Protein AF-0000000075420996 (afdb_homodimer)

Radius of gyration: 26.02 Å; Cα contacts (8 Å, |Δi|>4): 993; chains: 2; bounding box: 70×72×78 Å

Solvent-accessible surface area (backbone atoms only — not comparable to full-atom values): 28867 Å² total; per-residue (Å²): 138,58,73,63,60,51,46,49,46,42,43,56,53,59,65,59,57,81,56,42,53,43,85,69,41,59,47,35,34,64,49,32,46,77,59,73,37,91,43,78,49,76,83,64,48,45,53,29,78,74,49,62,37,92,73,60,87,78,33,66,48,58,47,51,36,52,52,52,49,47,51,50,32,68,32,55,44,54,69,50,77,80,45,55,59,61,56,33,46,56,52,44,50,47,49,50,55,31,26,51,52,53,38,44,69,74,44,72,90,56,64,63,35,48,36,52,54,39,74,44,68,26,88,60,36,26,45,66,37,58,32,34,34,25,42,92,72,35,67,49,34,40,34,30,74,36,59,80,49,58,57,30,27,47,24,26,39,53,52,50,47,52,21,40,52,48,42,32,51,53,49,49,40,69,69,63,74,56,76,76,68,91,79,50,48,68,37,36,34,33,34,27,45,57,32,41,43,35,44,34,40,39,35,71,92,33,79,53,21,26,44,86,67,56,53,63,37,68,54,46,58,65,31,69,42,84,87,29,70,49,27,52,50,33,52,52,34,50,49,52,53,35,18,36,53,31,16,44,51,49,55,46,65,74,45,68,85,53,55,35,66,58,48,47,54,54,53,48,52,40,65,62,51,121,136,58,71,63,60,49,46,50,45,41,44,56,54,59,65,59,58,81,56,43,52,44,85,68,41,59,46,35,35,63,51,33,45,75,61,73,38,91,42,77,49,77,83,64,47,45,50,31,79,75,50,63,37,92,71,59,86,79,33,65,49,58,49,51,35,51,52,53,49,47,51,49,32,66,32,52,45,54,66,51,78,82,44,55,58,61,56,33,46,56,52,44,50,46,50,51,53,32,26,49,52,53,38,44,69,73,44,73,89,56,63,62,35,49,38,53,54,39,75,44,70,26,89,60,35,27,45,66,36,56,32,32,34,26,43,92,74,36,64,49,35,41,35,29,74,36,57,78,48,58,58,30,28,47,24,25,39,54,54,49,48,52,21,41,52,48,41,30,50,54,50,50,41,70,70,62,72,56,76,75,67,88,80,50,50,68,34,36,34,32,36,27,45,57,31,40,42,34,45,34,38,39,36,71,92,31,82,53,23,26,42,85,68,58,53,63,37,67,54,47,56,66,33,68,42,83,86,31,70,50,27,52,49,32,52,52,33,49,49,52,53,36,18,35,54,30,16,46,52,50,56,47,64,76,45,66,84,52,55,35,68,57,49,47,52,53,54,47,51,40,65,62,48,122

Structure (mmCIF, N/CA/C/O backbone):
data_AF-0000000075420996-model_v1
#
loop_
_entity.id
_entity.type
_entity.pdbx_description
1 polymer 'Uncharacterized protein'
#
loop_
_atom_site.group_PDB
_atom_site.id
_atom_site.type_symbol
_atom_site.label_atom_id
_atom_site.label_alt_id
_atom_site.label_comp_id
_atom_site.label_asym_id
_atom_site.label_entity_id
_atom_site.label_seq_id
_atom_site.pdbx_PDB_ins_code
_atom_site.Cartn_x
_atom_site.Cartn_y
_atom_site.Cartn_z
_atom_site.occupancy
_atom_site.B_iso_or_equiv
_atom_site.auth_seq_id
_atom_site.auth_comp_id
_atom_site.auth_asym_id
_atom_site.auth_atom_id
_atom_site.pdbx_PDB_model_num
ATOM 1 N N . GLY A 1 1 ? -0.063 -6.855 52.25 1 37.28 1 GLY A N 1
ATOM 2 C CA . GLY A 1 1 ? 0.154 -5.914 51.156 1 37.28 1 GLY A CA 1
ATOM 3 C C . GLY A 1 1 ? -0.764 -4.711 51.219 1 37.28 1 GLY A C 1
ATOM 4 O O . GLY A 1 1 ? -1.98 -4.84 51.062 1 37.28 1 GLY A O 1
ATOM 5 N N . GLY A 1 2 ? -0.377 -3.439 51.781 1 50.03 2 GLY A N 1
ATOM 6 C CA . GLY A 1 2 ? -1.197 -2.445 52.469 1 50.03 2 GLY A CA 1
ATOM 7 C C . GLY A 1 2 ? -1.993 -1.58 51.5 1 50.03 2 GLY A C 1
ATOM 8 O O . GLY A 1 2 ? -1.816 -1.669 50.281 1 50.03 2 GLY A O 1
ATOM 9 N N . PRO A 1 3 ? -2.994 -0.906 52.062 1 58 3 PRO A N 1
ATOM 10 C CA . PRO A 1 3 ? -3.906 0.002 51.375 1 58 3 PRO A CA 1
ATOM 11 C C . PRO A 1 3 ? -3.182 0.944 50.406 1 58 3 PRO A C 1
ATOM 13 O O . PRO A 1 3 ? -3.715 1.283 49.344 1 58 3 PRO A O 1
ATOM 16 N N . ALA A 1 4 ? -2.014 1.237 50.688 1 61.34 4 ALA A N 1
ATOM 17 C CA . ALA A 1 4 ? -1.239 2.164 49.875 1 61.34 4 ALA A CA 1
ATOM 18 C C . ALA A 1 4 ? -0.824 1.516 48.562 1 61.34 4 ALA A C 1
ATOM 20 O O . ALA A 1 4 ? -0.87 2.152 47.5 1 61.34 4 ALA A O 1
ATOM 21 N N . ILE A 1 5 ? -0.457 0.258 48.5 1 56.59 5 ILE A N 1
ATOM 22 C CA . ILE A 1 5 ? -0.094 -0.429 47.281 1 56.59 5 ILE A CA 1
ATOM 23 C C . ILE A 1 5 ? -1.343 -0.66 46.438 1 56.59 5 ILE A C 1
ATOM 25 O O . ILE A 1 5 ? -1.298 -0.542 45.219 1 56.59 5 ILE A O 1
ATOM 29 N N . LYS A 1 6 ? -2.422 -0.81 47.062 1 55.53 6 LYS A N 1
ATOM 30 C CA . LYS A 1 6 ? -3.68 -0.937 46.312 1 55.53 6 LYS A CA 1
ATOM 31 C C . LYS A 1 6 ? -4.109 0.403 45.719 1 55.53 6 LYS A C 1
ATOM 33 O O . LYS A 1 6 ? -4.59 0.463 44.594 1 55.53 6 LYS A O 1
ATOM 38 N N . LEU A 1 7 ? -3.986 1.423 46.469 1 51.94 7 LEU A N 1
ATOM 39 C CA . LEU A 1 7 ? -4.309 2.752 45.969 1 51.94 7 LEU A CA 1
ATOM 40 C C . LEU A 1 7 ? -3.367 3.146 44.844 1 51.94 7 LEU A C 1
ATOM 42 O O . LEU A 1 7 ? -3.799 3.721 43.844 1 51.94 7 LEU A O 1
ATOM 46 N N . ALA A 1 8 ? -2.111 2.846 44.969 1 54.81 8 ALA A N 1
ATOM 47 C CA . ALA A 1 8 ? -1.166 3.113 43.875 1 54.81 8 ALA A CA 1
ATOM 48 C C . ALA A 1 8 ? -1.5 2.283 42.656 1 54.81 8 ALA A C 1
ATOM 50 O O . ALA A 1 8 ? -1.409 2.775 41.531 1 54.81 8 ALA A O 1
ATOM 51 N N . LYS A 1 9 ? -1.846 1.125 42.906 1 56.56 9 LYS A N 1
ATOM 52 C CA . LYS A 1 9 ? -2.299 0.291 41.781 1 56.56 9 LYS A CA 1
ATOM 53 C C . LYS A 1 9 ? -3.615 0.807 41.219 1 56.56 9 LYS A C 1
ATOM 55 O O . LYS A 1 9 ? -3.812 0.8 40 1 56.56 9 LYS A O 1
ATOM 60 N N . GLU A 1 10 ? -4.492 1.098 42.125 1 52.5 10 GLU A N 1
ATOM 61 C CA . GLU A 1 10 ? -5.758 1.686 41.688 1 52.5 10 GLU A CA 1
ATOM 62 C C . GLU A 1 10 ? -5.539 3.029 41 1 52.5 10 GLU A C 1
ATOM 64 O O . GLU A 1 10 ? -6.188 3.332 40 1 52.5 10 GLU A O 1
ATOM 69 N N . ILE A 1 11 ? -4.715 3.863 41.625 1 46.66 11 ILE A N 1
ATOM 70 C CA . ILE A 1 11 ? -4.383 5.113 40.938 1 46.66 11 ILE A CA 1
ATOM 71 C C . ILE A 1 11 ? -3.662 4.816 39.625 1 46.66 11 ILE A C 1
ATOM 73 O O . ILE A 1 11 ? -3.934 5.457 38.594 1 46.66 11 ILE A O 1
ATOM 77 N N . LYS A 1 12 ? -2.639 3.918 39.75 1 51.69 12 LYS A N 1
ATOM 78 C CA . LYS A 1 12 ? -2.025 3.52 38.5 1 51.69 12 LYS A CA 1
ATOM 79 C C . LYS A 1 12 ? -3.059 2.93 37.531 1 51.69 12 LYS A C 1
ATOM 81 O O . LYS A 1 12 ? -3.016 3.182 36.344 1 51.69 12 LYS A O 1
ATOM 86 N N . ALA A 1 13 ? -3.873 2.084 38.125 1 51.84 13 ALA A N 1
ATOM 87 C CA . ALA A 1 13 ? -4.996 1.522 37.375 1 51.84 13 ALA A CA 1
ATOM 88 C C . ALA A 1 13 ? -5.961 2.617 36.938 1 51.84 13 ALA A C 1
ATOM 90 O O . ALA A 1 13 ? -6.512 2.557 35.844 1 51.84 13 ALA A O 1
ATOM 91 N N . LEU A 1 14 ? -6.441 3.455 37.906 1 45.47 14 LEU A N 1
ATOM 92 C CA . LEU A 1 14 ? -7.344 4.559 37.594 1 45.47 14 LEU A CA 1
ATOM 93 C C . LEU A 1 14 ? -6.707 5.527 36.594 1 45.47 14 LEU A C 1
ATOM 95 O O . LEU A 1 14 ? -7.402 6.141 35.812 1 45.47 14 LEU A O 1
ATOM 99 N N . LYS A 1 15 ? -5.488 6.004 36.938 1 46.41 15 LYS A N 1
ATOM 100 C CA . LYS A 1 15 ? -4.82 6.977 36.094 1 46.41 15 LYS A CA 1
ATOM 101 C C . LYS A 1 15 ? -4.852 6.535 34.625 1 46.41 15 LYS A C 1
ATOM 103 O O . LYS A 1 15 ? -4.98 7.363 33.719 1 46.41 15 LYS A O 1
ATOM 108 N N . GLU A 1 16 ? -4.332 5.371 34.25 1 55.44 16 GLU A N 1
ATOM 109 C CA . GLU A 1 16 ? -4.184 5.312 32.781 1 55.44 16 GLU A CA 1
ATOM 110 C C . GLU A 1 16 ? -5.43 4.734 32.125 1 55.44 16 GLU A C 1
ATOM 112 O O . GLU A 1 16 ? -5.59 3.516 32.031 1 55.44 16 GLU A O 1
ATOM 117 N N . LYS A 1 17 ? -6.629 5.32 32.438 1 62.28 17 LYS A N 1
ATOM 118 C CA . LYS A 1 17 ? -7.781 4.926 31.625 1 62.28 17 LYS A CA 1
ATOM 119 C C . LYS A 1 17 ? -7.348 4.445 30.25 1 62.28 17 LYS A C 1
ATOM 121 O O . LYS A 1 17 ? -6.527 5.086 29.594 1 62.28 17 LYS A O 1
ATOM 126 N N . PRO A 1 18 ? -7.895 3.229 29.953 1 84.75 18 PRO A N 1
ATOM 127 C CA . PRO A 1 18 ? -7.543 2.719 28.625 1 84.75 18 PRO A CA 1
ATOM 128 C C . PRO A 1 18 ? -7.891 3.699 27.5 1 84.75 18 PRO A C 1
ATOM 130 O O . PRO A 1 18 ? -8.945 4.336 27.547 1 84.75 18 PRO A O 1
ATOM 133 N N . LYS A 1 19 ? -6.969 4.039 26.734 1 93.62 19 LYS A N 1
ATOM 134 C CA . LYS A 1 19 ? -7.164 4.945 25.609 1 93.62 19 LYS A CA 1
ATOM 135 C C . LYS A 1 19 ? -8.125 4.352 24.578 1 93.62 19 LYS A C 1
ATOM 137 O O . LYS A 1 19 ? -8.109 3.143 24.344 1 93.62 19 LYS A O 1
ATOM 142 N N . ARG A 1 20 ? -8.969 5.141 24.094 1 96.25 20 ARG A N 1
ATOM 143 C CA . ARG A 1 20 ? -9.953 4.754 23.094 1 96.25 20 ARG A CA 1
ATOM 144 C C . ARG A 1 20 ? -9.305 4.613 21.719 1 96.25 20 ARG A C 1
ATOM 146 O O . ARG A 1 20 ? -8.484 5.445 21.328 1 96.25 20 ARG A O 1
ATOM 153 N N . ALA A 1 21 ? -9.672 3.566 20.953 1 97.31 21 ALA A N 1
ATOM 154 C CA . ALA A 1 21 ? -9.117 3.332 19.625 1 97.31 21 ALA A CA 1
ATOM 155 C C . ALA A 1 21 ? -9.656 4.348 18.625 1 97.31 21 ALA A C 1
ATOM 157 O O . ALA A 1 21 ? -10.844 4.684 18.641 1 97.31 21 ALA A O 1
ATOM 158 N N . PHE A 1 22 ? -8.875 4.887 17.719 1 97.25 22 PHE A N 1
ATOM 159 C CA . PHE A 1 22 ? -9.289 5.824 16.672 1 97.25 22 PHE A CA 1
ATOM 160 C C . PHE A 1 22 ? -10.477 5.277 15.891 1 97.25 22 PHE A C 1
ATOM 162 O O . PHE A 1 22 ? -11.406 6.02 15.562 1 97.25 22 PHE A O 1
ATOM 169 N N . SER A 1 23 ? -10.438 3.961 15.602 1 94.38 23 SER A N 1
ATOM 170 C CA . SER A 1 23 ? -11.438 3.32 14.75 1 94.38 23 SER A CA 1
ATOM 171 C C . SER A 1 23 ? -12.805 3.32 15.414 1 94.38 23 SER A C 1
ATOM 173 O O . SER A 1 23 ? -13.82 3.08 14.758 1 94.38 23 SER A O 1
ATOM 175 N N . SER A 1 24 ? -12.836 3.57 16.656 1 96.06 24 SER A N 1
ATOM 176 C CA . SER A 1 24 ? -14.102 3.529 17.391 1 96.06 24 SER A CA 1
ATOM 177 C C . SER A 1 24 ? -14.859 4.848 17.266 1 96.06 24 SER A C 1
ATOM 179 O O . SER A 1 24 ? -16.047 4.926 17.594 1 96.06 24 SER A O 1
ATOM 181 N N . TYR A 1 25 ? -14.211 5.863 16.828 1 95.44 25 TYR A N 1
ATOM 182 C CA . TYR A 1 25 ? -14.898 7.129 16.594 1 95.44 25 TYR A CA 1
ATOM 183 C C . TYR A 1 25 ? -15.648 7.098 15.266 1 95.44 25 TYR A C 1
ATOM 185 O O . TYR A 1 25 ? -15.062 7.355 14.203 1 95.44 25 TYR A O 1
ATOM 193 N N . ARG A 1 26 ? -16.938 6.906 15.359 1 93.19 26 ARG A N 1
ATOM 194 C CA . ARG A 1 26 ? -17.703 6.66 14.141 1 93.19 26 ARG A CA 1
ATOM 195 C C . ARG A 1 26 ? -18.672 7.801 13.867 1 93.19 26 ARG A C 1
ATOM 197 O O . ARG A 1 26 ? -19.188 7.926 12.75 1 93.19 26 ARG A O 1
ATOM 204 N N . SER A 1 27 ? -18.906 8.578 14.836 1 93.25 27 SER A N 1
ATOM 205 C CA . SER A 1 27 ? -19.875 9.656 14.703 1 93.25 27 SER A CA 1
ATOM 206 C C . SER A 1 27 ? -19.172 11.016 14.625 1 93.25 27 SER A C 1
ATOM 208 O O . SER A 1 27 ? -18.578 11.477 15.602 1 93.25 27 SER A O 1
ATOM 210 N N . LEU A 1 28 ? -19.375 11.672 13.547 1 92.69 28 LEU A N 1
ATOM 211 C CA . LEU A 1 28 ? -18.781 12.992 13.391 1 92.69 28 LEU A CA 1
ATOM 212 C C . LEU A 1 28 ? -19.391 13.984 14.367 1 92.69 28 LEU A C 1
ATOM 214 O O . LEU A 1 28 ? -18.688 14.805 14.953 1 92.69 28 LEU A O 1
ATOM 218 N N . SER A 1 29 ? -20.656 13.867 14.523 1 93 29 SER A N 1
ATOM 219 C CA . SER A 1 29 ? -21.344 14.781 15.43 1 93 29 SER A CA 1
ATOM 220 C C . SER A 1 29 ? -20.797 14.664 16.844 1 93 29 SER A C 1
ATOM 222 O O . SER A 1 29 ? -20.625 15.672 17.531 1 93 29 SER A O 1
ATOM 224 N N . GLU A 1 30 ? -20.547 13.484 17.266 1 93.5 30 GLU A N 1
ATOM 225 C CA . GLU A 1 30 ? -20 13.258 18.594 1 93.5 30 GLU A CA 1
A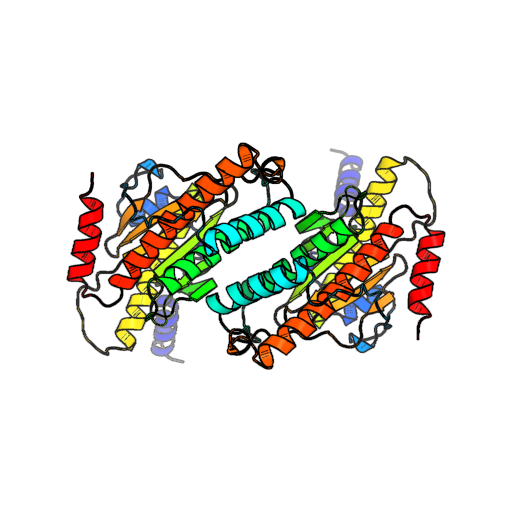TOM 226 C C . GLU A 1 30 ? -18.609 13.898 18.734 1 93.5 30 GLU A C 1
ATOM 228 O O . G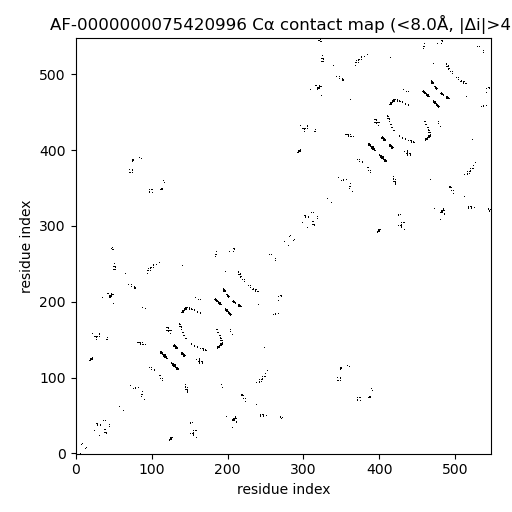LU A 1 30 ? -18.312 14.539 19.734 1 93.5 30 GLU A O 1
ATOM 233 N N . VAL A 1 31 ? -17.828 13.773 17.719 1 93.44 31 VAL A N 1
ATOM 234 C CA . VAL A 1 31 ? -16.469 14.297 17.766 1 93.44 31 VAL A CA 1
ATOM 235 C C . VAL A 1 31 ? -16.484 15.82 17.688 1 93.44 31 VAL A C 1
ATOM 237 O O . VAL A 1 31 ? -15.742 16.5 18.391 1 93.44 31 VAL A O 1
ATOM 240 N N . LEU A 1 32 ? -17.375 16.359 16.875 1 91.94 32 LEU A N 1
ATOM 241 C CA . LEU A 1 32 ? -17.484 17.812 16.766 1 91.94 32 LEU A CA 1
ATOM 242 C C . LEU A 1 32 ? -17.938 18.422 18.094 1 91.94 32 LEU A C 1
ATOM 244 O O . LEU A 1 32 ? -17.469 19.5 18.469 1 91.94 32 LEU A O 1
ATOM 248 N N . ALA A 1 33 ? -18.75 17.75 18.781 1 91.56 33 ALA A N 1
ATOM 249 C CA . ALA A 1 33 ? -19.219 18.234 20.078 1 91.56 33 ALA A CA 1
ATOM 250 C C . ALA A 1 33 ? -18.078 18.344 21.078 1 91.56 33 ALA A C 1
ATOM 252 O O . ALA A 1 33 ? -18.062 19.234 21.922 1 91.56 33 ALA A O 1
ATOM 253 N N . LYS A 1 34 ? -17.172 17.453 20.953 1 89.19 34 LYS A N 1
ATOM 254 C CA . LYS A 1 34 ? -15.984 17.5 21.797 1 89.19 34 LYS A CA 1
ATOM 255 C C . LYS A 1 34 ? -15.242 18.828 21.625 1 89.19 34 LYS A C 1
ATOM 257 O O . LYS A 1 34 ? -14.562 19.297 22.547 1 89.19 34 LYS A O 1
ATOM 262 N N . TYR A 1 35 ? -15.375 19.422 20.516 1 88.56 35 TYR A N 1
ATOM 263 C CA . TYR A 1 35 ? -14.672 20.656 20.219 1 88.56 35 TYR A CA 1
ATOM 264 C C . TYR A 1 35 ? -15.633 21.844 20.219 1 88.56 35 TYR A C 1
ATOM 266 O O . TYR A 1 35 ? -15.359 22.859 19.578 1 88.56 35 TYR A O 1
ATOM 274 N N . ASP A 1 36 ? -16.781 21.625 20.703 1 87.31 36 ASP A N 1
ATOM 275 C CA . ASP A 1 36 ? -17.797 22.656 20.906 1 87.31 36 ASP A CA 1
ATOM 276 C C . ASP A 1 36 ? -18.359 23.141 19.578 1 87.31 36 ASP A C 1
ATOM 278 O O . ASP A 1 36 ? -18.609 24.344 19.406 1 87.31 36 ASP A O 1
ATOM 282 N N . ILE A 1 37 ? -18.344 22.344 18.625 1 85.44 37 ILE A N 1
ATOM 283 C CA . ILE A 1 37 ? -18.984 22.609 17.344 1 85.44 37 ILE A CA 1
ATOM 284 C C . ILE A 1 37 ? -20.328 21.859 17.281 1 85.44 37 ILE A C 1
ATOM 286 O O . ILE A 1 37 ? -20.359 20.641 17.438 1 85.44 37 ILE A O 1
ATOM 290 N N . ASP A 1 38 ? -21.375 22.672 17.188 1 80 38 ASP A N 1
ATOM 291 C CA . ASP A 1 38 ? -22.703 22.094 17.094 1 80 38 ASP A CA 1
ATOM 292 C C . ASP A 1 38 ? -23.062 21.781 15.641 1 80 38 ASP A C 1
ATOM 294 O O . ASP A 1 38 ? -23.234 22.688 14.82 1 80 38 ASP A O 1
ATOM 298 N N . GLY A 1 39 ? -22.875 20.547 15.227 1 77.12 39 GLY A N 1
ATOM 299 C CA . GLY A 1 39 ? -23.203 20.188 13.859 1 77.12 39 GLY A CA 1
ATOM 300 C C . GLY A 1 39 ? -23.031 18.703 13.57 1 77.12 39 GLY A C 1
ATOM 301 O O . GLY A 1 39 ? -22.531 17.969 14.422 1 77.12 39 GLY A O 1
ATOM 302 N N . ASN A 1 40 ? -23.734 18.344 12.461 1 73.88 40 ASN A N 1
ATOM 303 C CA . ASN A 1 40 ? -23.75 16.922 12.141 1 73.88 40 ASN A CA 1
ATOM 304 C C . ASN A 1 40 ? -22.984 16.625 10.852 1 73.88 40 ASN A C 1
ATOM 306 O O . ASN A 1 40 ? -22.906 15.477 10.414 1 73.88 40 ASN A O 1
ATOM 310 N N . GLY A 1 41 ? -22.375 17.719 10.336 1 80.25 41 GLY A N 1
ATOM 311 C CA . GLY A 1 41 ? -21.797 17.438 9.031 1 80.25 41 GLY A CA 1
ATOM 312 C C . GLY A 1 41 ? -20.547 18.25 8.742 1 80.25 41 GLY A C 1
ATOM 313 O O . GLY A 1 41 ? -20.203 19.156 9.492 1 80.25 41 GLY A O 1
ATOM 314 N N . ILE A 1 42 ? -19.891 17.844 7.676 1 84.19 42 ILE A N 1
ATOM 315 C CA . ILE A 1 42 ? -18.656 18.469 7.207 1 84.19 42 ILE A CA 1
ATOM 316 C C . ILE A 1 42 ? -18.906 19.953 6.93 1 84.19 42 ILE A C 1
ATOM 318 O O . ILE A 1 42 ? -18.031 20.781 7.16 1 84.19 42 ILE A O 1
ATOM 322 N N . GLY A 1 43 ? -20.109 20.234 6.531 1 83.25 43 GLY A N 1
ATOM 323 C CA . GLY A 1 43 ? -20.484 21.594 6.195 1 83.25 43 GLY A CA 1
ATOM 324 C C . GLY A 1 43 ? -20.484 22.531 7.395 1 83.25 43 GLY A C 1
ATOM 325 O O . GLY A 1 43 ? -20.484 23.75 7.242 1 83.25 43 GLY A O 1
ATOM 326 N N . THR A 1 44 ? -20.484 22 8.578 1 83.19 44 THR A N 1
ATOM 327 C CA . THR A 1 44 ? -20.531 22.828 9.789 1 83.19 44 THR A CA 1
ATOM 328 C C . THR A 1 44 ? -19.141 23.266 10.195 1 83.19 44 THR A C 1
ATOM 330 O O . THR A 1 44 ? -18.984 24.172 11.016 1 83.19 44 THR A O 1
ATOM 333 N N . ILE A 1 45 ? -18.219 22.578 9.625 1 84.31 45 ILE A N 1
ATOM 334 C CA . ILE A 1 45 ? -16.828 22.938 9.914 1 84.31 45 ILE A CA 1
ATOM 335 C C . ILE A 1 45 ? -16.422 24.141 9.078 1 84.31 45 ILE A C 1
ATOM 337 O O . ILE A 1 45 ? -16.672 24.188 7.875 1 84.31 45 ILE A O 1
ATOM 341 N N . ARG A 1 46 ? -15.844 25.047 9.75 1 83.06 46 ARG A N 1
ATOM 342 C CA . ARG A 1 46 ? -15.367 26.234 9.055 1 83.06 46 ARG A CA 1
ATOM 343 C C . ARG A 1 46 ? -14.453 25.844 7.891 1 83.06 46 ARG A C 1
ATOM 345 O O . ARG A 1 46 ? -13.688 24.891 7.984 1 83.06 46 ARG A O 1
ATOM 352 N N . GLN A 1 47 ? -14.523 26.656 6.895 1 81.75 47 GLN A N 1
ATOM 353 C CA . GLN A 1 47 ? -13.727 26.391 5.699 1 81.75 47 GLN A CA 1
ATOM 354 C C . GLN A 1 47 ? -12.484 27.266 5.66 1 81.75 47 GLN A C 1
ATOM 356 O O . GLN A 1 47 ? -12.453 28.328 6.273 1 81.75 47 GLN A O 1
ATOM 361 N N . PHE A 1 48 ? -11.43 26.703 5.105 1 79.06 48 PHE A N 1
ATOM 362 C CA . PHE A 1 48 ? -10.242 27.5 4.855 1 79.06 48 PHE A CA 1
ATOM 363 C C . PHE A 1 48 ? -9.688 27.219 3.459 1 79.06 48 PHE A C 1
ATOM 365 O O . PHE A 1 48 ? -9.875 26.141 2.912 1 79.06 48 PHE A O 1
ATOM 372 N N . PRO A 1 49 ? -9.18 28.312 2.855 1 80.06 49 PRO A N 1
ATOM 373 C CA . PRO A 1 49 ? -8.453 28.078 1.603 1 80.06 49 PRO A CA 1
ATOM 374 C C . PRO A 1 49 ? -7.043 27.547 1.823 1 80.06 49 PRO A C 1
ATOM 376 O O . PRO A 1 49 ? -6.156 28.297 2.238 1 80.06 49 PRO A O 1
ATOM 379 N N . PRO A 1 50 ? -6.848 26.297 1.593 1 83.31 50 PRO A N 1
ATOM 380 C CA . PRO A 1 50 ? -5.5 25.766 1.825 1 83.31 50 PRO A CA 1
ATOM 381 C C . PRO A 1 50 ? -4.445 26.438 0.945 1 83.31 50 PRO A C 1
ATOM 383 O O . PRO A 1 50 ? -4.734 26.828 -0.19 1 83.31 50 PRO A O 1
ATOM 386 N N . ALA A 1 51 ? -3.307 26.625 1.57 1 85.19 51 ALA A N 1
ATOM 387 C CA . ALA A 1 51 ? -2.17 27.078 0.769 1 85.19 51 ALA A CA 1
ATOM 388 C C . ALA A 1 51 ? -1.864 26.078 -0.35 1 85.19 51 ALA A C 1
ATOM 390 O O . ALA A 1 51 ? -1.947 24.859 -0.151 1 85.19 51 ALA A O 1
ATOM 391 N N . THR A 1 52 ? -1.597 26.594 -1.52 1 93.19 52 THR A N 1
ATOM 392 C CA . THR A 1 52 ? -1.253 25.734 -2.656 1 93.19 52 THR A CA 1
ATOM 393 C C . THR A 1 52 ? 0.137 26.078 -3.186 1 93.19 52 THR A C 1
ATOM 395 O O . THR A 1 52 ? 0.667 27.156 -2.904 1 93.19 52 THR A O 1
ATOM 398 N N . TYR A 1 53 ? 0.771 25.141 -3.748 1 96.88 53 TYR A N 1
ATOM 399 C CA . TYR A 1 53 ? 2.02 25.297 -4.484 1 96.88 53 TYR A CA 1
ATOM 400 C C . TYR A 1 53 ? 1.813 25.016 -5.969 1 96.88 53 TYR A C 1
ATOM 402 O O . TYR A 1 53 ? 1.372 23.938 -6.348 1 96.88 53 TYR A O 1
ATOM 410 N N . LYS A 1 54 ? 2.105 26 -6.785 1 97.12 54 LYS A N 1
ATOM 411 C CA . LYS A 1 54 ? 1.884 25.828 -8.219 1 97.12 54 LYS A CA 1
ATOM 412 C C . LYS A 1 54 ? 2.906 24.875 -8.828 1 97.12 54 LYS A C 1
ATOM 414 O O . LYS A 1 54 ? 4.113 25.094 -8.711 1 97.12 54 LYS A O 1
ATOM 419 N N . LEU A 1 55 ? 2.438 23.812 -9.445 1 97.44 55 LEU A N 1
ATOM 420 C CA . LEU A 1 55 ? 3.289 22.828 -10.102 1 97.44 55 LEU A CA 1
ATOM 421 C C . LEU A 1 55 ? 3.229 22.984 -11.617 1 97.44 55 LEU A C 1
ATOM 423 O O . LEU A 1 55 ? 2.154 23.203 -12.188 1 97.44 55 LEU A O 1
ATOM 427 N N . ASP A 1 56 ? 4.387 22.906 -12.227 1 97.12 56 ASP A N 1
ATOM 428 C CA . ASP A 1 56 ? 4.434 22.828 -13.688 1 97.12 56 ASP A CA 1
ATOM 429 C C . ASP A 1 56 ? 3.904 21.484 -14.188 1 97.12 56 ASP A C 1
ATOM 431 O O . ASP A 1 56 ? 4.148 20.453 -13.57 1 97.12 56 ASP A O 1
ATOM 435 N N . ASP A 1 57 ? 3.297 21.547 -15.352 1 96.31 57 ASP A N 1
ATOM 436 C CA . ASP A 1 57 ? 2.756 20.312 -15.93 1 96.31 57 ASP A CA 1
ATOM 437 C C . ASP A 1 57 ? 3.867 19.312 -16.219 1 96.31 57 ASP A C 1
ATOM 439 O O . ASP A 1 57 ? 3.629 18.094 -16.234 1 96.31 57 ASP A O 1
ATOM 443 N N . GLY A 1 58 ? 5.055 19.797 -16.469 1 96.56 58 GLY A N 1
ATOM 444 C CA . GLY A 1 58 ? 6.18 18.922 -16.797 1 96.56 58 GLY A CA 1
ATOM 445 C C . GLY A 1 58 ? 7.047 18.594 -15.586 1 96.56 58 GLY A C 1
ATOM 446 O O . GLY A 1 58 ? 8.148 18.062 -15.742 1 96.56 58 GLY A O 1
ATOM 447 N N . ASP A 1 59 ? 6.559 18.969 -14.383 1 97.38 59 ASP A N 1
ATOM 448 C CA . ASP A 1 59 ? 7.316 18.625 -13.18 1 97.38 59 ASP A CA 1
ATOM 449 C C . ASP A 1 59 ? 7.621 17.125 -13.133 1 97.38 59 ASP A C 1
ATOM 451 O O . ASP A 1 59 ? 6.734 16.297 -13.344 1 97.38 59 ASP A O 1
ATOM 455 N N . GLU A 1 60 ? 8.82 16.797 -12.883 1 95.88 60 GLU A N 1
ATOM 456 C CA . GLU A 1 60 ? 9.289 15.422 -12.961 1 95.88 60 GLU A CA 1
ATOM 457 C C . GLU A 1 60 ? 8.508 14.516 -12.008 1 95.88 60 GLU A C 1
ATOM 459 O O . GLU A 1 60 ? 8.195 13.375 -12.344 1 95.88 60 GLU A O 1
ATOM 464 N N . GLU A 1 61 ? 8.234 15.008 -10.812 1 97 61 GLU A N 1
ATOM 465 C CA . GLU A 1 61 ? 7.527 14.195 -9.82 1 97 61 GLU A CA 1
ATOM 466 C C . GLU A 1 61 ? 6.066 14.008 -10.211 1 97 61 GLU A C 1
ATOM 468 O O . GLU A 1 61 ? 5.484 12.953 -9.969 1 97 61 GLU A O 1
ATOM 473 N N . LEU A 1 62 ? 5.457 15.062 -10.758 1 98.06 62 LEU A N 1
ATOM 474 C CA . LEU A 1 62 ? 4.094 14.922 -11.258 1 98.06 62 LEU A CA 1
ATOM 475 C C . LEU A 1 62 ? 4.023 13.891 -12.375 1 98.06 62 LEU A C 1
ATOM 477 O O . LEU A 1 62 ? 3.154 13.016 -12.367 1 98.06 62 LEU A O 1
ATOM 481 N N . VAL A 1 63 ? 4.938 13.969 -13.305 1 97 63 VAL A N 1
ATOM 482 C CA . VAL A 1 63 ? 4.965 13.055 -14.445 1 97 63 VAL A CA 1
ATOM 483 C C . VAL A 1 63 ? 5.16 11.625 -13.961 1 97 63 VAL A C 1
ATOM 485 O O . VAL A 1 63 ? 4.465 10.711 -14.406 1 97 63 VAL A O 1
ATOM 488 N N . GLN A 1 64 ? 6.109 11.477 -13.062 1 95.81 64 GLN A N 1
ATOM 489 C CA . GLN A 1 64 ? 6.371 10.148 -12.508 1 95.81 64 GLN A CA 1
ATOM 490 C C . GLN A 1 64 ? 5.156 9.625 -11.75 1 95.81 64 GLN A C 1
ATOM 492 O O . GLN A 1 64 ? 4.844 8.438 -11.812 1 95.81 64 GLN A O 1
ATOM 497 N N . CYS A 1 65 ? 4.508 10.469 -11.016 1 98 65 CYS A N 1
ATOM 498 C CA . CYS A 1 65 ? 3.318 10.094 -10.258 1 98 65 CYS A CA 1
ATOM 499 C C . CYS A 1 65 ? 2.225 9.578 -11.188 1 98 65 CYS A C 1
ATOM 501 O O . CYS A 1 65 ? 1.625 8.531 -10.922 1 98 65 CYS A O 1
ATOM 503 N N . ILE A 1 66 ? 2.002 10.328 -12.25 1 98.06 66 ILE A N 1
ATOM 504 C CA . ILE A 1 66 ? 0.975 9.953 -13.211 1 98.06 66 ILE A CA 1
ATOM 505 C C . ILE A 1 66 ? 1.319 8.602 -13.836 1 98.06 66 ILE A C 1
ATOM 507 O O . ILE A 1 66 ? 0.447 7.742 -13.992 1 98.06 66 ILE A O 1
ATOM 511 N N . LYS A 1 67 ? 2.553 8.406 -14.156 1 96.06 67 LYS A N 1
ATOM 512 C CA . LYS A 1 67 ? 2.996 7.133 -14.727 1 96.06 67 LYS A CA 1
ATOM 513 C C . LYS A 1 67 ? 2.729 5.984 -13.758 1 96.06 67 LYS A C 1
ATOM 515 O O . LYS A 1 67 ? 2.238 4.926 -14.164 1 96.06 67 LYS A O 1
ATOM 520 N N . GLU A 1 68 ? 3.07 6.184 -12.523 1 97.19 68 GLU A N 1
ATOM 521 C CA . GLU A 1 68 ? 2.85 5.16 -11.5 1 97.19 68 GLU A CA 1
ATOM 522 C C . GLU A 1 68 ? 1.362 4.871 -11.328 1 97.19 68 GLU A C 1
ATOM 524 O O . GLU A 1 68 ? 0.961 3.713 -11.203 1 97.19 68 GLU A O 1
ATOM 529 N N . ILE A 1 69 ? 0.567 5.918 -11.305 1 98.06 69 ILE A N 1
ATOM 530 C CA . ILE A 1 69 ? -0.878 5.77 -11.164 1 98.06 69 ILE A CA 1
ATOM 531 C C . ILE A 1 69 ? -1.429 4.957 -12.336 1 98.06 69 ILE A C 1
ATOM 533 O O . ILE A 1 69 ? -2.217 4.027 -12.141 1 98.06 69 ILE A O 1
ATOM 537 N N . LYS A 1 70 ? -1.011 5.285 -13.508 1 97.19 70 LYS A N 1
ATOM 538 C CA . LYS A 1 70 ? -1.497 4.594 -14.703 1 97.19 70 LYS A CA 1
ATOM 539 C C . LYS A 1 70 ? -1.079 3.125 -14.695 1 97.19 70 LYS A C 1
ATOM 541 O O . LYS A 1 70 ? -1.827 2.26 -15.148 1 97.19 70 LYS A O 1
ATOM 546 N N . ARG A 1 71 ? 0.085 2.857 -14.188 1 95.62 71 ARG A N 1
ATOM 547 C CA . ARG A 1 71 ? 0.534 1.474 -14.078 1 95.62 71 ARG A CA 1
ATOM 548 C C . ARG A 1 71 ? -0.346 0.689 -13.109 1 95.62 71 ARG A C 1
ATOM 550 O O . ARG A 1 71 ? -0.736 -0.445 -13.398 1 95.62 71 ARG A O 1
ATOM 557 N N . ARG A 1 72 ? -0.623 1.271 -11.977 1 97.5 72 ARG A N 1
ATOM 558 C CA . ARG A 1 72 ? -1.513 0.627 -11.016 1 97.5 72 ARG A CA 1
ATOM 559 C C . ARG A 1 72 ? -2.912 0.451 -11.594 1 97.5 72 ARG A C 1
ATOM 561 O O . ARG A 1 72 ? -3.521 -0.61 -11.445 1 97.5 72 ARG A O 1
ATOM 568 N N . LEU A 1 73 ? -3.342 1.479 -12.289 1 97.5 73 LEU A N 1
ATOM 569 C CA . LEU A 1 73 ? -4.648 1.437 -12.938 1 97.5 73 LEU A CA 1
ATOM 570 C C . LEU A 1 73 ? -4.703 0.313 -13.969 1 97.5 73 LEU A C 1
ATOM 572 O O . LEU A 1 73 ? -5.703 -0.405 -14.055 1 97.5 73 LEU A O 1
ATOM 576 N N . GLY A 1 74 ? -3.684 0.145 -14.742 1 96.75 74 GLY A N 1
ATOM 577 C CA . GLY A 1 74 ? -3.619 -0.897 -15.75 1 96.75 74 GLY A CA 1
ATOM 578 C C . GLY A 1 74 ? -3.625 -2.297 -15.172 1 96.75 74 GLY A C 1
ATOM 579 O O . GLY A 1 74 ? -4.102 -3.24 -15.805 1 96.75 74 GLY A O 1
ATOM 580 N N . ASN A 1 75 ? -3.078 -2.422 -13.961 1 97.5 75 ASN A N 1
ATOM 581 C CA . ASN A 1 75 ? -2.988 -3.73 -13.32 1 97.5 75 ASN A CA 1
ATOM 582 C C . ASN A 1 75 ? -4.227 -4.031 -12.484 1 97.5 75 ASN A C 1
ATOM 584 O O . ASN A 1 75 ? -4.605 -5.195 -12.32 1 97.5 7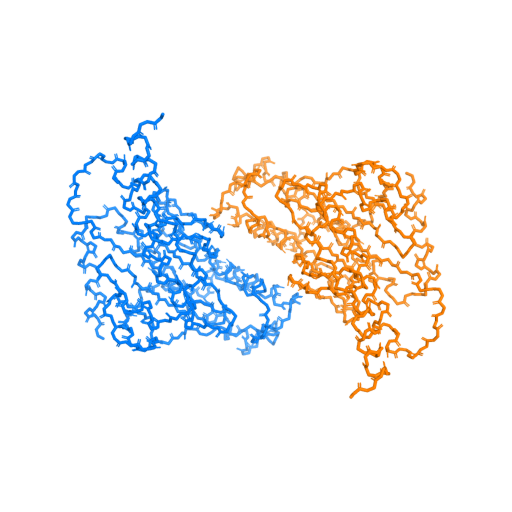5 ASN A O 1
ATOM 588 N N . MET A 1 76 ? -4.867 -3 -11.945 1 97.56 76 MET A N 1
ATOM 589 C CA . MET A 1 76 ? -5.918 -3.234 -10.961 1 97.56 76 MET A CA 1
ATOM 590 C C . MET A 1 76 ? -7.289 -2.926 -11.539 1 97.56 76 MET A C 1
ATOM 592 O O . MET A 1 76 ? -8.312 -3.314 -10.977 1 97.56 76 MET A O 1
ATOM 596 N N . GLY A 1 77 ? -7.363 -2.199 -12.688 1 96.12 77 GLY A N 1
ATOM 597 C CA . GLY A 1 77 ? -8.617 -1.796 -13.305 1 96.12 77 GLY A CA 1
ATOM 598 C C . GLY A 1 77 ? -9.211 -0.544 -12.68 1 96.12 77 GLY A C 1
ATOM 599 O O . GLY A 1 77 ? -8.594 0.075 -11.812 1 96.12 77 GLY A O 1
ATOM 600 N N . THR A 1 78 ? -10.359 -0.128 -13.125 1 96.81 78 THR A N 1
ATOM 601 C CA . THR A 1 78 ? -11.047 1.075 -12.68 1 96.81 78 THR A CA 1
ATOM 602 C C . THR A 1 78 ? -11.336 1.008 -11.18 1 96.81 78 THR A C 1
ATOM 604 O O . THR A 1 78 ? -11.75 -0.036 -10.672 1 96.81 78 THR A O 1
ATOM 607 N N . LEU A 1 79 ? -10.984 2.104 -10.516 1 95.56 79 LEU A N 1
ATOM 608 C CA . LEU A 1 79 ? -11.328 2.193 -9.102 1 95.56 79 LEU A CA 1
ATOM 609 C C . LEU A 1 79 ? -12.812 2.461 -8.914 1 95.56 79 LEU A C 1
ATOM 611 O O . LEU A 1 79 ? -13.289 3.568 -9.172 1 95.56 79 LEU A O 1
ATOM 615 N N . LEU A 1 80 ? -13.484 1.503 -8.383 1 91.81 80 LEU A N 1
ATOM 616 C CA . LEU A 1 80 ? -14.922 1.593 -8.18 1 91.81 80 LEU A CA 1
ATOM 617 C C . LEU A 1 80 ? -15.242 2.023 -6.754 1 91.81 80 LEU A C 1
ATOM 619 O O . LEU A 1 80 ? -14.367 2.01 -5.887 1 91.81 80 LEU A O 1
ATOM 623 N N . ALA A 1 81 ? -16.484 2.398 -6.527 1 84.88 81 ALA A N 1
ATOM 624 C CA . ALA A 1 81 ? -16.922 2.857 -5.211 1 84.88 81 ALA A CA 1
ATOM 625 C C . ALA A 1 81 ? -16.734 1.767 -4.16 1 84.88 81 ALA A C 1
ATOM 627 O O . ALA A 1 81 ? -16.453 2.059 -2.996 1 84.88 81 ALA A O 1
ATOM 628 N N . ASP A 1 82 ? -16.844 0.527 -4.641 1 88.19 82 ASP A N 1
ATOM 629 C CA . ASP A 1 82 ? -16.766 -0.567 -3.68 1 88.19 82 ASP A CA 1
ATOM 630 C C . ASP A 1 82 ? -15.414 -1.263 -3.734 1 88.19 82 ASP A C 1
ATOM 632 O O . ASP A 1 82 ? -15.242 -2.344 -3.168 1 88.19 82 ASP A O 1
ATOM 636 N N . SER A 1 83 ? -14.477 -0.661 -4.445 1 89.81 83 SER A N 1
ATOM 637 C CA . SER A 1 83 ? -13.117 -1.198 -4.398 1 89.81 83 SER A CA 1
ATOM 638 C C . SER A 1 83 ? -12.562 -1.179 -2.979 1 89.81 83 SER A C 1
ATOM 640 O O . SER A 1 83 ? -12.828 -0.246 -2.217 1 89.81 83 SER A O 1
ATOM 642 N N . ASN A 1 84 ? -11.852 -2.16 -2.66 1 89.62 84 ASN A N 1
ATOM 643 C CA . ASN A 1 84 ? -11.453 -2.322 -1.267 1 89.62 84 ASN A CA 1
ATOM 644 C C . ASN A 1 84 ? -10.422 -1.277 -0.854 1 89.62 84 ASN A C 1
ATOM 646 O O . ASN A 1 84 ? -9.883 -0.564 -1.701 1 89.62 84 ASN A O 1
ATOM 650 N N . GLU A 1 85 ? -10.148 -1.138 0.361 1 89.31 85 GLU A N 1
ATOM 651 C CA . GLU A 1 85 ? -9.289 -0.123 0.964 1 89.31 85 GLU A CA 1
ATOM 652 C C . GLU A 1 85 ? -7.848 -0.261 0.484 1 89.31 85 GLU A C 1
ATOM 654 O O . GLU A 1 85 ? -7.168 0.74 0.246 1 89.31 85 GLU A O 1
ATOM 659 N N . ALA A 1 86 ? -7.402 -1.512 0.356 1 92.94 86 ALA A N 1
ATOM 660 C CA . ALA A 1 86 ? -6.02 -1.741 -0.05 1 92.94 86 ALA A CA 1
ATOM 661 C C . ALA A 1 86 ? -5.754 -1.172 -1.44 1 92.94 86 ALA A C 1
ATOM 663 O O . ALA A 1 86 ? -4.688 -0.608 -1.694 1 92.94 86 ALA A O 1
ATOM 664 N N . MET A 1 87 ? -6.688 -1.303 -2.338 1 94.88 87 MET A N 1
ATOM 665 C CA . MET A 1 87 ? -6.57 -0.724 -3.672 1 94.88 87 MET A CA 1
ATOM 666 C C . MET A 1 87 ? -6.484 0.797 -3.602 1 94.88 87 MET A C 1
ATOM 668 O O . MET A 1 87 ? -5.68 1.411 -4.305 1 94.88 87 MET A O 1
ATOM 672 N N . ARG A 1 88 ? -7.289 1.402 -2.771 1 96 88 ARG A N 1
ATOM 673 C CA . ARG A 1 88 ? -7.301 2.854 -2.607 1 96 88 ARG A CA 1
ATOM 674 C C . ARG A 1 88 ? -5.973 3.352 -2.045 1 96 88 ARG A C 1
ATOM 676 O O . ARG A 1 88 ? -5.457 4.383 -2.482 1 96 88 ARG A O 1
ATOM 683 N N . CYS A 1 89 ? -5.398 2.604 -1.14 1 95.81 89 CYS A N 1
ATOM 684 C CA . CYS A 1 89 ? -4.133 2.971 -0.517 1 95.81 89 CYS A CA 1
ATOM 685 C C . CYS A 1 89 ? -3.008 3.014 -1.546 1 95.81 89 CYS A C 1
ATOM 687 O O . CYS A 1 89 ? -2.074 3.809 -1.419 1 95.81 89 CYS A O 1
ATOM 689 N N . GLU A 1 90 ? -3.121 2.213 -2.613 1 96.81 90 GLU A N 1
ATOM 690 C CA . GLU A 1 90 ? -2.119 2.236 -3.674 1 96.81 90 GLU A CA 1
ATOM 691 C C . GLU A 1 90 ? -2.023 3.619 -4.312 1 96.81 90 GLU A C 1
ATOM 693 O O . GLU A 1 90 ? -0.925 4.109 -4.586 1 96.81 90 GLU A O 1
ATOM 698 N N . TYR A 1 91 ? -3.156 4.238 -4.516 1 98 91 TYR A N 1
ATOM 699 C CA . TYR A 1 91 ? -3.182 5.547 -5.164 1 98 91 TYR A CA 1
ATOM 700 C C . TYR A 1 91 ? -2.818 6.652 -4.18 1 98 91 TYR A C 1
ATOM 702 O O . TYR A 1 91 ? -2.068 7.57 -4.52 1 98 91 TYR A O 1
ATOM 710 N N . ILE A 1 92 ? -3.367 6.523 -2.988 1 98.31 92 ILE A N 1
ATOM 711 C CA . ILE A 1 92 ? -3.088 7.512 -1.95 1 98.31 92 ILE A CA 1
ATOM 712 C C . ILE A 1 92 ? -1.584 7.586 -1.7 1 98.31 92 ILE A C 1
ATOM 714 O O . ILE A 1 92 ? -0.997 8.672 -1.728 1 98.31 92 ILE A O 1
ATOM 718 N N . SER A 1 93 ? -0.971 6.422 -1.496 1 98.12 93 SER A N 1
ATOM 719 C CA . SER A 1 93 ? 0.463 6.34 -1.238 1 98.12 93 SER A CA 1
ATOM 720 C C . SER A 1 93 ? 1.267 6.949 -2.381 1 98.12 93 SER A C 1
ATOM 722 O O . SER A 1 93 ? 2.221 7.695 -2.146 1 98.12 93 SER A O 1
ATOM 724 N N . THR A 1 94 ? 0.93 6.66 -3.631 1 98.31 94 THR A N 1
ATOM 725 C CA . THR A 1 94 ? 1.625 7.168 -4.809 1 98.31 94 THR A CA 1
ATOM 726 C C . THR A 1 94 ? 1.623 8.695 -4.824 1 98.31 94 THR A C 1
ATOM 728 O O . THR A 1 94 ? 2.662 9.32 -5.047 1 98.31 94 THR A O 1
ATOM 731 N N . ILE A 1 95 ? 0.498 9.281 -4.516 1 98.81 95 ILE A N 1
ATOM 732 C CA . ILE A 1 95 ? 0.348 10.727 -4.543 1 98.81 95 ILE A CA 1
ATOM 733 C C . ILE A 1 95 ? 1.129 11.352 -3.389 1 98.81 95 ILE A C 1
ATOM 735 O O . ILE A 1 95 ? 1.819 12.359 -3.568 1 98.81 95 ILE A O 1
ATOM 739 N N . LEU A 1 96 ? 1.07 10.734 -2.209 1 98.75 96 LEU A N 1
ATOM 740 C CA . LEU A 1 96 ? 1.78 11.258 -1.046 1 98.75 96 LEU A CA 1
ATOM 741 C C . LEU A 1 96 ? 3.289 11.219 -1.268 1 98.75 96 LEU A C 1
ATOM 743 O O . LEU A 1 96 ? 3.986 12.195 -0.996 1 98.75 96 LEU A O 1
ATOM 747 N N . HIS A 1 97 ? 3.82 10.094 -1.792 1 98.5 97 HIS A N 1
ATOM 748 C CA . HIS A 1 97 ? 5.25 9.977 -2.045 1 98.5 97 HIS A CA 1
ATOM 749 C C . HIS A 1 97 ? 5.73 11.047 -3.016 1 98.5 97 HIS A C 1
ATOM 751 O O . HIS A 1 97 ? 6.754 11.695 -2.777 1 98.5 97 HIS A O 1
ATOM 757 N N . ALA A 1 98 ? 5.012 11.219 -4.082 1 98.31 98 ALA A N 1
ATOM 758 C CA . ALA A 1 98 ? 5.398 12.211 -5.082 1 98.31 98 ALA A CA 1
ATOM 759 C C . ALA A 1 98 ? 5.371 13.617 -4.492 1 98.31 98 ALA A C 1
ATOM 761 O O . ALA A 1 98 ? 6.281 14.414 -4.738 1 98.31 98 ALA A O 1
ATOM 762 N N . SER A 1 99 ? 4.348 13.93 -3.705 1 98.56 99 SER A N 1
ATOM 763 C CA . SER A 1 99 ? 4.227 15.242 -3.08 1 98.56 99 SER A CA 1
ATOM 764 C C . SER A 1 99 ? 5.387 15.508 -2.129 1 98.56 99 SER A C 1
ATOM 766 O O . SER A 1 99 ? 5.945 16.609 -2.113 1 98.56 99 SER A O 1
ATOM 768 N N . LEU A 1 100 ? 5.738 14.5 -1.371 1 98.06 100 LEU A N 1
ATOM 769 C CA . LEU A 1 100 ? 6.824 14.664 -0.41 1 98.06 100 LEU A CA 1
ATOM 770 C C . LEU A 1 100 ? 8.141 14.945 -1.122 1 98.06 100 LEU A C 1
ATOM 772 O O . LEU A 1 100 ? 8.961 15.734 -0.642 1 98.06 100 LEU A O 1
ATOM 776 N N . TYR A 1 101 ? 8.359 14.32 -2.229 1 96.44 101 TYR A N 1
ATOM 777 C CA . TYR A 1 101 ? 9.594 14.547 -2.975 1 96.44 101 TYR A CA 1
ATOM 778 C C . TYR A 1 101 ? 9.68 15.984 -3.463 1 96.44 101 TYR A C 1
ATOM 780 O O . TYR A 1 101 ? 10.758 16.578 -3.482 1 96.44 101 TYR A O 1
ATOM 788 N N . ILE A 1 102 ? 8.555 16.5 -3.857 1 97.31 102 ILE A N 1
ATOM 789 C CA . ILE A 1 102 ? 8.531 17.906 -4.285 1 97.31 102 ILE A CA 1
ATOM 790 C C . ILE A 1 102 ? 8.883 18.812 -3.109 1 97.31 102 ILE A C 1
ATOM 792 O O . ILE A 1 102 ? 9.695 19.719 -3.242 1 97.31 102 ILE A O 1
ATOM 796 N N . VAL A 1 103 ? 8.305 18.516 -1.957 1 97.62 103 VAL A N 1
ATOM 797 C CA . VAL A 1 103 ? 8.562 19.328 -0.771 1 97.62 103 VAL A CA 1
ATOM 798 C C . VAL A 1 103 ? 10.047 19.266 -0.408 1 97.62 103 VAL A C 1
ATOM 800 O O . VAL A 1 103 ? 10.664 20.281 -0.083 1 97.62 103 VAL A O 1
ATOM 803 N N . LYS A 1 104 ? 10.633 18.078 -0.47 1 95.31 104 LYS A N 1
ATOM 804 C CA . LYS A 1 104 ? 12.039 17.875 -0.136 1 95.31 104 LYS A CA 1
ATOM 805 C C . LYS A 1 104 ? 12.938 18.656 -1.094 1 95.31 104 LYS A C 1
ATOM 807 O O . LYS A 1 104 ? 14.023 19.094 -0.713 1 95.31 104 LYS A O 1
ATOM 812 N N . ARG A 1 105 ? 12.484 18.812 -2.305 1 94.25 105 ARG A N 1
ATOM 813 C CA . ARG A 1 105 ? 13.234 19.578 -3.291 1 94.25 105 ARG A CA 1
ATOM 814 C C . ARG A 1 105 ? 13.172 21.078 -2.98 1 94.25 105 ARG A C 1
ATOM 816 O O . ARG A 1 105 ? 14.148 21.797 -3.195 1 94.25 105 ARG A O 1
ATOM 823 N N . ILE A 1 106 ? 12.055 21.5 -2.434 1 94.5 106 ILE A N 1
ATOM 824 C CA . ILE A 1 106 ? 11.82 22.906 -2.164 1 94.5 106 ILE A CA 1
ATOM 825 C C . ILE A 1 106 ? 12.469 23.297 -0.838 1 94.5 106 ILE A C 1
ATOM 827 O O . ILE A 1 106 ? 13.078 24.359 -0.726 1 94.5 106 ILE A O 1
ATOM 831 N N . ILE A 1 107 ? 12.305 22.438 0.126 1 92.44 107 ILE A N 1
ATOM 832 C CA . ILE A 1 107 ? 12.852 22.656 1.461 1 92.44 107 ILE A CA 1
ATOM 833 C C . ILE A 1 107 ? 13.859 21.547 1.785 1 92.44 107 ILE A C 1
ATOM 835 O O . ILE A 1 107 ? 13.469 20.453 2.209 1 92.44 107 ILE A O 1
ATOM 839 N N . SER A 1 108 ? 15.109 21.859 1.693 1 85.19 108 SER A N 1
ATOM 840 C CA . SER A 1 108 ? 16.125 20.812 1.75 1 85.19 108 SER A CA 1
ATOM 841 C C . SER A 1 108 ? 16.734 20.703 3.141 1 85.19 108 SER A C 1
ATOM 843 O O . SER A 1 108 ? 17.453 19.75 3.439 1 85.19 108 SER A O 1
ATOM 845 N N . ASP A 1 109 ? 16.406 21.609 4.02 1 87.38 109 ASP A N 1
ATOM 846 C CA . ASP A 1 109 ? 17.109 21.625 5.305 1 87.38 109 ASP A CA 1
ATOM 847 C C . ASP A 1 109 ? 16.297 20.891 6.371 1 87.38 109 ASP A C 1
ATOM 849 O O . ASP A 1 109 ? 16.719 20.797 7.527 1 87.38 109 ASP A O 1
ATOM 853 N N . LYS A 1 110 ? 15.141 20.391 6.023 1 88.19 110 LYS A N 1
ATOM 854 C CA . LYS A 1 110 ? 14.32 19.641 6.957 1 88.19 110 LYS A CA 1
ATOM 855 C C . LYS A 1 110 ? 14.109 18.203 6.473 1 88.19 110 LYS A C 1
ATOM 857 O O . LYS A 1 110 ? 13.859 17.984 5.285 1 88.19 110 LYS A O 1
ATOM 862 N N . GLU A 1 111 ? 14.258 17.312 7.383 1 90.5 111 GLU A N 1
ATOM 863 C CA . GLU A 1 111 ? 14.016 15.906 7.051 1 90.5 111 GLU A CA 1
ATOM 864 C C . GLU A 1 111 ? 12.531 15.57 7.141 1 90.5 111 GLU A C 1
ATOM 866 O O . GLU A 1 111 ? 11.891 15.836 8.156 1 90.5 111 GLU A O 1
ATOM 871 N N . LEU A 1 112 ? 12.016 15.156 6.109 1 95.75 112 LEU A N 1
ATOM 872 C CA . LEU A 1 112 ? 10.609 14.75 6.047 1 95.75 112 LEU A CA 1
ATOM 873 C C . LEU A 1 112 ? 10.492 13.25 5.777 1 95.75 112 LEU A C 1
ATOM 875 O O . LEU A 1 112 ? 11.188 12.711 4.918 1 95.75 112 LEU A O 1
ATOM 879 N N . THR A 1 113 ? 9.656 12.586 6.535 1 97.19 113 THR A N 1
ATOM 880 C CA . THR A 1 113 ? 9.453 11.148 6.387 1 97.19 113 THR A CA 1
ATOM 881 C C . THR A 1 113 ? 7.969 10.82 6.297 1 97.19 113 THR A C 1
ATOM 883 O O . THR A 1 113 ? 7.145 11.438 6.969 1 97.19 113 THR A O 1
ATOM 886 N N . LEU A 1 114 ? 7.629 9.938 5.418 1 98.25 114 LEU A N 1
ATOM 887 C CA . LEU A 1 114 ? 6.301 9.336 5.34 1 98.25 114 LEU A CA 1
ATOM 888 C C . LEU A 1 114 ? 6.273 7.984 6.047 1 98.25 114 LEU A C 1
ATOM 890 O O . LEU A 1 114 ? 7.074 7.102 5.738 1 98.25 114 LEU A O 1
ATOM 894 N N . VAL A 1 115 ? 5.379 7.793 6.977 1 97.12 115 VAL A N 1
ATOM 895 C CA . VAL A 1 115 ? 5.281 6.543 7.723 1 97.12 115 VAL A CA 1
ATOM 896 C C . VAL A 1 115 ? 3.875 5.965 7.582 1 97.12 115 VAL A C 1
ATOM 898 O O . VAL A 1 115 ? 2.914 6.508 8.133 1 97.12 115 VAL A O 1
ATOM 901 N N . PRO A 1 116 ? 3.75 4.879 6.82 1 96.75 116 PRO A N 1
ATOM 902 C CA . PRO A 1 116 ? 2.455 4.195 6.812 1 96.75 116 PRO A CA 1
ATOM 903 C C . PRO A 1 116 ? 2.164 3.471 8.125 1 96.75 116 PRO A C 1
ATOM 905 O O . PRO A 1 116 ? 3.076 2.926 8.75 1 96.75 116 PRO A O 1
ATOM 908 N N . GLN A 1 117 ? 0.922 3.555 8.617 1 96.06 117 GLN A N 1
ATOM 909 C CA . GLN A 1 117 ? 0.4 2.846 9.781 1 96.06 117 GLN A CA 1
ATOM 910 C C . GLN A 1 117 ? 1.218 3.16 11.031 1 96.06 117 GLN A C 1
ATOM 912 O O . GLN A 1 117 ? 1.608 2.252 11.773 1 96.06 117 GLN A O 1
ATOM 917 N N . LEU A 1 118 ? 1.541 4.375 11.211 1 96.5 118 LEU A N 1
ATOM 918 C CA . LEU A 1 118 ? 2.223 4.816 12.422 1 96.5 118 LEU A CA 1
ATOM 919 C C . LEU A 1 118 ? 1.299 4.723 13.633 1 96.5 118 LEU A C 1
ATOM 921 O O . LEU A 1 118 ? 0.147 5.156 13.578 1 96.5 118 LEU A O 1
ATOM 925 N N . GLU A 1 119 ? 1.769 4.16 14.664 1 96.62 119 GLU A N 1
ATOM 926 C CA . GLU A 1 119 ? 1.03 4.195 15.922 1 96.62 119 GLU A CA 1
ATOM 927 C C . GLU A 1 119 ? 1.147 5.562 16.594 1 96.62 119 GLU A C 1
ATOM 929 O O . GLU A 1 119 ? 2.254 6.055 16.828 1 96.62 119 GLU A O 1
ATOM 934 N N . VAL A 1 120 ? 0.062 6.184 16.828 1 97.44 120 VAL A N 1
ATOM 935 C CA . VAL A 1 120 ? 0.002 7.461 17.531 1 97.44 120 VAL A CA 1
ATOM 936 C C . VAL A 1 120 ? -0.719 7.285 18.859 1 97.44 120 VAL A C 1
ATOM 938 O O . VAL A 1 120 ? -1.839 6.77 18.906 1 97.44 120 VAL A O 1
ATOM 941 N N . VAL A 1 121 ? -0.057 7.68 19.906 1 97 121 VAL A N 1
ATOM 942 C CA . VAL A 1 121 ? -0.607 7.52 21.25 1 97 121 VAL A CA 1
ATOM 943 C C . VAL A 1 121 ? -0.865 8.891 21.875 1 97 121 VAL A C 1
ATOM 945 O O . VAL A 1 121 ? 0.046 9.508 22.422 1 97 121 VAL A O 1
ATOM 948 N N . GLY A 1 122 ? -2.084 9.305 21.766 1 96.19 122 GLY A N 1
ATOM 949 C CA . GLY A 1 122 ? -2.477 10.555 22.391 1 96.19 122 GLY A CA 1
ATOM 950 C C . GLY A 1 122 ? -2.828 10.398 23.859 1 96.19 122 GLY A C 1
ATOM 951 O O . GLY A 1 122 ? -2.49 9.383 24.484 1 96.19 122 GLY A O 1
ATOM 952 N N . GLU A 1 123 ? -3.436 11.391 24.422 1 94.31 123 GLU A N 1
ATOM 953 C CA . GLU A 1 123 ? -3.812 11.383 25.844 1 94.31 123 GLU A CA 1
ATOM 954 C C . GLU A 1 123 ? -5.051 10.523 26.078 1 94.31 123 GLU A C 1
ATOM 956 O O . GLU A 1 123 ? -5.121 9.781 27.062 1 94.31 123 GLU A O 1
ATOM 961 N N . GLU A 1 124 ? -6 10.617 25.141 1 95.5 124 GLU A N 1
ATOM 962 C CA . GLU A 1 124 ? -7.273 9.93 25.344 1 95.5 124 GLU A CA 1
ATOM 963 C C . GLU A 1 124 ? -7.496 8.859 24.281 1 95.5 124 GLU A C 1
ATOM 965 O O . GLU A 1 124 ? -8.352 7.988 24.438 1 95.5 124 GLU A O 1
ATOM 970 N N . SER A 1 125 ? -6.832 8.961 23.188 1 97.06 125 SER A N 1
ATOM 971 C CA . SER A 1 125 ? -7.066 8.094 22.047 1 97.06 125 SER A CA 1
ATOM 972 C C . SER A 1 125 ? -5.754 7.578 21.469 1 97.06 125 SER A C 1
ATOM 974 O O . SER A 1 125 ? -4.703 8.203 21.641 1 97.06 125 SER A O 1
ATOM 976 N N . THR A 1 126 ? -5.855 6.398 20.859 1 97.88 126 THR A N 1
ATOM 977 C CA . THR A 1 126 ? -4.652 5.789 20.297 1 97.88 126 THR A CA 1
ATOM 978 C C . THR A 1 126 ? -4.992 4.891 19.125 1 97.88 126 THR A C 1
ATOM 980 O O . THR A 1 126 ? -6.16 4.551 18.906 1 97.88 126 THR A O 1
ATOM 983 N N . GLY A 1 127 ? -3.963 4.582 18.391 1 97.38 127 GLY A N 1
ATOM 984 C CA . GLY A 1 127 ? -4.098 3.662 17.266 1 97.38 127 GLY A CA 1
ATOM 985 C C . GLY A 1 127 ? -3.148 3.971 16.125 1 97.38 127 GLY A C 1
ATOM 986 O O . GLY A 1 127 ? -2.299 4.855 16.25 1 97.38 127 GLY A O 1
ATOM 987 N N . ARG A 1 128 ? -3.344 3.215 15.07 1 95.94 128 ARG A N 1
ATOM 988 C CA . ARG A 1 128 ? -2.545 3.445 13.875 1 95.94 128 ARG A CA 1
ATOM 989 C C . ARG A 1 128 ? -3.25 4.406 12.922 1 95.94 128 ARG A C 1
ATOM 991 O O . ARG A 1 128 ? -4.473 4.363 12.781 1 95.94 128 ARG A O 1
ATOM 998 N N . VAL A 1 129 ? -2.525 5.27 12.344 1 97.56 129 VAL A N 1
ATOM 999 C CA . VAL A 1 129 ? -3.049 6.133 11.289 1 97.56 129 VAL A CA 1
ATOM 1000 C C . VAL A 1 129 ? -2.611 5.605 9.93 1 97.56 129 VAL A C 1
ATOM 1002 O O . VAL A 1 129 ? -1.569 4.957 9.812 1 97.56 129 VAL A O 1
ATOM 1005 N N . ASP A 1 130 ? -3.375 5.832 8.891 1 96.69 130 ASP A N 1
ATOM 1006 C CA . ASP A 1 130 ? -3.047 5.27 7.586 1 96.69 130 ASP A CA 1
ATOM 1007 C C . ASP A 1 130 ? -1.697 5.781 7.09 1 96.69 130 ASP A C 1
ATOM 1009 O O . ASP A 1 130 ? -0.849 5 6.656 1 96.69 130 ASP A O 1
ATOM 1013 N N . TYR A 1 131 ? -1.487 7.129 7.133 1 98.25 131 TYR A N 1
ATOM 1014 C CA . TYR A 1 131 ? -0.196 7.719 6.797 1 98.25 131 TYR A CA 1
ATOM 1015 C C . TYR A 1 131 ? 0.108 8.914 7.691 1 98.25 131 TYR A C 1
ATOM 1017 O O . TYR A 1 131 ? -0.773 9.734 7.965 1 98.25 131 TYR A O 1
ATOM 1025 N N . ALA A 1 132 ? 1.308 8.977 8.133 1 98.5 132 ALA A N 1
ATOM 1026 C CA . ALA A 1 132 ? 1.806 10.148 8.859 1 98.5 132 ALA A CA 1
ATOM 1027 C C . ALA A 1 132 ? 3.016 10.75 8.148 1 98.5 132 ALA A C 1
ATOM 1029 O O . ALA A 1 132 ? 3.889 10.031 7.668 1 98.5 132 ALA A O 1
ATOM 1030 N N . ILE A 1 133 ? 2.969 11.969 8 1 98.44 133 ILE A N 1
ATOM 1031 C CA . ILE A 1 133 ? 4.148 12.711 7.566 1 98.44 133 ILE A CA 1
ATOM 1032 C C . ILE A 1 133 ? 4.762 13.445 8.758 1 98.44 133 ILE A C 1
ATOM 1034 O O . ILE A 1 133 ? 4.055 14.133 9.5 1 98.44 133 ILE A O 1
ATOM 1038 N N . LYS A 1 134 ? 6.051 13.289 8.938 1 97.06 134 LYS A N 1
ATOM 1039 C CA . LYS A 1 134 ? 6.676 13.867 10.117 1 97.06 134 LYS A CA 1
ATOM 1040 C C . LYS A 1 134 ? 8.078 14.391 9.805 1 97.06 134 LYS A C 1
ATOM 1042 O O . LYS A 1 134 ? 8.703 13.953 8.836 1 97.06 134 LYS A O 1
ATOM 1047 N N . THR A 1 135 ? 8.508 15.32 10.562 1 94.62 135 THR A N 1
ATOM 1048 C CA . THR A 1 135 ? 9.922 15.68 10.656 1 94.62 135 THR A CA 1
ATOM 1049 C C . THR A 1 135 ? 10.633 14.82 11.695 1 94.62 135 THR A C 1
ATOM 1051 O O . THR A 1 135 ? 10.047 13.875 12.227 1 94.62 135 THR A O 1
ATOM 1054 N N . LEU A 1 136 ? 11.852 15.102 11.922 1 87.44 136 LEU A N 1
ATOM 1055 C CA . LEU A 1 136 ? 12.586 14.367 12.945 1 87.44 136 LEU A CA 1
ATOM 1056 C C . LEU A 1 136 ? 11.914 14.5 14.305 1 87.44 136 LEU A C 1
ATOM 1058 O O . LEU A 1 136 ? 11.906 13.555 15.094 1 87.44 136 LEU A O 1
ATOM 1062 N N . GLU A 1 137 ? 11.188 15.625 14.523 1 85.31 137 GLU A N 1
ATOM 1063 C CA . GLU A 1 137 ? 10.75 15.93 15.883 1 85.31 137 GLU A CA 1
ATOM 1064 C C . GLU A 1 137 ? 9.227 15.969 15.969 1 85.31 137 GLU A C 1
ATOM 1066 O O . GLU A 1 137 ? 8.656 15.812 17.047 1 85.31 137 GLU A O 1
ATOM 1071 N N . GLU A 1 138 ? 8.578 16.203 14.836 1 93.06 138 GLU A N 1
ATOM 1072 C CA . GLU A 1 138 ? 7.156 16.516 14.977 1 93.06 138 GLU A CA 1
ATOM 1073 C C . GLU A 1 138 ? 6.336 15.867 13.867 1 93.06 138 GLU A C 1
ATOM 1075 O O . GLU A 1 138 ? 6.781 15.797 12.719 1 93.06 138 GLU A O 1
ATOM 1080 N N . LEU A 1 139 ? 5.16 15.383 14.25 1 96.44 139 LEU A N 1
ATOM 1081 C CA . LEU A 1 139 ? 4.133 15.039 13.273 1 96.44 139 LEU A CA 1
ATOM 1082 C C . LEU A 1 139 ? 3.543 16.297 12.641 1 96.44 139 LEU A C 1
ATOM 1084 O O . LEU A 1 139 ? 3.189 17.234 13.336 1 96.44 139 LEU A O 1
ATOM 1088 N N . ILE A 1 140 ? 3.396 16.312 11.297 1 96.19 140 ILE A N 1
ATOM 1089 C CA . ILE A 1 140 ? 2.971 17.578 10.703 1 96.19 140 ILE A CA 1
ATOM 1090 C C . ILE A 1 140 ? 1.743 17.344 9.828 1 96.19 140 ILE A C 1
ATOM 1092 O O . ILE A 1 140 ? 1.05 18.297 9.461 1 96.19 140 ILE A O 1
ATOM 1096 N N . CYS A 1 141 ? 1.42 16.078 9.445 1 97.75 141 CYS A N 1
ATOM 1097 C CA . CYS A 1 141 ? 0.244 15.789 8.641 1 97.75 141 CYS A CA 1
ATOM 1098 C C . CYS A 1 141 ? -0.218 14.352 8.859 1 97.75 141 CYS A C 1
ATOM 1100 O O . CYS A 1 141 ? 0.592 13.422 8.836 1 97.75 141 CYS A O 1
ATOM 1102 N N . ILE A 1 142 ? -1.497 14.164 9.047 1 98.19 142 ILE A N 1
ATOM 1103 C CA . ILE A 1 142 ? -2.088 12.844 9.234 1 98.19 142 ILE A CA 1
ATOM 1104 C C . ILE A 1 142 ? -3.113 12.578 8.133 1 98.19 142 ILE A C 1
ATOM 1106 O O . ILE A 1 142 ? -4.051 13.359 7.949 1 98.19 142 ILE A O 1
ATOM 1110 N N . THR A 1 143 ? -2.973 11.484 7.465 1 97.62 143 THR A N 1
ATOM 1111 C CA . THR A 1 143 ? -3.898 11.102 6.402 1 97.62 143 THR A CA 1
ATOM 1112 C C . THR A 1 143 ? -4.738 9.898 6.824 1 97.62 143 THR A C 1
ATOM 1114 O O . THR A 1 143 ? -4.211 8.914 7.332 1 97.62 143 THR A O 1
ATOM 1117 N N . GLU A 1 144 ? -5.996 9.984 6.629 1 94.75 144 GLU A N 1
ATOM 1118 C CA . GLU A 1 144 ? -6.961 8.914 6.855 1 94.75 144 GLU A CA 1
ATOM 1119 C C . GLU A 1 144 ? -7.707 8.562 5.57 1 94.75 144 GLU A C 1
ATOM 1121 O O . GLU A 1 144 ? -8.398 9.414 4.996 1 94.75 144 GLU A O 1
ATOM 1126 N N . GLY A 1 145 ? -7.535 7.367 5.137 1 92 145 GLY A N 1
ATOM 1127 C CA . GLY A 1 145 ? -8.242 6.855 3.977 1 92 145 GLY A CA 1
ATOM 1128 C C . GLY A 1 145 ? -9.477 6.051 4.336 1 92 145 GLY A C 1
ATOM 1129 O O . GLY A 1 145 ? -9.469 5.297 5.309 1 92 145 GLY A O 1
ATOM 1130 N N . LYS A 1 146 ? -10.617 6.203 3.541 1 84.56 146 LYS A N 1
ATOM 1131 C CA . LYS A 1 146 ? -11.859 5.465 3.76 1 84.56 146 LYS A CA 1
ATOM 1132 C C . LYS A 1 146 ? -12.453 4.992 2.439 1 84.56 146 LYS A C 1
ATOM 1134 O O . LYS A 1 146 ? -12.188 5.574 1.386 1 84.56 146 LYS A O 1
ATOM 1139 N N . LEU A 1 147 ? -13.25 3.936 2.471 1 79.38 147 LEU A N 1
ATOM 1140 C CA . LEU A 1 147 ? -13.984 3.436 1.311 1 79.38 147 LEU A CA 1
ATOM 1141 C C . LEU A 1 147 ? -15.18 4.328 0.998 1 79.38 147 LEU A C 1
ATOM 1143 O O . LEU A 1 147 ? -15.297 4.855 -0.11 1 79.38 147 LEU A O 1
ATOM 1147 N N . HIS A 1 148 ? -16.156 4.469 1.901 1 76.19 148 HIS A N 1
ATOM 1148 C CA . HIS A 1 148 ? -17.359 5.234 1.577 1 76.19 148 HIS A CA 1
ATOM 1149 C C . HIS A 1 148 ? -17.766 6.125 2.744 1 76.19 148 HIS A C 1
ATOM 1151 O O . HIS A 1 148 ? -18.578 7.039 2.574 1 76.19 148 HIS A O 1
ATOM 1157 N N . GLN A 1 149 ? -17.25 6.023 3.779 1 84.31 149 GLN A N 1
ATOM 1158 C CA . GLN A 1 149 ? -17.719 6.746 4.957 1 84.31 149 GLN A CA 1
ATOM 1159 C C . GLN A 1 149 ? -16.812 7.934 5.273 1 84.31 149 GLN A C 1
ATOM 1161 O O . GLN A 1 149 ? -16.125 7.941 6.297 1 84.31 149 GLN A O 1
ATOM 1166 N N . VAL A 1 150 ? -17 8.922 4.5 1 89.69 150 VAL A N 1
ATOM 1167 C CA . VAL A 1 150 ? -16.141 10.102 4.598 1 89.69 150 VAL A CA 1
ATOM 1168 C C . VAL A 1 150 ? -16.344 10.773 5.953 1 89.69 150 VAL A C 1
ATOM 1170 O O . VAL A 1 150 ? -15.375 11.219 6.578 1 89.69 150 VAL A O 1
ATOM 1173 N N . THR A 1 151 ? -17.609 10.797 6.43 1 90.75 151 THR A N 1
ATOM 1174 C CA . THR A 1 151 ? -17.891 11.438 7.711 1 90.75 151 THR A CA 1
ATOM 1175 C C . THR A 1 151 ? -17.188 10.711 8.844 1 90.75 151 THR A C 1
ATOM 1177 O O . THR A 1 151 ? -16.703 11.336 9.789 1 90.75 151 THR A O 1
ATOM 1180 N N . MET A 1 152 ? -17.172 9.43 8.75 1 93.31 152 MET A N 1
ATOM 1181 C CA . MET A 1 152 ? -16.422 8.656 9.734 1 93.31 152 MET A CA 1
ATOM 1182 C C . MET A 1 152 ? -14.93 8.953 9.641 1 93.31 152 MET A C 1
ATOM 1184 O O . MET A 1 152 ? -14.242 9.023 10.656 1 93.31 152 MET A O 1
ATOM 1188 N N . GLY A 1 153 ? -14.43 9.062 8.391 1 94.19 153 GLY A N 1
ATOM 1189 C CA . GLY A 1 153 ? -13.047 9.461 8.18 1 94.19 153 GLY A CA 1
ATOM 1190 C C . GLY A 1 153 ? -12.703 10.797 8.82 1 94.19 153 GLY A C 1
ATOM 1191 O O . GLY A 1 153 ? -11.648 10.945 9.43 1 94.19 153 GLY A O 1
ATOM 1192 N N . PHE A 1 154 ? -13.625 11.719 8.727 1 93.19 154 PHE A N 1
ATOM 1193 C CA . PHE A 1 154 ? -13.438 13.023 9.344 1 93.19 154 PHE A CA 1
ATOM 1194 C C . PHE A 1 154 ? -13.352 12.898 10.859 1 93.19 154 PHE A C 1
ATOM 1196 O O . PHE A 1 154 ? -12.453 13.477 11.484 1 93.19 154 PHE A O 1
ATOM 1203 N N . ALA A 1 155 ? -14.289 12.172 11.414 1 94.31 155 ALA A N 1
ATOM 1204 C CA . ALA A 1 155 ? -14.305 11.992 12.859 1 94.31 155 ALA A CA 1
ATOM 1205 C C . ALA A 1 155 ? -12.984 11.406 13.352 1 94.31 155 ALA A C 1
ATOM 1207 O O . ALA A 1 155 ? -12.375 11.93 14.297 1 94.31 155 ALA A O 1
ATOM 1208 N N . GLN A 1 156 ? -12.547 10.398 12.695 1 96.25 156 GLN A N 1
ATOM 1209 C CA . GLN A 1 156 ? -11.32 9.719 13.086 1 96.25 156 GLN A CA 1
ATOM 1210 C C . GLN A 1 156 ? -10.102 10.617 12.867 1 96.25 156 GLN A C 1
ATOM 1212 O O . GLN A 1 156 ? -9.219 10.688 13.727 1 96.25 156 GLN A O 1
ATOM 1217 N N . ASN A 1 157 ? -10.078 11.297 11.781 1 96.5 157 ASN A N 1
ATOM 1218 C CA . ASN A 1 157 ? -8.938 12.156 11.469 1 96.5 157 ASN A CA 1
ATOM 1219 C C . ASN A 1 157 ? -8.812 13.305 12.461 1 96.5 157 ASN A C 1
ATOM 1221 O O . ASN A 1 157 ? -7.699 13.68 12.844 1 96.5 157 ASN A O 1
ATOM 1225 N N . LEU A 1 158 ? -9.891 13.875 12.859 1 95.19 158 LEU A N 1
ATOM 1226 C CA . LEU A 1 158 ? -9.852 14.953 13.844 1 95.19 158 LEU A CA 1
ATOM 1227 C C . LEU A 1 158 ? -9.227 14.484 15.148 1 95.19 158 LEU A C 1
ATOM 1229 O O . LEU A 1 158 ? -8.344 15.148 15.695 1 95.19 158 LEU A O 1
ATOM 1233 N N . VAL A 1 159 ? -9.617 13.328 15.586 1 96.5 159 VAL A N 1
ATOM 1234 C CA . VAL A 1 159 ? -9.078 12.781 16.828 1 96.5 159 VAL A CA 1
ATOM 1235 C C . VAL A 1 159 ? -7.617 12.398 16.641 1 96.5 159 VAL A C 1
ATOM 1237 O O . VAL A 1 159 ? -6.805 12.539 17.547 1 96.5 159 VAL A O 1
ATOM 1240 N N . GLN A 1 160 ? -7.32 11.875 15.469 1 97.81 160 GLN A N 1
ATOM 1241 C CA . GLN A 1 160 ? -5.938 11.539 15.141 1 97.81 160 GLN A CA 1
ATOM 1242 C C . GLN A 1 160 ? -5.055 12.789 15.172 1 97.81 160 GLN A C 1
ATOM 1244 O O . GLN A 1 160 ? -3.945 12.758 15.703 1 97.81 160 GLN A O 1
ATOM 1249 N N . CYS A 1 161 ? -5.531 13.883 14.617 1 97.06 161 CYS A N 1
ATOM 1250 C CA . CYS A 1 161 ? -4.793 15.141 14.617 1 97.06 161 CYS A CA 1
ATOM 1251 C C . CYS A 1 161 ? -4.594 15.656 16.031 1 97.06 161 CYS A C 1
ATOM 1253 O O . CYS A 1 161 ? -3.498 16.094 16.391 1 97.06 161 CYS A O 1
ATOM 1255 N N . GLU A 1 162 ? -5.609 15.602 16.812 1 95.81 162 GLU A N 1
ATOM 1256 C CA . GLU A 1 162 ? -5.484 15.992 18.203 1 95.81 162 GLU A CA 1
ATOM 1257 C C . GLU A 1 162 ? -4.391 15.195 18.906 1 95.81 162 GLU A C 1
ATOM 1259 O O . GLU A 1 162 ? -3.543 15.766 19.594 1 95.81 162 GLU A O 1
ATOM 1264 N N . SER A 1 163 ? -4.477 13.883 18.75 1 96.81 163 SER A N 1
ATOM 1265 C CA . SER A 1 163 ? -3.5 12.992 19.359 1 96.81 163 SER A CA 1
ATOM 1266 C C . SER A 1 163 ? -2.086 13.305 18.891 1 96.81 163 SER A C 1
ATOM 1268 O O . SER A 1 163 ? -1.137 13.281 19.672 1 96.81 163 SER A O 1
ATOM 1270 N N . ALA A 1 164 ? -1.968 13.547 17.625 1 97 164 ALA A N 1
ATOM 1271 C CA . ALA A 1 164 ? -0.666 13.883 17.047 1 97 164 ALA A CA 1
ATOM 1272 C C . ALA A 1 164 ? -0.097 15.148 17.688 1 97 164 ALA A C 1
ATOM 1274 O O . ALA A 1 164 ? 1.095 15.211 18 1 97 164 ALA A O 1
ATOM 1275 N N . LEU A 1 165 ? -0.904 16.203 17.906 1 95.06 165 LEU A N 1
ATOM 1276 C CA . LEU A 1 165 ? -0.459 17.438 18.547 1 95.06 165 LEU A CA 1
ATOM 1277 C C . LEU A 1 165 ? -0.021 17.172 19.984 1 95.06 165 LEU A C 1
ATOM 1279 O O . LEU A 1 165 ? 0.935 17.781 20.453 1 95.06 165 LEU A O 1
ATOM 1283 N N . GLN A 1 166 ? -0.727 16.312 20.594 1 94 166 GLN A N 1
ATOM 1284 C CA . GLN A 1 166 ? -0.364 15.945 21.969 1 94 166 GLN A CA 1
ATOM 1285 C C . GLN A 1 166 ? 0.998 15.258 22.016 1 94 166 GLN A C 1
ATOM 1287 O O . GLN A 1 166 ? 1.798 15.516 22.906 1 94 166 GLN A O 1
ATOM 1292 N N . VAL A 1 167 ? 1.241 14.391 21.078 1 94.94 167 VAL A N 1
ATOM 1293 C CA . VAL A 1 167 ? 2.533 13.719 20.969 1 94.94 167 VAL A CA 1
ATOM 1294 C C . VAL A 1 167 ? 3.631 14.75 20.719 1 94.94 167 VAL A C 1
ATOM 1296 O O . VAL A 1 167 ? 4.699 14.695 21.328 1 94.94 167 VAL A O 1
ATOM 1299 N N . ASN A 1 168 ? 3.367 15.695 19.781 1 93.44 168 ASN A N 1
ATOM 1300 C CA . ASN A 1 168 ? 4.328 16.75 19.5 1 93.44 168 ASN A CA 1
ATOM 1301 C C . ASN A 1 168 ? 4.664 17.547 20.75 1 93.44 168 ASN A C 1
ATOM 1303 O O . ASN A 1 168 ? 5.832 17.859 21 1 93.44 168 ASN A O 1
ATOM 1307 N N . LYS A 1 169 ? 3.654 17.906 21.453 1 90.38 169 LYS A N 1
ATOM 1308 C CA . LYS A 1 169 ? 3.828 18.672 22.688 1 90.38 169 LYS A CA 1
ATOM 1309 C C . LYS A 1 169 ? 4.703 17.922 23.688 1 90.38 169 LYS A C 1
ATOM 1311 O O . LYS A 1 169 ? 5.613 18.516 24.281 1 90.38 169 LYS A O 1
ATOM 1316 N N . LYS A 1 170 ? 4.426 16.688 23.859 1 88.81 170 LYS A N 1
ATOM 1317 C CA . LYS A 1 170 ? 5.199 15.852 24.781 1 88.81 170 LYS A CA 1
ATOM 1318 C C . LYS A 1 170 ? 6.664 15.781 24.359 1 88.81 170 LYS A C 1
ATOM 1320 O O . LYS A 1 170 ? 7.559 15.852 25.203 1 88.81 170 LYS A O 1
ATOM 1325 N N . ASN A 1 171 ? 6.844 15.625 23.094 1 87 171 ASN A N 1
ATOM 1326 C CA . ASN A 1 171 ? 8.203 15.531 22.578 1 87 171 ASN A CA 1
ATOM 1327 C C . ASN A 1 171 ? 8.969 16.844 22.781 1 87 171 ASN A C 1
ATOM 1329 O O . ASN A 1 171 ? 10.164 16.828 23.094 1 87 171 ASN A O 1
ATOM 1333 N N . ARG A 1 172 ? 8.344 17.969 22.625 1 84.19 172 ARG A N 1
ATOM 1334 C CA . ARG A 1 172 ? 8.977 19.266 22.812 1 84.19 172 ARG A CA 1
ATOM 1335 C C . ARG A 1 172 ? 9.359 19.469 24.281 1 84.19 172 ARG A C 1
ATOM 1337 O O . ARG A 1 172 ? 10.43 20 24.578 1 84.19 172 ARG A O 1
ATOM 1344 N N . LYS A 1 173 ? 8.516 19.094 25.125 1 82.5 173 LYS A N 1
ATOM 1345 C CA . LYS A 1 173 ? 8.758 19.25 26.547 1 82.5 173 LYS A CA 1
ATOM 1346 C C . LYS A 1 173 ? 9.945 18.406 27 1 82.5 173 LYS A C 1
ATOM 1348 O O . LYS A 1 173 ? 10.727 18.828 27.859 1 82.5 173 LYS A O 1
ATOM 1353 N N . ARG A 1 174 ? 10.031 17.297 26.453 1 78.5 174 ARG A N 1
ATOM 1354 C CA . ARG A 1 174 ? 11.133 16.406 26.797 1 78.5 174 ARG A CA 1
ATOM 1355 C C . ARG A 1 174 ? 12.469 17 26.344 1 78.5 174 ARG A C 1
ATOM 1357 O O . ARG A 1 174 ? 13.5 16.797 26.984 1 78.5 174 ARG A O 1
ATOM 1364 N N . LYS A 1 175 ? 12.547 17.688 25.328 1 73.56 175 LYS A N 1
ATOM 1365 C CA . LYS A 1 175 ? 13.781 18.219 24.75 1 73.56 175 LYS A CA 1
ATOM 1366 C C . LYS A 1 175 ? 14.195 19.531 25.438 1 73.56 175 LYS A C 1
ATOM 1368 O O . LYS A 1 175 ? 15.383 19.797 25.609 1 73.56 175 LYS A O 1
ATOM 1373 N N . SER A 1 176 ? 13.469 20.422 25.531 1 65.56 176 SER A N 1
ATOM 1374 C CA . SER A 1 176 ? 13.812 21.766 25.984 1 65.56 176 SER A CA 1
ATOM 1375 C C . SER A 1 176 ? 13.641 21.906 27.484 1 65.56 176 SER A C 1
ATOM 1377 O O . SER A 1 176 ? 14.086 22.891 28.078 1 65.56 176 SER A O 1
ATOM 1379 N N . GLY A 1 177 ? 13.469 20.797 28.312 1 58.22 177 GLY A N 1
ATOM 1380 C CA . GLY A 1 177 ? 13.203 20.938 29.734 1 58.22 177 GLY A CA 1
ATOM 1381 C C . GLY A 1 177 ? 12.109 21.953 30.047 1 58.22 177 GLY A C 1
ATOM 1382 O O . GLY A 1 177 ? 11.805 22.203 31.203 1 58.22 177 GLY A O 1
ATOM 1383 N N . ASP A 1 178 ? 12.078 23.016 29.344 1 51.84 178 ASP A N 1
ATOM 1384 C CA . ASP A 1 178 ? 11.469 24.328 29.594 1 51.84 178 ASP A CA 1
ATOM 1385 C C . ASP A 1 178 ? 9.953 24.219 29.688 1 51.84 178 ASP A C 1
ATOM 1387 O O . ASP A 1 178 ? 9.359 23.281 29.125 1 51.84 178 ASP A O 1
ATOM 1391 N N . ALA A 1 179 ? 9.43 25.109 30.688 1 47 179 ALA A N 1
ATOM 1392 C CA . ALA A 1 179 ? 8.188 25.609 31.281 1 47 179 ALA A CA 1
ATOM 1393 C C . ALA A 1 179 ? 7.238 26.141 30.219 1 47 179 ALA A C 1
ATOM 1395 O O . ALA A 1 179 ? 6.324 26.906 30.516 1 47 179 ALA A O 1
ATOM 1396 N N . PHE A 1 180 ? 7.527 26.062 28.938 1 47.25 180 PHE A N 1
ATOM 1397 C CA . PHE A 1 180 ? 6.691 27.031 28.25 1 47.25 180 PHE A CA 1
ATOM 1398 C C . PHE A 1 180 ? 5.215 26.734 28.469 1 47.25 180 PHE A C 1
ATOM 1400 O O . PHE A 1 180 ? 4.82 25.578 28.625 1 47.25 180 PHE A O 1
ATOM 1407 N N . GLY A 1 181 ? 4.602 27.766 28.891 1 45.25 181 GLY A N 1
ATOM 1408 C CA . GLY A 1 181 ? 3.182 27.984 29.109 1 45.25 181 GLY A CA 1
ATOM 1409 C C . GLY A 1 181 ? 2.314 27.375 28.016 1 45.25 181 GLY A C 1
ATOM 1410 O O . GLY A 1 181 ? 2.654 26.328 27.469 1 45.25 181 GLY A O 1
ATOM 1411 N N . GLU A 1 182 ? 1.335 28.375 27.5 1 55.31 182 GLU A N 1
ATOM 1412 C CA . GLU A 1 182 ? 0.237 28.031 26.594 1 55.31 182 GLU A CA 1
ATOM 1413 C C . GLU A 1 182 ? 0.759 27.5 25.266 1 55.31 182 GLU A C 1
ATOM 1415 O O . GLU A 1 182 ? 1.52 28.172 24.578 1 55.31 182 GLU A O 1
ATOM 1420 N N . ASP A 1 183 ? 0.929 26.234 24.828 1 76.38 183 ASP A N 1
ATOM 1421 C CA . ASP A 1 183 ? 1.653 25.531 23.781 1 76.38 183 ASP A CA 1
ATOM 1422 C C . ASP A 1 183 ? 0.795 25.375 22.516 1 76.38 183 ASP A C 1
ATOM 1424 O O . ASP A 1 183 ? 0.29 24.297 22.234 1 76.38 183 ASP A O 1
ATOM 1428 N N . PHE A 1 184 ? 0.419 26.672 21.906 1 88 184 PHE A N 1
ATOM 1429 C CA . PHE A 1 184 ? -0.376 26.641 20.688 1 88 184 PHE A CA 1
ATOM 1430 C C . PHE A 1 184 ? 0.408 26 19.547 1 88 184 PHE A C 1
ATOM 1432 O O . PHE A 1 184 ? 1.583 26.312 19.344 1 88 184 PHE A O 1
ATOM 1439 N N . ASP A 1 185 ? -0.22 25.094 18.891 1 92.69 185 ASP A N 1
ATOM 1440 C CA . ASP A 1 185 ? 0.325 24.422 17.703 1 92.69 185 ASP A CA 1
ATOM 1441 C C . ASP A 1 185 ? -0.791 23.953 16.781 1 92.69 185 ASP A C 1
ATOM 1443 O O . ASP A 1 185 ? -1.973 24.094 17.094 1 92.69 185 ASP A O 1
ATOM 1447 N N . TYR A 1 186 ? -0.471 23.594 15.57 1 93.5 186 TYR A N 1
ATOM 1448 C CA . TYR A 1 186 ? -1.467 23.078 14.633 1 93.5 186 TYR A CA 1
ATOM 1449 C C . TYR A 1 186 ? -0.875 21.984 13.758 1 93.5 186 TYR A C 1
ATOM 1451 O O . TYR A 1 186 ? 0.343 21.797 13.727 1 93.5 186 TYR A O 1
ATOM 1459 N N . ILE A 1 187 ? -1.696 21.25 13.141 1 95.5 187 ILE A N 1
ATOM 1460 C CA . ILE A 1 187 ? -1.322 20.141 12.258 1 95.5 187 ILE A CA 1
ATOM 1461 C C . ILE A 1 187 ? -2.328 20.031 11.117 1 95.5 187 ILE A C 1
ATOM 1463 O O . ILE A 1 187 ? -3.477 20.469 11.25 1 95.5 187 ILE A O 1
ATOM 1467 N N . TYR A 1 188 ? -1.934 19.5 10.023 1 96.12 188 TYR A N 1
ATOM 1468 C CA . TYR A 1 188 ? -2.844 19.281 8.906 1 96.12 188 TYR A CA 1
ATOM 1469 C C . TYR A 1 188 ? -3.332 17.844 8.875 1 96.12 188 TYR A C 1
ATOM 1471 O O . TYR A 1 188 ? -2.605 16.922 9.273 1 96.12 188 TYR A O 1
ATOM 1479 N N . GLY A 1 189 ? -4.535 17.703 8.445 1 96.81 189 GLY A N 1
ATOM 1480 C CA . GLY A 1 189 ? -5.145 16.406 8.195 1 96.81 189 GLY A CA 1
ATOM 1481 C C . GLY A 1 189 ? -5.625 16.234 6.766 1 96.81 189 GLY A C 1
ATOM 1482 O O . GLY A 1 189 ? -5.957 17.203 6.098 1 96.81 189 GLY A O 1
ATOM 1483 N N . ILE A 1 190 ? -5.656 15.039 6.316 1 97.56 190 ILE A N 1
ATOM 1484 C CA . ILE A 1 190 ? -6.227 14.672 5.027 1 97.56 190 ILE A CA 1
ATOM 1485 C C . ILE A 1 190 ? -7.211 13.516 5.203 1 97.56 190 ILE A C 1
ATOM 1487 O O . ILE A 1 190 ? -6.883 12.508 5.832 1 97.56 190 ILE A O 1
ATOM 1491 N N . VAL A 1 191 ? -8.398 13.695 4.785 1 96.12 191 VAL A N 1
ATOM 1492 C CA . VAL A 1 191 ? -9.367 12.617 4.648 1 96.12 191 VAL A CA 1
ATOM 1493 C C . VAL A 1 191 ? -9.617 12.328 3.168 1 96.12 191 VAL A C 1
ATOM 1495 O O . VAL A 1 191 ? -9.914 13.234 2.395 1 96.12 191 VAL A O 1
ATOM 1498 N N . THR A 1 192 ? -9.516 11.031 2.746 1 96.88 192 THR A N 1
ATOM 1499 C CA . THR A 1 192 ? -9.625 10.758 1.319 1 96.88 192 THR A CA 1
ATOM 1500 C C . THR A 1 192 ? -10.211 9.367 1.08 1 96.88 192 THR A C 1
ATOM 1502 O O . THR A 1 192 ? -10.047 8.477 1.909 1 96.88 192 THR A O 1
ATOM 1505 N N . THR A 1 193 ? -10.914 9.188 0.054 1 95.5 193 THR A N 1
ATOM 1506 C CA . THR A 1 193 ? -11.312 7.895 -0.486 1 95.5 193 THR A CA 1
ATOM 1507 C C . THR A 1 193 ? -10.438 7.52 -1.683 1 95.5 193 THR A C 1
ATOM 1509 O O . THR A 1 193 ? -10.82 6.672 -2.492 1 95.5 193 THR A O 1
ATOM 1512 N N . ALA A 1 194 ? -9.297 8.094 -1.871 1 97 194 ALA A N 1
ATOM 1513 C CA . ALA A 1 194 ? -8.453 8.062 -3.059 1 97 194 ALA A CA 1
ATOM 1514 C C . ALA A 1 194 ? -9.039 8.922 -4.176 1 97 194 ALA A C 1
ATOM 1516 O O . ALA A 1 194 ? -8.32 9.672 -4.84 1 97 194 ALA A O 1
ATOM 1517 N N . SER A 1 195 ? -10.328 8.867 -4.363 1 96.38 195 SER A N 1
ATOM 1518 C CA . SER A 1 195 ? -11.016 9.672 -5.371 1 96.38 195 SER A CA 1
ATOM 1519 C C . SER A 1 195 ? -11.32 11.07 -4.852 1 96.38 195 SER A C 1
ATOM 1521 O O . SER A 1 195 ? -11.055 12.062 -5.535 1 96.38 195 SER A O 1
ATOM 1523 N N . ASP A 1 196 ? -11.867 11.148 -3.631 1 95.44 196 ASP A N 1
ATOM 1524 C CA . ASP A 1 196 ? -12.172 12.43 -3.006 1 95.44 196 ASP A CA 1
ATOM 1525 C C . ASP A 1 196 ? -11.109 12.805 -1.971 1 95.44 196 ASP A C 1
ATOM 1527 O O . ASP A 1 196 ? -10.789 12.008 -1.091 1 95.44 196 ASP A O 1
ATOM 1531 N N . TRP A 1 197 ? -10.594 14.055 -2.033 1 96.44 197 TRP A N 1
ATOM 1532 C CA . TRP A 1 197 ? -9.547 14.523 -1.126 1 96.44 197 TRP A CA 1
ATOM 1533 C C . TRP A 1 197 ? -10.008 15.758 -0.356 1 96.44 197 TRP A C 1
ATOM 1535 O O . TRP A 1 197 ? -10.344 16.781 -0.956 1 96.44 197 TRP A O 1
ATOM 1545 N N . TYR A 1 198 ? -10.055 15.625 0.967 1 94.62 198 TYR A N 1
ATOM 1546 C CA . TYR A 1 198 ? -10.383 16.719 1.883 1 94.62 198 TYR A CA 1
ATOM 1547 C C . TYR A 1 198 ? -9.172 17.094 2.719 1 94.62 198 TYR A C 1
ATOM 1549 O O . TYR A 1 198 ? -8.383 16.234 3.117 1 94.62 198 TYR A O 1
ATOM 1557 N N . PHE A 1 199 ? -9.109 18.328 3.021 1 95.38 199 PHE A N 1
ATOM 1558 C CA . PHE A 1 199 ? -7.984 18.844 3.791 1 95.38 199 PHE A CA 1
ATOM 1559 C C . PHE A 1 199 ? -8.469 19.562 5.051 1 95.38 199 PHE A C 1
ATOM 1561 O O . PHE A 1 199 ? -9.469 20.281 5.02 1 95.38 199 PHE A O 1
ATOM 1568 N N . ILE A 1 200 ? -7.719 19.281 6.07 1 93.88 200 ILE A N 1
ATOM 1569 C CA . ILE A 1 200 ? -8.125 19.781 7.383 1 93.88 200 ILE A CA 1
ATOM 1570 C C . ILE A 1 200 ? -6.977 20.547 8.031 1 93.88 200 ILE A C 1
ATOM 1572 O O . ILE A 1 200 ? -5.812 20.156 7.895 1 93.88 200 ILE A O 1
ATOM 1576 N N . LEU A 1 201 ? -7.301 21.625 8.648 1 94.06 201 LEU A N 1
ATOM 1577 C CA . LEU A 1 201 ? -6.418 22.312 9.586 1 94.06 201 LEU A CA 1
ATOM 1578 C C . LEU A 1 201 ? -6.918 22.156 11.016 1 94.06 201 LEU A C 1
ATOM 1580 O O . LEU A 1 201 ? -8.031 22.578 11.336 1 94.06 201 LEU A O 1
ATOM 1584 N N . PHE A 1 202 ? -6.094 21.5 11.82 1 94.31 202 PHE A N 1
ATOM 1585 C CA . PHE A 1 202 ? -6.441 21.297 13.219 1 94.31 202 PHE A CA 1
ATOM 1586 C C . PHE A 1 202 ? -5.488 22.047 14.133 1 94.31 202 PHE A C 1
ATOM 1588 O O . PHE A 1 202 ? -4.277 21.797 14.125 1 94.31 202 PHE A O 1
ATOM 1595 N N . ALA A 1 203 ? -6.031 22.922 14.938 1 91.19 203 ALA A N 1
ATOM 1596 C CA . ALA A 1 203 ? -5.242 23.703 15.883 1 91.19 203 ALA A CA 1
ATOM 1597 C C . ALA A 1 203 ? -5.527 23.281 17.312 1 91.19 203 ALA A C 1
ATOM 1599 O O . ALA A 1 203 ? -6.562 22.672 17.594 1 91.19 203 ALA A O 1
ATOM 1600 N N . SER A 1 204 ? -4.59 23.594 18.188 1 83.62 204 SER A N 1
ATOM 1601 C CA . SER A 1 204 ? -4.66 23.141 19.562 1 83.62 204 SER A CA 1
ATOM 1602 C C . SER A 1 204 ? -5.895 23.703 20.266 1 83.62 204 SER A C 1
ATOM 1604 O O . SER A 1 204 ? -6.34 23.172 21.281 1 83.62 204 SER A O 1
ATOM 1606 N N . ASP A 1 205 ? -6.449 24.766 19.812 1 76.62 205 ASP A N 1
ATOM 1607 C CA . ASP A 1 205 ? -7.645 25.344 20.422 1 76.62 205 ASP A CA 1
ATOM 1608 C C . ASP A 1 205 ? -8.914 24.828 19.734 1 76.62 205 ASP A C 1
ATOM 1610 O O . ASP A 1 205 ? -10.016 25.281 20.047 1 76.62 205 ASP A O 1
ATOM 1614 N N . GLY A 1 206 ? -8.773 23.891 18.797 1 73.12 206 GLY A N 1
ATOM 1615 C CA . GLY A 1 206 ? -9.898 23.281 18.109 1 73.12 206 GLY A CA 1
ATOM 1616 C C . GLY A 1 206 ? -9.727 23.219 16.609 1 73.12 206 GLY A C 1
ATOM 1617 O O . GLY A 1 206 ? -8.633 23.469 16.094 1 73.12 206 GLY A O 1
ATOM 1618 N N . ILE A 1 207 ? -10.844 22.703 15.969 1 70.19 207 ILE A N 1
ATOM 1619 C CA . ILE A 1 207 ? -10.844 22.547 14.516 1 70.19 207 ILE A CA 1
ATOM 1620 C C . ILE A 1 207 ? -10.898 23.906 13.844 1 70.19 207 ILE A C 1
ATOM 1622 O O . ILE A 1 207 ? -11.75 24.734 14.172 1 70.19 207 ILE A O 1
ATOM 1626 N N . SER A 1 208 ? -10.023 23.984 12.93 1 67.12 208 SER A N 1
ATOM 1627 C CA . SER A 1 208 ? -10.039 25.328 12.367 1 67.12 208 SER A CA 1
ATOM 1628 C C . SER A 1 208 ? -10.758 25.359 11.023 1 67.12 208 SER A C 1
ATOM 1630 O O . SER A 1 208 ? -11.539 26.266 10.75 1 67.12 208 SER A O 1
ATOM 1632 N N . SER A 1 209 ? -10.328 24.438 10.117 1 71.56 209 SER A N 1
ATOM 1633 C CA . SER A 1 209 ? -10.922 24.656 8.797 1 71.56 209 SER A CA 1
ATOM 1634 C C . SER A 1 209 ? -10.812 23.391 7.938 1 71.56 209 SER A C 1
ATOM 1636 O O . SER A 1 209 ? -10 22.516 8.227 1 71.56 209 SER A O 1
ATOM 1638 N N . THR A 1 210 ? -11.859 23.219 7.109 1 73.44 210 THR A N 1
ATOM 1639 C CA . THR A 1 210 ? -11.828 22.156 6.098 1 73.44 210 THR A CA 1
ATOM 1640 C C . THR A 1 210 ? -12.039 22.75 4.703 1 73.44 210 THR A C 1
ATOM 1642 O O . THR A 1 210 ? -12.57 23.844 4.559 1 73.44 210 THR A O 1
ATOM 1645 N N . SER A 1 211 ? -11.438 22.125 3.812 1 72.19 211 SER A N 1
ATOM 1646 C CA . SER A 1 211 ? -11.805 22.5 2.451 1 72.19 211 SER A CA 1
ATOM 1647 C C . SER A 1 211 ? -13.258 22.156 2.154 1 72.19 211 SER A C 1
ATOM 1649 O O . SER A 1 211 ? -13.773 21.156 2.637 1 72.19 211 SER A O 1
ATOM 1651 N N . LYS A 1 212 ? -14.047 23.031 1.646 1 67.5 212 LYS A N 1
ATOM 1652 C CA . LYS A 1 212 ? -15.477 22.859 1.384 1 67.5 212 LYS A CA 1
ATOM 1653 C C . LYS A 1 212 ? -15.734 21.672 0.469 1 67.5 212 LYS A C 1
ATOM 1655 O O . LYS A 1 212 ? -16.531 20.781 0.797 1 67.5 212 LYS A O 1
ATOM 1660 N N . ASP A 1 213 ? -15.203 21.703 -0.719 1 85.81 213 ASP A N 1
ATOM 1661 C CA . ASP A 1 213 ? -15.406 20.656 -1.72 1 85.81 213 ASP A CA 1
ATOM 1662 C C . ASP A 1 213 ? -14.148 19.812 -1.896 1 85.81 213 ASP A C 1
ATOM 1664 O O . ASP A 1 213 ? -13.031 20.328 -1.891 1 85.81 213 ASP A O 1
ATOM 1668 N N . PRO A 1 214 ? -14.406 18.547 -1.906 1 91.75 214 PRO A N 1
ATOM 1669 C CA . PRO A 1 214 ? -13.234 17.703 -2.184 1 91.75 214 PRO A CA 1
ATOM 1670 C C . PRO A 1 214 ? -12.703 17.891 -3.602 1 91.75 214 PRO A C 1
ATOM 1672 O O . PRO A 1 214 ? -13.438 18.328 -4.492 1 91.75 214 PRO A O 1
ATOM 1675 N N . ILE A 1 215 ? -11.477 17.766 -3.771 1 95.38 215 ILE A N 1
ATOM 1676 C CA . ILE A 1 215 ? -10.922 17.562 -5.105 1 95.38 215 ILE A CA 1
ATOM 1677 C C . ILE A 1 215 ? -11.125 16.109 -5.527 1 95.38 215 ILE A C 1
ATOM 1679 O O . ILE A 1 215 ? -10.773 15.18 -4.789 1 95.38 215 ILE A O 1
ATOM 1683 N N . ASN A 1 216 ? -11.688 15.93 -6.68 1 96.5 216 ASN A N 1
ATOM 1684 C CA . ASN A 1 216 ? -12.047 14.594 -7.141 1 96.5 216 ASN A CA 1
ATOM 1685 C C . ASN A 1 216 ? -11.078 14.086 -8.211 1 96.5 216 ASN A C 1
ATOM 1687 O O . ASN A 1 216 ? -10.812 14.789 -9.188 1 96.5 216 ASN A O 1
ATOM 1691 N N . ILE A 1 217 ? -10.547 12.969 -8.016 1 98 217 ILE A N 1
ATOM 1692 C CA . ILE A 1 217 ? -9.734 12.281 -9.016 1 98 217 ILE A CA 1
ATOM 1693 C C . ILE A 1 217 ? -10.477 11.031 -9.5 1 98 217 ILE A C 1
ATOM 1695 O O . ILE A 1 217 ? -10.859 10.18 -8.695 1 98 217 ILE A O 1
ATOM 1699 N N . ARG A 1 218 ? -10.664 10.914 -10.758 1 97.25 218 ARG A N 1
ATOM 1700 C CA . ARG A 1 218 ? -11.281 9.727 -11.336 1 97.25 218 ARG A CA 1
ATOM 1701 C C . ARG A 1 218 ? -10.227 8.758 -11.852 1 97.25 218 ARG A C 1
ATOM 1703 O O . ARG A 1 218 ? -9.438 9.102 -12.734 1 97.25 218 ARG A O 1
ATOM 1710 N N . PHE A 1 219 ? -10.234 7.594 -11.297 1 98.06 219 PHE A N 1
ATOM 1711 C CA . PHE A 1 219 ? -9.344 6.523 -11.742 1 98.06 219 PHE A CA 1
ATOM 1712 C C . PHE A 1 219 ? -10.086 5.543 -12.641 1 98.06 219 PHE A C 1
ATOM 1714 O O . PHE A 1 219 ? -10.648 4.559 -12.164 1 98.06 219 PHE A O 1
ATOM 1721 N N . THR A 1 220 ? -10.062 5.762 -13.898 1 97.81 220 THR A N 1
ATOM 1722 C CA . THR A 1 220 ? -10.758 4.926 -14.875 1 97.81 220 THR A CA 1
ATOM 1723 C C . THR A 1 220 ? -9.789 4.41 -15.938 1 97.81 220 THR A C 1
ATOM 1725 O O . THR A 1 220 ? -8.867 5.125 -16.344 1 97.81 220 THR A O 1
ATOM 1728 N N . GLU A 1 221 ? -10.008 3.213 -16.391 1 96.5 221 GLU A N 1
ATOM 1729 C CA . GLU A 1 221 ? -9.133 2.59 -17.391 1 96.5 221 GLU A CA 1
ATOM 1730 C C . GLU A 1 221 ? -9.078 3.41 -18.672 1 96.5 221 GLU A C 1
ATOM 1732 O O . GLU A 1 221 ? -8.094 3.352 -19.406 1 96.5 221 GLU A O 1
ATOM 1737 N N . SER A 1 222 ? -10.117 4.188 -18.938 1 96.75 222 SER A N 1
ATOM 1738 C CA . SER A 1 222 ? -10.141 5.051 -20.109 1 96.75 222 SER A CA 1
ATOM 1739 C C . SER A 1 222 ? -9.016 6.074 -20.062 1 96.75 222 SER A C 1
ATOM 1741 O O . SER A 1 222 ? -8.602 6.598 -21.109 1 96.75 222 SER A O 1
ATOM 1743 N N . ALA A 1 223 ? -8.477 6.34 -18.891 1 97.75 223 ALA A N 1
ATOM 1744 C CA . ALA A 1 223 ? -7.387 7.293 -18.734 1 97.75 223 ALA A CA 1
ATOM 1745 C C . ALA A 1 223 ? -6.062 6.695 -19.203 1 97.75 223 ALA A C 1
ATOM 1747 O O . ALA A 1 223 ? -5.07 7.41 -19.344 1 97.75 223 ALA A O 1
ATOM 1748 N N . LEU A 1 224 ? -6.004 5.348 -19.484 1 96.88 224 LEU A N 1
ATOM 1749 C CA . LEU A 1 224 ? -4.789 4.684 -19.938 1 96.88 224 LEU A CA 1
ATOM 1750 C C . LEU A 1 224 ? -4.492 5.043 -21.391 1 96.88 224 LEU A C 1
ATOM 1752 O O . LEU A 1 224 ? -3.357 4.902 -21.859 1 96.88 224 LEU A O 1
ATOM 1756 N N . LYS A 1 225 ? -5.535 5.445 -22.109 1 96.5 225 LYS A N 1
ATOM 1757 C CA . LYS A 1 225 ? -5.348 5.855 -23.5 1 96.5 225 LYS A CA 1
ATOM 1758 C C . LYS A 1 225 ? -4.68 7.227 -23.578 1 96.5 225 LYS A C 1
ATOM 1760 O O . LYS A 1 225 ? -5.25 8.227 -23.125 1 96.5 225 LYS A O 1
ATOM 1765 N N . GLU A 1 226 ? -3.539 7.281 -24.172 1 94.69 226 GLU A N 1
ATOM 1766 C CA . GLU A 1 226 ? -2.781 8.523 -24.281 1 94.69 226 GLU A CA 1
ATOM 1767 C C . GLU A 1 226 ? -3.578 9.594 -25.016 1 94.69 226 GLU A C 1
ATOM 1769 O O . GLU A 1 226 ? -4.145 9.328 -26.078 1 94.69 226 GLU A O 1
ATOM 1774 N N . GLY A 1 227 ? -3.674 10.703 -24.469 1 94.81 227 GLY A N 1
ATOM 1775 C CA . GLY A 1 227 ? -4.336 11.82 -25.109 1 94.81 227 GLY A CA 1
ATOM 1776 C C . GLY A 1 227 ? -5.832 11.867 -24.859 1 94.81 227 GLY A C 1
ATOM 1777 O O . GLY A 1 227 ? -6.508 12.812 -25.266 1 94.81 227 GLY A O 1
ATOM 1778 N N . SER A 1 228 ? -6.371 10.906 -24.141 1 97.44 228 SER A N 1
ATOM 1779 C CA . SER A 1 228 ? -7.801 10.883 -23.859 1 97.44 228 SER A CA 1
ATOM 1780 C C . SER A 1 228 ? -8.203 12.008 -22.906 1 97.44 228 SER A C 1
ATOM 1782 O O . SER A 1 228 ? -7.352 12.578 -22.219 1 97.44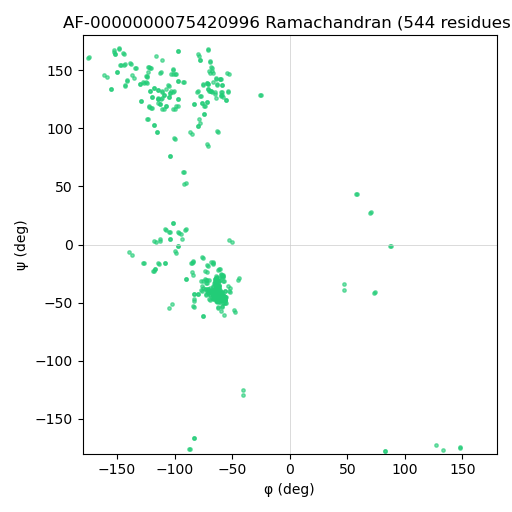 228 SER A O 1
ATOM 1784 N N . GLU A 1 229 ? -9.492 12.344 -22.984 1 98 229 GLU A N 1
ATOM 1785 C CA . GLU A 1 229 ? -10.016 13.336 -22.062 1 98 229 GLU A CA 1
ATOM 1786 C C . GLU A 1 229 ? -9.891 12.859 -20.609 1 98 229 GLU A C 1
ATOM 1788 O O . GLU A 1 229 ? -9.617 13.656 -19.719 1 98 229 GLU A O 1
ATOM 1793 N N . GLU A 1 230 ? -10.062 11.586 -20.422 1 97.75 230 GLU A N 1
ATOM 1794 C CA . GLU A 1 230 ? -9.961 11.008 -19.078 1 97.75 230 GLU A CA 1
ATOM 1795 C C . GLU A 1 230 ? -8.531 11.094 -18.547 1 97.75 230 GLU A C 1
ATOM 1797 O O . GLU A 1 230 ? -8.32 11.297 -17.359 1 97.75 230 GLU A O 1
ATOM 1802 N N . GLU A 1 231 ? -7.566 10.938 -19.453 1 98.06 231 GLU A N 1
ATOM 1803 C CA . GLU A 1 231 ? -6.176 11.086 -19.016 1 98.06 231 GLU A CA 1
ATOM 1804 C C . GLU A 1 231 ? -5.875 12.523 -18.609 1 98.06 231 GLU A C 1
ATOM 1806 O O . GLU A 1 231 ? -5.18 12.766 -17.625 1 98.06 231 GLU A O 1
ATOM 1811 N N . LYS A 1 232 ? -6.355 13.469 -19.406 1 98 232 LYS A N 1
ATOM 1812 C CA . LYS A 1 232 ? -6.164 14.883 -19.109 1 98 232 LYS A CA 1
ATOM 1813 C C . LYS A 1 232 ? -6.793 15.242 -17.766 1 98 232 LYS A C 1
ATOM 1815 O O . LYS A 1 232 ? -6.191 15.969 -16.969 1 98 232 LYS A O 1
ATOM 1820 N N . ASP A 1 233 ? -7.977 14.734 -17.594 1 98.19 233 ASP A N 1
ATOM 1821 C CA . ASP A 1 233 ? -8.672 14.969 -16.328 1 98.19 233 ASP A CA 1
ATOM 1822 C C . ASP A 1 233 ? -7.902 14.367 -15.156 1 98.19 233 ASP A C 1
ATOM 1824 O O . ASP A 1 233 ? -7.797 14.992 -14.102 1 98.19 233 ASP A O 1
ATOM 1828 N N . LEU A 1 234 ? -7.414 13.148 -15.32 1 98.56 234 LEU A N 1
ATOM 1829 C CA . LEU A 1 234 ? -6.605 12.492 -14.297 1 98.56 234 LEU A CA 1
ATOM 1830 C C . LEU A 1 234 ? -5.391 13.336 -13.938 1 98.56 234 LEU A C 1
ATOM 1832 O O . LEU A 1 234 ? -5.133 13.602 -12.766 1 98.56 234 LEU A O 1
ATOM 1836 N N . ARG A 1 235 ? -4.688 13.812 -14.914 1 98.44 235 ARG A N 1
ATOM 1837 C CA . ARG A 1 235 ? -3.484 14.609 -14.711 1 98.44 235 ARG A CA 1
ATOM 1838 C C . ARG A 1 235 ? -3.812 15.914 -13.984 1 98.44 235 ARG A C 1
ATOM 1840 O O . ARG A 1 235 ? -3.107 16.312 -13.055 1 98.44 235 ARG A O 1
ATOM 1847 N N . LYS A 1 236 ? -4.828 16.547 -14.438 1 98.38 236 LYS A N 1
ATOM 1848 C CA . LYS A 1 236 ? -5.238 17.828 -13.867 1 98.38 236 LYS A CA 1
ATOM 1849 C C . LYS A 1 236 ? -5.59 17.688 -12.391 1 98.38 236 LYS A C 1
ATOM 1851 O O . LYS A 1 236 ? -5.125 18.469 -11.555 1 98.38 236 LYS A O 1
ATOM 1856 N N . ASN A 1 237 ? -6.367 16.719 -12.109 1 98.56 237 ASN A N 1
ATOM 1857 C CA . ASN A 1 237 ? -6.879 16.594 -10.75 1 98.56 237 ASN A CA 1
ATOM 1858 C C . ASN A 1 237 ? -5.816 16.047 -9.805 1 98.56 237 ASN A C 1
ATOM 1860 O O . ASN A 1 237 ? -5.77 16.422 -8.633 1 98.56 237 ASN A O 1
ATOM 1864 N N . VAL A 1 238 ? -4.957 15.117 -10.281 1 98.81 238 VAL A N 1
ATOM 1865 C CA . VAL A 1 238 ? -3.822 14.672 -9.477 1 98.81 238 VAL A CA 1
ATOM 1866 C C . VAL A 1 238 ? -2.914 15.867 -9.172 1 98.81 238 VAL A C 1
ATOM 1868 O O . VAL A 1 238 ? -2.482 16.047 -8.031 1 98.81 238 VAL A O 1
ATOM 1871 N N . LYS A 1 239 ? -2.627 16.672 -10.18 1 98.75 239 LYS A N 1
ATOM 1872 C CA . LYS A 1 239 ? -1.814 17.875 -10.008 1 98.75 239 LYS A CA 1
ATOM 1873 C C . LYS A 1 239 ? -2.414 18.797 -8.945 1 98.75 239 LYS A C 1
ATOM 1875 O O . LYS A 1 239 ? -1.699 19.297 -8.078 1 98.75 239 LYS A O 1
ATOM 1880 N N . GLN A 1 240 ? -3.693 18.984 -9.023 1 98 240 GLN A N 1
ATOM 1881 C CA . GLN A 1 240 ? -4.367 19.875 -8.07 1 98 240 GLN A CA 1
ATOM 1882 C C . GLN A 1 240 ? -4.215 19.344 -6.645 1 98 240 GLN A C 1
ATOM 1884 O O . GLN A 1 240 ? -3.92 20.109 -5.727 1 98 240 GLN A O 1
ATOM 1889 N N . VAL A 1 241 ? -4.457 18.062 -6.426 1 98.31 241 VAL A N 1
ATOM 1890 C CA . VAL A 1 241 ? -4.309 17.469 -5.102 1 98.31 241 VAL A CA 1
ATOM 1891 C C . VAL A 1 241 ? -2.873 17.641 -4.617 1 98.31 241 VAL A C 1
ATOM 1893 O O . VAL A 1 241 ? -2.641 18.047 -3.479 1 98.31 241 VAL A O 1
ATOM 1896 N N . MET A 1 242 ? -1.895 17.359 -5.461 1 98.75 242 MET A N 1
ATOM 1897 C CA . MET A 1 242 ? -0.487 17.469 -5.094 1 98.75 242 MET A CA 1
ATOM 1898 C C . MET A 1 242 ? -0.13 18.906 -4.746 1 98.75 242 MET A C 1
ATOM 1900 O O . MET A 1 242 ? 0.627 19.156 -3.807 1 98.75 242 MET A O 1
ATOM 1904 N N . GLU A 1 243 ? -0.688 19.844 -5.516 1 98.38 243 GLU A N 1
ATOM 1905 C CA . GLU A 1 243 ? -0.417 21.25 -5.262 1 98.38 243 GLU A CA 1
ATOM 1906 C C . GLU A 1 243 ? -0.888 21.672 -3.869 1 98.38 243 GLU A C 1
ATOM 1908 O O . GLU A 1 243 ? -0.23 22.453 -3.193 1 98.38 243 GLU A O 1
ATOM 1913 N N . VAL A 1 244 ? -2.016 21.141 -3.48 1 96.88 244 VAL A N 1
ATOM 1914 C CA . VAL A 1 244 ? -2.525 21.453 -2.148 1 96.88 244 VAL A CA 1
ATOM 1915 C C . VAL A 1 244 ? -1.643 20.781 -1.092 1 96.88 244 VAL A C 1
ATOM 1917 O O . VAL A 1 244 ? -1.231 21.438 -0.125 1 96.88 244 VAL A O 1
ATOM 1920 N N . ILE A 1 245 ? -1.298 19.516 -1.231 1 98.25 245 ILE A N 1
ATOM 1921 C CA . ILE A 1 245 ? -0.485 18.781 -0.262 1 98.25 245 ILE A CA 1
ATOM 1922 C C . ILE A 1 245 ? 0.868 19.469 -0.104 1 98.25 245 ILE A C 1
ATOM 1924 O O . ILE A 1 245 ? 1.31 19.734 1.017 1 98.25 245 ILE A O 1
ATOM 1928 N N . VAL A 1 246 ? 1.502 19.797 -1.217 1 98.31 246 VAL A N 1
ATOM 1929 C CA . VAL A 1 246 ? 2.809 20.453 -1.191 1 98.31 246 VAL A CA 1
ATOM 1930 C C . VAL A 1 246 ? 2.695 21.812 -0.512 1 98.31 246 VAL A C 1
ATOM 1932 O O . VAL A 1 246 ? 3.545 22.172 0.304 1 98.31 246 VAL A O 1
ATOM 1935 N N . GLY A 1 247 ? 1.645 22.531 -0.873 1 96.44 247 GLY A N 1
ATOM 1936 C CA . GLY A 1 247 ? 1.437 23.828 -0.244 1 96.44 247 GLY A CA 1
ATOM 1937 C C . GLY A 1 247 ? 1.285 23.75 1.263 1 96.44 247 GLY A C 1
ATOM 1938 O O . GLY A 1 247 ? 1.883 24.531 1.997 1 96.44 247 GLY A O 1
ATOM 1939 N N . LEU A 1 248 ? 0.526 22.812 1.755 1 95.06 248 LEU A N 1
ATOM 1940 C CA . LEU A 1 248 ? 0.29 22.641 3.184 1 95.06 248 LEU A CA 1
ATOM 1941 C C . LEU A 1 248 ? 1.573 22.234 3.9 1 95.06 248 LEU A C 1
ATOM 1943 O O . LEU A 1 248 ? 1.894 22.766 4.965 1 95.06 248 LEU A O 1
ATOM 1947 N N . LEU A 1 249 ? 2.277 21.25 3.34 1 96.88 249 LEU A N 1
ATOM 1948 C CA . LEU A 1 249 ? 3.5 20.766 3.971 1 96.88 249 LEU A CA 1
ATOM 1949 C C . LEU A 1 249 ? 4.562 21.859 4.008 1 96.88 249 LEU A C 1
ATOM 1951 O O . LEU A 1 249 ? 5.27 22.016 5.008 1 96.88 249 LEU A O 1
ATOM 1955 N N . LYS A 1 250 ? 4.676 22.594 2.92 1 95.19 250 LYS A N 1
ATOM 1956 C CA . LYS A 1 250 ? 5.602 23.719 2.887 1 95.19 250 LYS A CA 1
ATOM 1957 C C . LYS A 1 250 ? 5.262 24.75 3.969 1 95.19 250 LYS A C 1
ATOM 1959 O O . LYS A 1 250 ? 6.145 25.234 4.68 1 95.19 250 LYS A O 1
ATOM 1964 N N . ASP A 1 251 ? 3.994 25.062 4.008 1 91.62 251 ASP A N 1
ATOM 1965 C CA . ASP A 1 251 ? 3.516 26 5.016 1 91.62 251 ASP A CA 1
ATOM 1966 C C . ASP A 1 251 ? 3.883 25.531 6.422 1 91.62 251 ASP A C 1
ATOM 1968 O O . ASP A 1 251 ? 4.387 26.312 7.23 1 91.62 251 ASP A O 1
ATOM 1972 N N . ARG A 1 252 ? 3.674 24.281 6.672 1 92.88 252 ARG A N 1
ATOM 1973 C CA . ARG A 1 252 ? 3.916 23.734 8 1 92.88 252 ARG A CA 1
ATOM 1974 C C . ARG A 1 252 ? 5.406 23.703 8.32 1 92.88 252 ARG A C 1
ATOM 1976 O O . ARG A 1 252 ? 5.816 24.016 9.438 1 92.88 252 ARG A O 1
ATOM 1983 N N . LEU A 1 253 ? 6.219 23.312 7.422 1 93.12 253 LEU A N 1
ATOM 1984 C CA . LEU A 1 253 ? 7.66 23.188 7.625 1 93.12 253 LEU A CA 1
ATOM 1985 C C . LEU A 1 253 ? 8.289 24.547 7.887 1 93.12 253 LEU A C 1
ATOM 1987 O O . LEU A 1 253 ? 9.266 24.656 8.633 1 93.12 253 LEU A O 1
ATOM 1991 N N . GLU A 1 254 ? 7.746 25.578 7.312 1 88.56 254 GLU A N 1
ATOM 1992 C CA . GLU A 1 254 ? 8.258 26.922 7.496 1 88.56 254 GLU A CA 1
ATOM 1993 C C . GLU A 1 254 ? 7.949 27.453 8.891 1 88.56 254 GLU A C 1
ATOM 1995 O O . GLU A 1 254 ? 8.648 28.328 9.406 1 88.56 254 GLU A O 1
ATOM 2000 N N . CYS A 1 255 ? 6.996 26.812 9.539 1 86.62 255 CYS A N 1
ATOM 2001 C CA . CYS A 1 255 ? 6.559 27.344 10.828 1 86.62 255 CYS A CA 1
ATOM 2002 C C . CYS A 1 255 ? 6.832 26.344 11.953 1 86.62 255 CYS A C 1
ATOM 2004 O O . CYS A 1 255 ? 6.543 26.625 13.117 1 86.62 255 CYS A O 1
ATOM 2006 N N . VAL A 1 256 ? 7.414 25.281 11.633 1 83.19 256 VAL A N 1
ATOM 2007 C CA . VAL A 1 256 ? 7.52 24.172 12.594 1 83.19 256 VAL A CA 1
ATOM 2008 C C . VAL A 1 256 ? 8.32 24.625 13.812 1 83.19 256 VAL A C 1
ATOM 2010 O O . VAL A 1 256 ? 8.016 24.25 14.945 1 83.19 256 VAL A O 1
ATOM 2013 N N . ASP A 1 257 ? 9.305 25.562 13.664 1 81.19 257 ASP A N 1
ATOM 2014 C CA . ASP A 1 257 ? 10.188 25.984 14.75 1 81.19 257 ASP A CA 1
ATOM 2015 C C . ASP A 1 257 ? 9.773 27.359 15.289 1 81.19 257 ASP A C 1
ATOM 2017 O O . ASP A 1 257 ? 10.438 27.906 16.156 1 81.19 257 ASP A O 1
ATOM 2021 N N . GLU A 1 258 ? 8.695 27.859 14.789 1 84.81 258 GLU A N 1
ATOM 2022 C CA . GLU A 1 258 ? 8.258 29.188 15.211 1 84.81 258 GLU A CA 1
ATOM 2023 C C . GLU A 1 258 ? 7.594 29.141 16.578 1 84.81 258 GLU A C 1
ATOM 2025 O O . GLU A 1 258 ? 7.141 28.078 17.031 1 84.81 258 GLU A O 1
ATOM 2030 N N . GLU A 1 259 ? 7.57 30.297 17.219 1 86.31 259 GLU A N 1
ATOM 2031 C CA . GLU A 1 259 ? 6.93 30.438 18.516 1 86.31 259 GLU A CA 1
ATOM 2032 C C . GLU A 1 259 ? 5.414 30.281 18.406 1 86.31 259 GLU A C 1
ATOM 2034 O O . GLU A 1 259 ? 4.832 30.578 17.375 1 86.31 259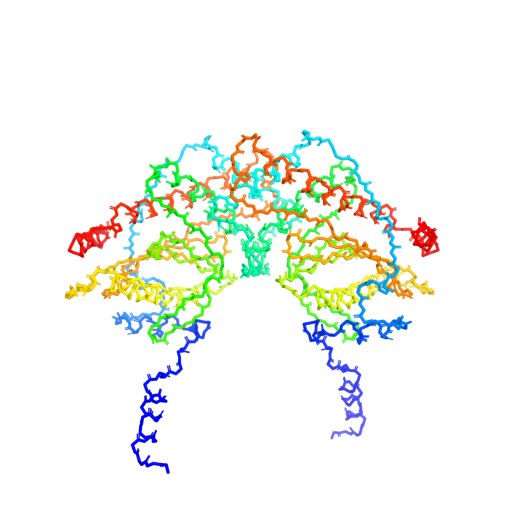 GLU A O 1
ATOM 2039 N N . PRO A 1 260 ? 4.809 29.828 19.469 1 87.69 260 PRO A N 1
ATOM 2040 C CA . PRO A 1 260 ? 3.361 29.609 19.484 1 87.69 260 PRO A CA 1
ATOM 2041 C C . PRO A 1 260 ? 2.574 30.828 19.016 1 87.69 260 PRO A C 1
ATOM 2043 O O . PRO A 1 260 ? 1.562 30.688 18.328 1 87.69 260 PRO A O 1
ATOM 2046 N N . ASP A 1 261 ? 3.031 31.953 19.375 1 87.12 261 ASP A N 1
ATOM 2047 C CA . ASP A 1 261 ? 2.314 33.156 19 1 87.12 261 ASP A CA 1
ATOM 2048 C C . ASP A 1 261 ? 2.311 33.344 17.484 1 87.12 261 ASP A C 1
ATOM 2050 O O . ASP A 1 261 ? 1.302 33.781 16.922 1 87.12 261 ASP A O 1
ATOM 2054 N N . ARG A 1 262 ? 3.363 33.094 16.875 1 86.44 262 ARG A N 1
ATOM 2055 C CA . ARG A 1 262 ? 3.447 33.219 15.414 1 86.44 262 ARG A CA 1
ATOM 2056 C C . ARG A 1 262 ? 2.568 32.156 14.734 1 86.44 262 ARG A C 1
ATOM 2058 O O . ARG A 1 262 ? 1.948 32.438 13.711 1 86.44 262 ARG A O 1
ATOM 2065 N N . LYS A 1 263 ? 2.566 31 15.266 1 88.31 263 LYS A N 1
ATOM 2066 C CA . LYS A 1 263 ? 1.701 29.938 14.758 1 88.31 263 LYS A CA 1
ATOM 2067 C C . LYS A 1 263 ? 0.23 30.328 14.883 1 88.31 263 LYS A C 1
ATOM 2069 O O . LYS A 1 263 ? -0.563 30.062 13.969 1 88.31 263 LYS A O 1
ATOM 2074 N N . ARG A 1 264 ? -0.048 30.984 15.961 1 88.12 264 ARG A N 1
ATOM 2075 C CA . ARG A 1 264 ? -1.417 31.438 16.172 1 88.12 264 ARG A CA 1
ATOM 2076 C C . ARG A 1 264 ? -1.819 32.469 15.109 1 88.12 264 ARG A C 1
ATOM 2078 O O . ARG A 1 264 ? -2.926 32.406 14.57 1 88.12 264 ARG A O 1
ATOM 2085 N N . VAL A 1 265 ? -0.942 33.344 14.859 1 86.5 265 VAL A N 1
ATOM 2086 C CA . VAL A 1 265 ? -1.202 34.406 13.867 1 86.5 265 VAL A CA 1
ATOM 2087 C C . VAL A 1 265 ? -1.411 33.75 12.492 1 86.5 265 VAL A C 1
ATOM 2089 O O . VAL A 1 265 ? -2.289 34.188 11.734 1 86.5 265 VAL A O 1
ATOM 2092 N N . ARG A 1 266 ? -0.636 32.781 12.242 1 84.62 266 ARG A N 1
ATOM 2093 C CA . ARG A 1 266 ? -0.741 32.094 10.969 1 84.62 266 ARG A CA 1
ATOM 2094 C C . ARG A 1 266 ? -2.102 31.406 10.828 1 84.62 266 ARG A C 1
ATOM 2096 O O . ARG A 1 266 ? -2.754 31.531 9.789 1 84.62 266 ARG A O 1
ATOM 2103 N N . VAL A 1 267 ? -2.531 30.703 11.828 1 86.19 267 VAL A N 1
ATOM 2104 C CA . VAL A 1 267 ? -3.805 30 11.812 1 86.19 267 VAL A CA 1
ATOM 2105 C C . VAL A 1 267 ? -4.953 31 11.719 1 86.19 267 VAL A C 1
ATOM 2107 O O . VAL A 1 267 ? -5.938 30.766 11.016 1 86.19 267 VAL A O 1
ATOM 2110 N N . GLU A 1 268 ? -4.809 32.094 12.445 1 83.69 268 GLU A N 1
ATOM 2111 C CA . GLU A 1 268 ? -5.828 33.125 12.406 1 83.69 268 GLU A CA 1
ATOM 2112 C C . GLU A 1 268 ? -5.945 33.75 11.016 1 83.69 268 GLU A C 1
ATOM 2114 O O . GLU A 1 268 ? -7.035 34.125 10.586 1 83.69 268 GLU A O 1
ATOM 2119 N N . GLY A 1 269 ? -4.852 33.781 10.336 1 78.38 269 GLY A N 1
ATOM 2120 C CA . GLY A 1 269 ? -4.871 34.25 8.961 1 78.38 269 GLY A CA 1
ATOM 2121 C C . GLY A 1 269 ? -5.715 33.406 8.047 1 78.38 269 GLY A C 1
ATOM 2122 O O . GLY A 1 269 ? -6.371 33.906 7.129 1 78.38 269 GLY A O 1
ATOM 2123 N N . TYR A 1 270 ? -5.766 32.125 8.32 1 75.94 270 TYR A N 1
ATOM 2124 C CA . TYR A 1 270 ? -6.578 31.203 7.531 1 75.94 270 TYR A CA 1
ATOM 2125 C C . TYR A 1 270 ? -8.055 31.328 7.891 1 75.94 270 TYR A C 1
ATOM 2127 O O . TYR A 1 270 ? -8.93 31.125 7.047 1 75.94 270 TYR A O 1
ATOM 2135 N N . ARG A 1 271 ? -8.273 31.672 9.164 1 71.75 271 ARG A N 1
ATOM 2136 C CA . ARG A 1 271 ? -9.641 31.812 9.656 1 71.75 271 ARG A CA 1
ATOM 2137 C C . ARG A 1 271 ? -10.289 33.062 9.109 1 71.75 271 ARG A C 1
ATOM 2139 O O . ARG A 1 271 ? -11.516 33.125 8.953 1 71.75 271 ARG A O 1
ATOM 2146 N N . SER A 1 272 ? -9.406 34.031 8.891 1 65.88 272 SER A N 1
ATOM 2147 C CA . SER A 1 272 ? -9.922 35.312 8.461 1 65.88 272 SER A CA 1
ATOM 2148 C C . SER A 1 272 ? -10.141 35.344 6.957 1 65.88 272 SER A C 1
ATOM 2150 O O . SER A 1 272 ? -10.906 36.188 6.453 1 65.88 272 SER A O 1
ATOM 2152 N N . LYS A 1 273 ? -9.398 34.531 6.285 1 59.78 273 LYS A N 1
ATOM 2153 C CA . LYS A 1 273 ? -9.562 34.531 4.836 1 59.78 273 LYS A CA 1
ATOM 2154 C C . LYS A 1 273 ? -10.906 33.906 4.434 1 59.78 273 LYS A C 1
ATOM 2156 O O . LYS A 1 273 ? -11.227 32.812 4.836 1 59.78 273 LYS A O 1
ATOM 2161 N N . LYS A 1 274 ? -12.016 34.875 4.469 1 51.72 274 LYS A N 1
ATOM 2162 C CA . LYS A 1 274 ? -13.383 34.594 4.02 1 51.72 274 LYS A CA 1
ATOM 2163 C C . LYS A 1 274 ? -13.406 34.219 2.537 1 51.72 274 LYS A C 1
ATOM 2165 O O . LYS A 1 274 ? -12.703 34.844 1.732 1 51.72 274 LYS A O 1
ATOM 2170 N N . GLY B 1 1 ? -43.094 -26.812 14.078 1 38.28 1 GLY B N 1
ATOM 2171 C CA . GLY B 1 1 ? -42.094 -26.797 13.023 1 38.28 1 GLY B CA 1
ATOM 2172 C C . GLY B 1 1 ? -41.25 -28.062 12.984 1 38.28 1 GLY B C 1
ATOM 2173 O O . GLY B 1 1 ? -40.625 -28.422 13.977 1 38.28 1 GLY B O 1
ATOM 2174 N N . GLY B 1 2 ? -41.375 -29.125 12 1 49.59 2 GLY B N 1
ATOM 2175 C CA . GLY B 1 2 ? -41.125 -30.547 12.133 1 49.59 2 GLY B CA 1
ATOM 2176 C C . GLY B 1 2 ? -39.625 -30.875 12.07 1 49.59 2 GLY B C 1
ATOM 2177 O O . GLY B 1 2 ? -38.812 -30 11.766 1 49.59 2 GLY B O 1
ATOM 2178 N N . PRO B 1 3 ? -39.312 -32.094 12.555 1 56.56 3 PRO B N 1
ATOM 2179 C CA . PRO B 1 3 ? -37.969 -32.625 12.594 1 56.56 3 PRO B CA 1
ATOM 2180 C C . PRO B 1 3 ? -37.188 -32.406 11.297 1 56.56 3 PRO B C 1
ATOM 2182 O O . PRO B 1 3 ? -35.969 -32.219 11.32 1 56.56 3 PRO B O 1
ATOM 2185 N N . ALA B 1 4 ? -37.875 -32.375 10.273 1 62.53 4 ALA B N 1
ATOM 2186 C CA . ALA B 1 4 ? -37.25 -32.219 8.969 1 62.53 4 ALA B CA 1
ATOM 2187 C C . ALA B 1 4 ? -36.688 -30.797 8.797 1 62.53 4 ALA B C 1
ATOM 2189 O O . ALA B 1 4 ? -35.594 -30.625 8.273 1 62.53 4 ALA B O 1
ATOM 2190 N N . ILE B 1 5 ? -37.344 -29.781 9.234 1 56.81 5 ILE B N 1
ATOM 2191 C CA . ILE B 1 5 ? -36.844 -28.406 9.156 1 56.81 5 ILE B CA 1
ATOM 2192 C C . ILE B 1 5 ? -35.688 -28.234 10.125 1 56.81 5 ILE B C 1
ATOM 2194 O O . ILE B 1 5 ? -34.688 -27.562 9.812 1 56.81 5 ILE B O 1
ATOM 2198 N N . LYS B 1 6 ? -35.719 -28.953 11.18 1 56.09 6 LYS B N 1
ATOM 2199 C CA . LYS B 1 6 ? -34.594 -28.938 12.102 1 56.09 6 LYS B CA 1
ATOM 2200 C C . LYS B 1 6 ? -33.375 -29.672 11.531 1 56.09 6 LYS B C 1
ATOM 2202 O O . LYS B 1 6 ? -32.25 -29.219 11.664 1 56.09 6 LYS B O 1
ATOM 2207 N N . LEU B 1 7 ? -33.625 -30.797 10.938 1 51.5 7 LEU B N 1
ATOM 2208 C CA . LEU B 1 7 ? -32.531 -31.531 10.297 1 51.5 7 LEU B CA 1
ATOM 2209 C C . LEU B 1 7 ? -31.969 -30.734 9.125 1 51.5 7 LEU B C 1
ATOM 2211 O O . LEU B 1 7 ? -30.75 -30.688 8.93 1 51.5 7 LEU B O 1
ATOM 2215 N N . ALA B 1 8 ? -32.781 -30.109 8.359 1 55.53 8 ALA B N 1
ATOM 2216 C CA . ALA B 1 8 ? -32.312 -29.266 7.273 1 55.53 8 ALA B CA 1
ATOM 2217 C C . ALA B 1 8 ? -31.531 -28.062 7.816 1 55.53 8 ALA B C 1
ATOM 2219 O O . ALA B 1 8 ? -30.5 -27.688 7.254 1 55.53 8 ALA B O 1
ATOM 2220 N N . LYS B 1 9 ? -32.031 -27.562 8.805 1 56.53 9 LYS B N 1
ATOM 2221 C CA . LYS B 1 9 ? -31.281 -26.5 9.469 1 56.53 9 LYS B CA 1
ATOM 2222 C C . LYS B 1 9 ? -29.984 -27.031 10.086 1 56.53 9 LYS B C 1
ATOM 2224 O O . LYS B 1 9 ? -28.953 -26.359 10.031 1 56.53 9 LYS B O 1
ATOM 2229 N N . GLU B 1 10 ? -30.172 -28.141 10.75 1 52.5 10 GLU B N 1
ATOM 2230 C CA . GLU B 1 10 ? -28.984 -28.797 11.305 1 52.5 10 GLU B CA 1
ATOM 2231 C C . GLU B 1 10 ? -28.016 -29.219 10.203 1 52.5 10 GLU B C 1
ATOM 2233 O O . GLU B 1 10 ? -26.797 -29.062 10.352 1 52.5 10 GLU B O 1
ATOM 2238 N N . ILE B 1 11 ? -28.547 -29.812 9.18 1 46.69 11 ILE B N 1
ATOM 2239 C CA . ILE B 1 11 ? -27.688 -30.141 8.055 1 46.69 11 ILE B CA 1
ATOM 2240 C C . ILE B 1 11 ? -27.125 -28.844 7.441 1 46.69 11 ILE B C 1
ATOM 2242 O O . ILE B 1 11 ? -25.953 -28.781 7.098 1 46.69 11 ILE B O 1
ATOM 2246 N N . LYS B 1 12 ? -28.094 -27.906 7.207 1 52.09 12 LYS B N 1
ATOM 2247 C CA . LYS B 1 12 ? -27.578 -26.609 6.758 1 52.09 12 LYS B CA 1
ATOM 2248 C C . LYS B 1 12 ? -26.578 -26.031 7.758 1 52.09 12 LYS B C 1
ATOM 2250 O O . LYS B 1 12 ? -25.562 -25.453 7.367 1 52.09 12 LYS B O 1
ATOM 2255 N N . ALA B 1 13 ? -26.953 -26.125 9.016 1 52 13 ALA B N 1
ATOM 2256 C CA . ALA B 1 13 ? -26.062 -25.734 10.094 1 52 13 ALA B CA 1
ATOM 2257 C C . ALA B 1 13 ? -24.797 -26.594 10.109 1 52 13 ALA B C 1
ATOM 2259 O O . ALA B 1 13 ? -23.703 -26.094 10.383 1 52 13 ALA B O 1
ATOM 2260 N N . LEU B 1 14 ? -24.969 -27.953 10.156 1 45.38 14 LEU B N 1
ATOM 2261 C CA . LEU B 1 14 ? -23.844 -28.875 10.133 1 45.38 14 LEU B CA 1
ATOM 2262 C C . LEU B 1 14 ? -23.016 -28.688 8.867 1 45.38 14 LEU B C 1
ATOM 2264 O O . LEU B 1 14 ? -21.797 -28.891 8.883 1 45.38 14 LEU B O 1
ATOM 2268 N N . LYS B 1 15 ? -23.688 -28.734 7.715 1 46.5 15 LYS B N 1
ATOM 2269 C CA . LYS B 1 15 ? -22.969 -28.609 6.449 1 46.5 15 LYS B CA 1
ATOM 2270 C C . LYS B 1 15 ? -22 -27.422 6.477 1 46.5 15 LYS B C 1
ATOM 2272 O O . LYS B 1 15 ? -20.906 -27.484 5.906 1 46.5 15 LYS B O 1
ATOM 2277 N N . GLU B 1 16 ? -22.438 -26.172 6.746 1 55.31 16 GLU B N 1
ATOM 2278 C CA . GLU B 1 16 ? -21.422 -25.188 6.395 1 55.31 16 GLU B CA 1
ATOM 2279 C C . GLU B 1 16 ? -20.516 -24.875 7.578 1 55.31 16 GLU B C 1
ATOM 2281 O O . GLU B 1 16 ? -20.859 -24.047 8.43 1 55.31 16 GLU B O 1
ATOM 2286 N N . LYS B 1 17 ? -19.938 -25.938 8.219 1 62.78 17 LYS B N 1
ATOM 2287 C CA . LYS B 1 17 ? -18.891 -25.641 9.195 1 62.78 17 LYS B CA 1
ATOM 2288 C C . LYS B 1 17 ? -18.219 -24.312 8.867 1 62.78 17 LYS B C 1
ATOM 2290 O O . LYS B 1 17 ? -17.859 -24.062 7.715 1 62.78 17 LYS B O 1
ATOM 2295 N N . PRO B 1 18 ? -18.172 -23.484 9.953 1 84.94 18 PRO B N 1
ATOM 2296 C CA . PRO B 1 18 ? -17.5 -22.203 9.719 1 84.94 18 PRO B CA 1
ATOM 2297 C C . PRO B 1 18 ? -16.078 -22.375 9.188 1 84.94 18 PRO B C 1
ATOM 2299 O O . PRO B 1 18 ? -15.352 -23.25 9.641 1 84.94 18 PRO B O 1
ATOM 2302 N N . LYS B 1 19 ? -15.797 -21.797 8.109 1 93.62 19 LYS B N 1
ATOM 2303 C CA . LYS B 1 19 ? -14.469 -21.844 7.508 1 93.62 19 LYS B CA 1
ATOM 2304 C C . LYS B 1 19 ? -13.43 -21.188 8.414 1 93.62 19 LYS B C 1
ATOM 2306 O O . LYS B 1 19 ? -13.719 -20.188 9.078 1 93.62 19 LYS B O 1
ATOM 2311 N N . ARG B 1 20 ? -12.336 -21.781 8.523 1 96.25 20 ARG B N 1
ATOM 2312 C CA . ARG B 1 20 ? -11.219 -21.297 9.328 1 96.25 20 ARG B CA 1
ATOM 2313 C C . ARG B 1 20 ? -10.516 -20.141 8.641 1 96.25 20 ARG B C 1
ATOM 2315 O O . ARG B 1 20 ? -10.281 -20.172 7.426 1 96.25 20 ARG B O 1
ATOM 2322 N N . ALA B 1 21 ? -10.156 -19.094 9.398 1 97.31 21 ALA B N 1
ATOM 2323 C CA . ALA B 1 21 ? -9.477 -17.938 8.852 1 97.31 21 ALA B CA 1
ATOM 2324 C C . ALA B 1 21 ? -8.031 -18.25 8.477 1 97.31 21 ALA B C 1
ATOM 2326 O O . ALA B 1 21 ? -7.34 -18.953 9.211 1 97.31 21 ALA B O 1
ATOM 2327 N N . PHE B 1 22 ? -7.48 -17.781 7.375 1 97.25 22 PHE B N 1
ATOM 2328 C CA . PHE B 1 22 ? -6.102 -18 6.945 1 97.25 22 PHE B CA 1
ATOM 2329 C C . PHE B 1 22 ? -5.125 -17.609 8.055 1 97.25 22 PHE B C 1
ATOM 2331 O O . PHE B 1 22 ? -4.125 -18.297 8.273 1 97.25 22 PHE B O 1
ATOM 2338 N N . SER B 1 23 ? -5.441 -16.5 8.742 1 94.38 23 SER B N 1
ATOM 2339 C CA . SER B 1 23 ? -4.543 -15.922 9.742 1 94.38 23 SER B CA 1
ATOM 2340 C C . SER B 1 23 ? -4.395 -16.859 10.938 1 94.38 23 SER B C 1
ATOM 2342 O O . SER B 1 23 ? -3.482 -16.688 11.75 1 94.38 23 SER B O 1
ATOM 2344 N N . SER B 1 24 ? -5.258 -17.781 11.055 1 96 24 SER B N 1
ATOM 2345 C CA . SER B 1 24 ? -5.23 -18.672 12.203 1 96 24 SER B CA 1
ATOM 2346 C C . SER B 1 24 ? -4.246 -19.828 11.984 1 96 24 SER B C 1
ATOM 2348 O O . SER B 1 24 ? -3.904 -20.547 12.93 1 96 24 SER B O 1
ATOM 2350 N N . TYR B 1 25 ? -3.822 -20.031 10.805 1 95.38 25 TYR B N 1
ATOM 2351 C CA . TYR B 1 25 ? -2.809 -21.047 10.539 1 95.38 25 TYR B CA 1
ATOM 2352 C C . TYR B 1 25 ? -1.417 -20.531 10.891 1 95.38 25 TYR B C 1
ATOM 2354 O O . TYR B 1 25 ? -0.777 -19.859 10.078 1 95.38 25 TYR B O 1
ATOM 2362 N N . ARG B 1 26 ? -0.931 -20.953 12.031 1 93.12 26 ARG B N 1
ATOM 2363 C CA . ARG B 1 26 ? 0.3 -20.359 12.539 1 93.12 26 ARG B CA 1
ATOM 2364 C C . ARG B 1 26 ? 1.433 -21.375 12.57 1 93.12 26 ARG B C 1
ATOM 2366 O O . ARG B 1 26 ? 2.604 -21.016 12.688 1 93.12 26 ARG B O 1
ATOM 2373 N N . SER B 1 27 ? 1.08 -22.594 12.477 1 93.12 27 SER B N 1
ATOM 2374 C CA . SER B 1 27 ? 2.078 -23.656 12.562 1 93.12 27 SER B CA 1
ATOM 2375 C C . SER B 1 27 ? 2.328 -24.297 11.203 1 93.12 27 SER B C 1
ATOM 2377 O O . SER B 1 27 ? 1.452 -24.969 10.656 1 93.12 27 SER B O 1
ATOM 2379 N N . LEU B 1 28 ? 3.518 -24.203 10.758 1 92.38 28 LEU B N 1
ATOM 2380 C CA . LEU B 1 28 ? 3.857 -24.812 9.477 1 92.38 28 LEU B CA 1
ATOM 2381 C C . LEU B 1 28 ? 3.779 -26.328 9.562 1 92.38 28 LEU B C 1
ATOM 2383 O O . LEU B 1 28 ? 3.297 -26.984 8.633 1 92.38 28 LEU B O 1
ATOM 2387 N N . SER B 1 29 ? 4.238 -26.828 10.648 1 92.56 29 SER B N 1
ATOM 2388 C CA . SER B 1 29 ? 4.219 -28.266 10.82 1 92.56 29 SER B CA 1
ATOM 2389 C C . SER B 1 29 ? 2.801 -28.812 10.742 1 92.56 29 SER B C 1
ATOM 2391 O O . SER B 1 29 ? 2.566 -29.859 10.133 1 92.56 29 SER B O 1
ATOM 2393 N N . GLU B 1 30 ? 1.893 -28.125 11.328 1 93.38 30 GLU B N 1
ATOM 2394 C CA . GLU B 1 30 ? 0.493 -28.547 11.281 1 93.38 30 GLU B CA 1
ATOM 2395 C C . GLU B 1 30 ? -0.035 -28.547 9.852 1 93.38 30 GLU B C 1
ATOM 2397 O O . GLU B 1 30 ? -0.721 -29.484 9.438 1 93.38 30 GLU B O 1
ATOM 2402 N N . VAL B 1 31 ? 0.307 -27.547 9.117 1 93.19 31 VAL B N 1
ATOM 2403 C CA . VAL B 1 31 ? -0.185 -27.422 7.75 1 93.19 31 VAL B CA 1
ATOM 2404 C C . VAL B 1 31 ? 0.486 -28.469 6.855 1 93.19 31 VAL B C 1
ATOM 2406 O O . VAL B 1 31 ? -0.167 -29.078 6.008 1 93.19 31 VAL B O 1
ATOM 2409 N N . LEU B 1 32 ? 1.755 -28.703 7.055 1 91.44 32 LEU B N 1
ATOM 2410 C CA . LEU B 1 32 ? 2.461 -29.703 6.27 1 91.44 32 LEU B CA 1
ATOM 2411 C C . LEU B 1 32 ? 1.881 -31.094 6.516 1 91.44 32 LEU B C 1
ATOM 2413 O O . LEU B 1 32 ? 1.786 -31.906 5.59 1 91.44 32 LEU B O 1
ATOM 2417 N N . ALA B 1 33 ? 1.486 -31.344 7.695 1 91.25 33 ALA B N 1
ATOM 2418 C CA . ALA B 1 33 ? 0.888 -32.625 8.031 1 91.25 33 ALA B CA 1
ATOM 2419 C C . ALA B 1 33 ? -0.412 -32.844 7.266 1 91.25 33 ALA B C 1
ATOM 2421 O O . ALA B 1 33 ? -0.736 -33.969 6.898 1 91.25 33 ALA B O 1
ATOM 2422 N N . LYS B 1 34 ? -1.098 -31.797 7.066 1 88.81 34 LYS B N 1
ATOM 2423 C CA . LYS B 1 34 ? -2.322 -31.875 6.273 1 88.81 34 LYS B CA 1
ATOM 2424 C C . LYS B 1 34 ? -2.039 -32.406 4.875 1 88.81 34 LYS B C 1
ATOM 2426 O O . LYS B 1 34 ? -2.914 -33 4.246 1 88.81 34 LYS B O 1
ATOM 2431 N N . TYR B 1 35 ? -0.876 -32.219 4.41 1 88.25 35 TYR B N 1
ATOM 2432 C CA . TYR B 1 35 ? -0.515 -32.625 3.062 1 88.25 35 TYR B CA 1
ATOM 2433 C C . TYR B 1 35 ? 0.426 -33.844 3.104 1 88.25 35 TYR B C 1
ATOM 2435 O O . TYR B 1 35 ? 1.195 -34.062 2.166 1 88.25 35 TYR B O 1
ATOM 2443 N N . ASP B 1 36 ? 0.519 -34.438 4.211 1 86.69 36 ASP B N 1
ATOM 2444 C CA . ASP B 1 36 ? 1.251 -35.688 4.434 1 86.69 36 ASP B CA 1
ATOM 2445 C C . ASP B 1 36 ? 2.758 -35.469 4.328 1 86.69 36 ASP B C 1
ATOM 2447 O O . ASP B 1 36 ? 3.477 -36.281 3.775 1 86.69 36 ASP B O 1
ATOM 2451 N N . ILE B 1 37 ? 3.186 -34.312 4.594 1 84.81 37 ILE B N 1
ATOM 2452 C CA . ILE B 1 37 ? 4.609 -34 4.703 1 84.81 37 ILE B CA 1
ATOM 2453 C C . ILE B 1 37 ? 5.016 -33.969 6.172 1 84.81 37 ILE B C 1
ATOM 2455 O O . ILE B 1 37 ? 4.449 -33.188 6.953 1 84.81 37 ILE B O 1
ATOM 2459 N N . ASP B 1 38 ? 5.906 -34.906 6.5 1 79.94 38 ASP B N 1
ATOM 2460 C CA . ASP B 1 38 ? 6.41 -34.969 7.867 1 79.94 38 ASP B CA 1
ATOM 2461 C C . ASP B 1 38 ? 7.598 -34 8.055 1 79.94 38 ASP B C 1
ATOM 2463 O O . ASP B 1 38 ? 8.664 -34.219 7.477 1 79.94 38 ASP B O 1
ATOM 2467 N N . GLY B 1 39 ? 7.371 -32.844 8.523 1 77.31 39 GLY B N 1
ATOM 2468 C CA . GLY B 1 39 ? 8.461 -31.891 8.742 1 77.31 39 GLY B CA 1
ATOM 2469 C C . GLY B 1 39 ? 8.031 -30.609 9.43 1 77.31 39 GLY B C 1
ATOM 2470 O O . GLY B 1 39 ? 6.832 -30.391 9.641 1 77.31 39 GLY B O 1
ATOM 2471 N N . ASN B 1 40 ? 9.094 -29.969 9.969 1 73.88 40 ASN B N 1
ATOM 2472 C CA . ASN B 1 40 ? 8.797 -28.797 10.773 1 73.88 40 ASN B CA 1
ATOM 2473 C C . ASN B 1 40 ? 9.312 -27.516 10.109 1 73.88 40 ASN B C 1
ATOM 2475 O O . ASN B 1 40 ? 9.172 -26.422 10.656 1 73.88 40 ASN B O 1
ATOM 2479 N N . GLY B 1 41 ? 9.859 -27.719 8.914 1 79.81 41 GLY B N 1
ATOM 2480 C CA . GLY B 1 41 ? 10.484 -26.516 8.375 1 79.81 41 GLY B CA 1
ATOM 2481 C C . GLY B 1 41 ? 10.422 -26.438 6.867 1 79.81 41 GLY B C 1
ATOM 2482 O O . GLY B 1 41 ? 10.031 -27.391 6.203 1 79.81 41 GLY B O 1
ATOM 2483 N N . ILE B 1 42 ? 10.758 -25.25 6.395 1 83.75 42 ILE B N 1
ATOM 2484 C CA . ILE B 1 42 ? 10.773 -24.953 4.969 1 83.75 42 ILE B CA 1
ATOM 2485 C C . ILE B 1 42 ? 11.695 -25.922 4.238 1 83.75 42 ILE B C 1
ATOM 2487 O O . ILE B 1 42 ? 11.422 -26.312 3.104 1 83.75 42 ILE B O 1
ATOM 2491 N N . GLY B 1 43 ? 12.703 -26.328 4.949 1 83.06 43 GLY B N 1
ATOM 2492 C CA . GLY B 1 43 ? 13.688 -27.219 4.363 1 83.06 43 GLY B CA 1
ATOM 2493 C C . GLY B 1 43 ? 13.133 -28.609 4.066 1 83.06 43 GLY B C 1
ATOM 2494 O O . GLY B 1 43 ? 13.734 -29.375 3.303 1 83.06 43 GLY B O 1
ATOM 2495 N N . THR B 1 44 ? 12.016 -28.953 4.605 1 82.81 44 THR B N 1
ATOM 2496 C CA . THR B 1 44 ? 11.43 -30.281 4.398 1 82.81 44 THR B CA 1
ATOM 2497 C C . THR B 1 44 ? 10.609 -30.312 3.107 1 82.81 44 THR B C 1
ATOM 2499 O O . THR B 1 44 ? 10.258 -31.375 2.617 1 82.81 44 THR B O 1
ATOM 2502 N N . ILE B 1 45 ? 10.344 -29.125 2.666 1 83.69 45 ILE B N 1
ATOM 2503 C CA . ILE B 1 45 ? 9.578 -29.016 1.429 1 83.69 45 ILE B CA 1
ATOM 2504 C C . ILE B 1 45 ? 10.508 -29.219 0.231 1 83.69 45 ILE B C 1
ATOM 2506 O O . ILE B 1 45 ? 11.578 -28.609 0.17 1 83.69 45 ILE B O 1
ATOM 2510 N N . ARG B 1 46 ? 10.07 -30.047 -0.618 1 82.69 46 ARG B N 1
ATOM 2511 C CA . ARG B 1 46 ? 10.852 -30.281 -1.831 1 82.69 46 ARG B CA 1
ATOM 2512 C C . ARG B 1 46 ? 11.164 -28.969 -2.539 1 82.69 46 ARG B C 1
ATOM 2514 O O . ARG B 1 46 ? 10.328 -28.047 -2.566 1 82.69 46 ARG B O 1
ATOM 2521 N N . GLN B 1 47 ? 12.297 -28.953 -3.131 1 80.94 47 GLN B N 1
ATOM 2522 C CA . GLN B 1 47 ? 12.734 -27.734 -3.803 1 80.94 47 GLN B CA 1
ATOM 2523 C C . GLN B 1 47 ? 12.57 -27.844 -5.316 1 80.94 47 GLN B C 1
ATOM 2525 O O . GLN B 1 47 ? 12.562 -28.953 -5.859 1 80.94 47 GLN B O 1
ATOM 2530 N N . PHE B 1 48 ? 12.273 -26.734 -5.926 1 77.56 48 PHE B N 1
ATOM 2531 C CA . PHE B 1 48 ? 12.25 -26.688 -7.383 1 77.56 48 PHE B CA 1
ATOM 2532 C C . PHE B 1 48 ? 12.914 -25.422 -7.902 1 77.56 48 PHE B C 1
ATOM 2534 O O . PHE B 1 48 ? 12.953 -24.406 -7.207 1 77.56 48 PHE B O 1
ATOM 2541 N N . PRO B 1 49 ? 13.562 -25.594 -9.062 1 79.5 49 PRO B N 1
ATOM 2542 C CA . PRO B 1 49 ? 14.062 -24.391 -9.719 1 79.5 49 PRO B CA 1
ATOM 2543 C C . PRO B 1 49 ? 12.969 -23.625 -10.469 1 79.5 49 PRO B C 1
ATOM 2545 O O . PRO B 1 49 ? 12.5 -24.094 -11.516 1 79.5 49 PRO B O 1
ATOM 2548 N N . PRO B 1 50 ? 12.57 -22.531 -9.977 1 82.94 50 PRO B N 1
ATOM 2549 C CA . PRO B 1 50 ? 11.508 -21.812 -10.672 1 82.94 50 PRO B CA 1
ATOM 2550 C C . PRO B 1 50 ? 11.922 -21.344 -12.062 1 82.94 50 PRO B C 1
ATOM 2552 O O . PRO B 1 50 ? 13.102 -21.047 -12.297 1 82.94 50 PRO B O 1
ATOM 2555 N N . ALA B 1 51 ? 10.953 -21.406 -12.945 1 85.44 51 ALA B N 1
ATOM 2556 C CA . ALA B 1 51 ? 11.188 -20.812 -14.258 1 85.44 51 ALA B CA 1
ATOM 2557 C C . ALA B 1 51 ? 11.523 -19.328 -14.133 1 85.44 51 ALA B C 1
ATOM 2559 O O . ALA B 1 51 ? 10.93 -18.609 -13.312 1 85.44 51 ALA B O 1
ATOM 2560 N N . THR B 1 52 ? 12.492 -18.875 -14.883 1 92.94 52 THR B N 1
ATOM 2561 C CA . THR B 1 52 ? 12.875 -17.469 -14.867 1 92.94 52 THR B CA 1
ATOM 2562 C C . THR B 1 52 ? 12.742 -16.859 -16.266 1 92.94 52 THR B C 1
ATOM 2564 O O . THR B 1 52 ? 12.688 -17.578 -17.266 1 92.94 52 THR B O 1
ATOM 2567 N N . TYR B 1 53 ? 12.508 -15.617 -16.312 1 96.81 53 TYR B N 1
ATOM 2568 C CA . TYR B 1 53 ? 12.539 -14.805 -17.531 1 96.81 53 TYR B CA 1
ATOM 2569 C C . TYR B 1 53 ? 13.688 -13.805 -17.484 1 96.81 53 TYR B C 1
ATOM 2571 O O . TYR B 1 53 ? 13.773 -12.984 -16.578 1 96.81 53 TYR B O 1
ATOM 2579 N N . LYS B 1 54 ? 14.578 -13.906 -18.453 1 97.19 54 LYS B N 1
ATOM 2580 C CA . LYS B 1 54 ? 15.742 -13.031 -18.453 1 97.19 54 LYS B CA 1
ATOM 2581 C C . LYS B 1 54 ? 15.352 -11.594 -18.797 1 97.19 54 LYS B C 1
ATOM 2583 O O . LYS B 1 54 ? 14.758 -11.352 -19.859 1 97.19 54 LYS B O 1
ATOM 2588 N N . LEU B 1 55 ? 15.656 -10.664 -17.922 1 97.5 55 LEU B N 1
ATOM 2589 C CA . LEU B 1 55 ? 15.375 -9.242 -18.141 1 97.5 55 LEU B CA 1
ATOM 2590 C C . LEU B 1 55 ? 16.641 -8.477 -18.469 1 97.5 55 LEU B C 1
ATOM 2592 O O . LEU B 1 55 ? 17.688 -8.711 -17.859 1 97.5 55 LEU B O 1
ATOM 2596 N N . ASP B 1 56 ? 16.531 -7.598 -19.438 1 97.19 56 ASP B N 1
ATOM 2597 C CA . ASP B 1 56 ? 17.625 -6.664 -19.703 1 97.19 56 ASP B CA 1
ATOM 2598 C C . ASP B 1 56 ? 17.75 -5.629 -18.578 1 97.19 56 ASP B C 1
ATOM 2600 O O . ASP B 1 56 ? 16.734 -5.172 -18.047 1 97.19 56 ASP B O 1
ATOM 2604 N N . ASP B 1 57 ? 18.969 -5.203 -18.375 1 96.38 57 ASP B N 1
ATOM 2605 C CA . ASP B 1 57 ? 19.203 -4.207 -17.328 1 96.38 57 ASP B CA 1
ATOM 2606 C C . ASP B 1 57 ? 18.5 -2.891 -17.656 1 96.38 57 ASP B C 1
ATOM 2608 O O . ASP B 1 57 ? 18.156 -2.117 -16.766 1 96.38 57 ASP B O 1
ATOM 2612 N N . GLY B 1 58 ? 18.297 -2.639 -18.938 1 96.62 58 GLY B N 1
ATOM 2613 C CA . GLY B 1 58 ? 17.672 -1.401 -19.359 1 96.62 58 GLY B CA 1
ATOM 2614 C C . GLY B 1 58 ? 16.172 -1.543 -19.625 1 96.62 58 GLY B C 1
ATOM 2615 O O . GLY B 1 58 ? 15.555 -0.65 -20.188 1 96.62 58 GLY B O 1
ATOM 2616 N N . ASP B 1 59 ? 15.609 -2.699 -19.219 1 97.44 59 ASP B N 1
ATOM 2617 C CA . ASP B 1 59 ? 14.172 -2.879 -19.375 1 97.44 59 ASP B CA 1
ATOM 2618 C C . ASP B 1 59 ? 13.398 -1.734 -18.734 1 97.44 59 ASP B C 1
ATOM 2620 O O . ASP B 1 59 ? 13.672 -1.367 -17.578 1 97.44 59 ASP B O 1
ATOM 2624 N N . GLU B 1 60 ? 12.492 -1.191 -19.406 1 95.88 60 GLU B N 1
ATOM 2625 C CA . GLU B 1 60 ? 11.789 0.012 -18.984 1 95.88 60 GLU B CA 1
ATOM 2626 C C . GLU B 1 60 ? 11.07 -0.217 -17.656 1 95.88 60 GLU B C 1
ATOM 2628 O O . GLU B 1 60 ? 11.039 0.673 -16.797 1 95.88 60 GLU B O 1
ATOM 2633 N N . GLU B 1 61 ? 10.453 -1.383 -17.516 1 97 61 GLU B N 1
ATOM 2634 C CA . GLU B 1 61 ? 9.711 -1.672 -16.281 1 97 61 GLU B CA 1
ATOM 2635 C C . GLU B 1 61 ? 10.648 -1.878 -15.109 1 97 61 GLU B C 1
ATOM 2637 O O . GLU B 1 61 ? 10.328 -1.501 -13.977 1 97 61 GLU B O 1
ATOM 2642 N N . LEU B 1 62 ? 11.781 -2.523 -15.352 1 98.06 62 LEU B N 1
ATOM 2643 C CA . LEU B 1 62 ? 12.781 -2.662 -14.305 1 98.06 62 LEU B CA 1
ATOM 2644 C C . LEU B 1 62 ? 13.289 -1.297 -13.852 1 98.06 62 LEU B C 1
ATOM 2646 O O . LEU B 1 62 ? 13.367 -1.026 -12.648 1 98.06 62 LEU B O 1
ATOM 2650 N N . VAL B 1 63 ? 13.602 -0.449 -14.789 1 97 63 VAL B N 1
ATOM 2651 C CA . VAL B 1 63 ? 14.133 0.879 -14.492 1 97 63 VAL B CA 1
ATOM 2652 C C . VAL B 1 63 ? 13.094 1.679 -13.695 1 97 63 VAL B C 1
ATOM 2654 O O . VAL B 1 63 ? 13.43 2.316 -12.695 1 97 63 VAL B O 1
ATOM 2657 N N . GLN B 1 64 ? 11.875 1.627 -14.18 1 95.81 64 GLN B N 1
ATOM 2658 C CA . GLN B 1 64 ? 10.805 2.332 -13.492 1 95.81 64 GLN B CA 1
ATOM 2659 C C . GLN B 1 64 ? 10.594 1.777 -12.086 1 95.81 64 GLN B C 1
ATOM 2661 O O . GLN B 1 64 ? 10.336 2.533 -11.148 1 95.81 64 GLN B O 1
ATOM 2666 N N . CYS B 1 65 ? 10.664 0.501 -11.938 1 98 65 CYS B N 1
ATOM 2667 C CA . CYS B 1 65 ? 10.508 -0.146 -10.641 1 98 65 CYS B CA 1
ATOM 2668 C C . CYS B 1 65 ? 11.562 0.341 -9.656 1 98 65 CYS B C 1
ATOM 2670 O O . CYS B 1 65 ? 11.242 0.689 -8.516 1 98 65 CYS B O 1
ATOM 2672 N N . ILE B 1 66 ? 12.789 0.362 -10.125 1 98.06 66 ILE B N 1
ATOM 2673 C CA . ILE B 1 66 ? 13.898 0.797 -9.289 1 98.06 66 ILE B CA 1
ATOM 2674 C C . ILE B 1 66 ? 13.695 2.254 -8.875 1 98.06 66 ILE B C 1
ATOM 2676 O O . ILE B 1 66 ? 13.914 2.613 -7.719 1 98.06 66 ILE B O 1
ATOM 2680 N N . LYS B 1 67 ? 13.273 3.059 -9.789 1 96.06 67 LYS B N 1
ATOM 2681 C CA . LYS B 1 67 ? 13.008 4.461 -9.492 1 96.06 67 LYS B CA 1
ATOM 2682 C C . LYS B 1 67 ? 11.938 4.602 -8.414 1 96.06 67 LYS B C 1
ATOM 2684 O O . LYS B 1 67 ? 12.078 5.398 -7.488 1 96.06 67 LYS B O 1
ATOM 2689 N N . GLU B 1 68 ? 10.875 3.857 -8.562 1 97.25 68 GLU B N 1
ATOM 2690 C CA . GLU B 1 68 ? 9.789 3.889 -7.59 1 97.25 68 GLU B CA 1
ATOM 2691 C C . GLU B 1 68 ? 10.266 3.414 -6.219 1 97.25 68 GLU B C 1
ATOM 2693 O O . GLU B 1 68 ? 9.914 4.004 -5.195 1 97.25 68 GLU B O 1
ATOM 2698 N N . ILE B 1 69 ? 11.031 2.35 -6.215 1 98.06 69 ILE B N 1
ATOM 2699 C CA . ILE B 1 69 ? 11.57 1.81 -4.973 1 98.06 69 ILE B CA 1
ATOM 2700 C C . ILE B 1 69 ? 12.438 2.861 -4.285 1 98.06 69 ILE B C 1
ATOM 2702 O O . ILE B 1 69 ? 12.312 3.09 -3.08 1 98.06 69 ILE B O 1
ATOM 2706 N N . LYS B 1 70 ? 13.281 3.492 -5.027 1 97.19 70 LYS B N 1
ATOM 2707 C CA . LYS B 1 70 ? 14.18 4.496 -4.465 1 97.19 70 LYS B CA 1
ATOM 2708 C C . LYS B 1 70 ? 13.406 5.691 -3.922 1 97.19 70 LYS B C 1
ATOM 2710 O O . LYS B 1 70 ? 13.789 6.281 -2.91 1 97.19 70 LYS B O 1
ATOM 2715 N N . ARG B 1 71 ? 12.336 6.031 -4.578 1 95.62 71 ARG B N 1
ATOM 2716 C CA . ARG B 1 71 ? 11.5 7.117 -4.09 1 95.62 71 ARG B CA 1
ATOM 2717 C C . ARG B 1 71 ? 10.859 6.754 -2.754 1 95.62 71 ARG B C 1
ATOM 2719 O O . ARG B 1 71 ? 10.828 7.57 -1.83 1 95.62 71 ARG B O 1
ATOM 2726 N N . ARG B 1 72 ? 10.328 5.559 -2.67 1 97.5 72 ARG B N 1
ATOM 2727 C CA . ARG B 1 72 ? 9.75 5.098 -1.409 1 97.5 72 ARG B CA 1
ATOM 2728 C C . ARG B 1 72 ? 10.82 5.02 -0.319 1 97.5 72 ARG B C 1
ATOM 2730 O O . ARG B 1 72 ? 10.586 5.445 0.814 1 97.5 72 ARG B O 1
ATOM 2737 N N . LEU B 1 73 ? 11.961 4.539 -0.724 1 97.5 73 LEU B N 1
ATOM 2738 C CA . LEU B 1 73 ? 13.094 4.445 0.198 1 97.5 73 LEU B CA 1
ATOM 2739 C C . LEU B 1 73 ? 13.492 5.824 0.71 1 97.5 73 LEU B C 1
ATOM 2741 O O . LEU B 1 73 ? 13.766 5.996 1.9 1 97.5 73 LEU B O 1
ATOM 2745 N N . GLY B 1 74 ? 13.539 6.801 -0.132 1 96.75 74 GLY B N 1
ATOM 2746 C CA . GLY B 1 74 ? 13.891 8.164 0.24 1 96.75 74 GLY B CA 1
ATOM 2747 C C . GLY B 1 74 ? 12.891 8.805 1.184 1 96.75 74 GLY B C 1
ATOM 2748 O O . GLY B 1 74 ? 13.25 9.656 1.991 1 96.75 74 GLY B O 1
ATOM 2749 N N . ASN B 1 75 ? 11.633 8.383 1.062 1 97.56 75 ASN B N 1
ATOM 2750 C CA . ASN B 1 75 ? 10.578 8.961 1.887 1 97.56 75 ASN B CA 1
ATOM 2751 C C . ASN B 1 75 ? 10.406 8.195 3.195 1 97.56 75 ASN B C 1
ATOM 2753 O O . ASN B 1 75 ? 10.008 8.781 4.211 1 97.56 75 ASN B O 1
ATOM 2757 N N . MET B 1 76 ? 10.695 6.906 3.195 1 97.56 76 MET B N 1
ATOM 2758 C CA . MET B 1 76 ? 10.344 6.082 4.348 1 97.56 76 MET B CA 1
ATOM 2759 C C . MET B 1 76 ? 11.594 5.68 5.129 1 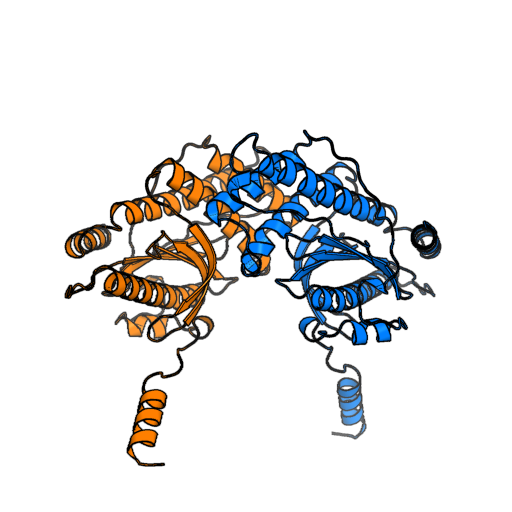97.56 76 MET B C 1
ATOM 2761 O O . MET B 1 76 ? 11.5 5.223 6.27 1 97.56 76 MET B O 1
ATOM 2765 N N . GLY B 1 77 ? 12.805 5.809 4.535 1 96.19 77 GLY B N 1
ATOM 2766 C CA . GLY B 1 77 ? 14.055 5.402 5.16 1 96.19 77 GLY B CA 1
ATOM 2767 C C . GLY B 1 77 ? 14.344 3.92 5 1 96.19 77 GLY B C 1
ATOM 2768 O O . GLY B 1 77 ? 13.602 3.207 4.32 1 96.19 77 GLY B O 1
ATOM 2769 N N . THR B 1 78 ? 15.414 3.441 5.562 1 97 78 THR B N 1
ATOM 2770 C CA . THR B 1 78 ? 15.867 2.059 5.477 1 97 78 THR B CA 1
ATOM 2771 C C . THR B 1 78 ? 14.812 1.107 6.031 1 97 78 THR B C 1
ATOM 2773 O O . THR B 1 78 ? 14.203 1.383 7.066 1 97 78 THR B O 1
ATOM 2776 N N . LEU B 1 79 ? 14.547 0.078 5.242 1 95.69 79 LEU B N 1
ATOM 2777 C CA . LEU B 1 79 ? 13.641 -0.956 5.723 1 95.69 79 LEU B CA 1
ATOM 2778 C C . LEU B 1 79 ? 14.328 -1.837 6.766 1 95.69 79 LEU B C 1
ATOM 2780 O O . LEU B 1 79 ? 15.195 -2.645 6.426 1 95.69 79 LEU B O 1
ATOM 2784 N N . LEU B 1 80 ? 13.867 -1.739 7.957 1 92 80 LEU B N 1
ATOM 2785 C CA . LEU B 1 80 ? 14.445 -2.486 9.07 1 92 80 LEU B CA 1
ATOM 2786 C C . LEU B 1 80 ? 13.648 -3.756 9.344 1 92 80 LEU B C 1
ATOM 2788 O O . LEU B 1 80 ? 12.531 -3.918 8.836 1 92 80 LEU B O 1
ATOM 2792 N N . ALA B 1 81 ? 14.219 -4.645 10.141 1 85 81 ALA B N 1
ATOM 2793 C CA . ALA B 1 81 ? 13.57 -5.918 10.461 1 85 81 ALA B CA 1
ATOM 2794 C C . ALA B 1 81 ? 12.242 -5.695 11.172 1 85 81 ALA B C 1
ATOM 2796 O O . ALA B 1 81 ? 11.305 -6.484 11.008 1 85 81 ALA B O 1
ATOM 2797 N N . ASP B 1 82 ? 12.172 -4.574 11.891 1 88.38 82 ASP B N 1
ATOM 2798 C CA . ASP B 1 82 ? 10.961 -4.34 12.664 1 88.38 82 ASP B CA 1
ATOM 2799 C C . ASP B 1 82 ? 10.078 -3.287 12.008 1 88.38 82 ASP B C 1
ATOM 2801 O O . ASP B 1 82 ? 9.133 -2.785 12.617 1 88.38 82 ASP B O 1
ATOM 2805 N N . SER B 1 83 ? 10.422 -2.926 10.773 1 89.75 83 SER B N 1
ATOM 2806 C CA . SER B 1 83 ? 9.523 -2.043 10.047 1 89.75 83 SER B CA 1
ATOM 2807 C C . SER B 1 83 ? 8.148 -2.68 9.867 1 89.75 83 SER B C 1
ATOM 2809 O O . SER B 1 83 ? 8.039 -3.891 9.672 1 89.75 83 SER B O 1
ATOM 2811 N N . ASN B 1 84 ? 7.164 -1.896 9.953 1 89.62 84 ASN B N 1
ATOM 2812 C CA . ASN B 1 84 ? 5.816 -2.449 10 1 89.62 84 ASN B CA 1
ATOM 2813 C C . ASN B 1 84 ? 5.398 -3.031 8.656 1 89.62 84 ASN B C 1
ATOM 2815 O O . ASN B 1 84 ? 6.082 -2.832 7.648 1 89.62 84 ASN B O 1
ATOM 2819 N N . GLU B 1 85 ? 4.363 -3.748 8.594 1 89.31 85 GLU B N 1
ATOM 2820 C CA . GLU B 1 85 ? 3.873 -4.492 7.438 1 89.31 85 GLU B CA 1
ATOM 2821 C C . GLU B 1 85 ? 3.494 -3.549 6.297 1 89.31 85 GLU B C 1
ATOM 2823 O O . GLU B 1 85 ? 3.742 -3.85 5.129 1 89.31 85 GLU B O 1
ATOM 2828 N N . ALA B 1 86 ? 2.893 -2.416 6.656 1 93 86 ALA B N 1
ATOM 2829 C CA . ALA B 1 86 ? 2.447 -1.478 5.629 1 93 86 ALA B CA 1
ATOM 2830 C C . ALA B 1 86 ? 3.629 -0.954 4.816 1 93 86 ALA B C 1
ATOM 2832 O O . ALA B 1 86 ? 3.529 -0.79 3.598 1 93 86 ALA B O 1
ATOM 2833 N N . MET B 1 87 ? 4.734 -0.691 5.461 1 94.88 87 MET B N 1
ATOM 2834 C CA . MET B 1 87 ? 5.949 -0.267 4.77 1 94.88 87 MET B CA 1
ATOM 2835 C C . MET B 1 87 ? 6.441 -1.352 3.814 1 94.88 87 MET B C 1
ATOM 2837 O O . MET B 1 87 ? 6.836 -1.058 2.686 1 94.88 87 MET B O 1
ATOM 2841 N N . ARG B 1 88 ? 6.41 -2.58 4.246 1 96.06 88 ARG B N 1
ATOM 2842 C CA . ARG B 1 88 ? 6.848 -3.707 3.428 1 96.06 88 ARG B CA 1
ATOM 2843 C C . ARG B 1 88 ? 5.957 -3.871 2.199 1 96.06 88 ARG B C 1
ATOM 2845 O O . ARG B 1 88 ? 6.449 -4.137 1.101 1 96.06 88 ARG B O 1
ATOM 2852 N N . CYS B 1 89 ? 4.68 -3.652 2.365 1 95.88 89 CYS B N 1
ATOM 2853 C CA . CYS B 1 89 ? 3.723 -3.789 1.275 1 95.88 89 CYS B CA 1
ATOM 2854 C C . CYS B 1 89 ? 4 -2.771 0.175 1 95.88 89 CYS B C 1
ATOM 2856 O O . CYS B 1 89 ? 3.758 -3.041 -1.002 1 95.88 89 CYS B O 1
ATOM 2858 N N . GLU B 1 90 ? 4.578 -1.618 0.541 1 96.81 90 GLU B N 1
ATOM 2859 C CA . GLU B 1 90 ? 4.938 -0.618 -0.461 1 96.81 90 GLU B CA 1
ATOM 2860 C C . GLU B 1 90 ? 5.922 -1.182 -1.479 1 96.81 90 GLU B C 1
ATOM 2862 O O . GLU B 1 90 ? 5.793 -0.937 -2.68 1 96.81 90 GLU B O 1
ATOM 2867 N N . TYR B 1 91 ? 6.871 -1.932 -1.003 1 98 91 TYR B N 1
ATOM 2868 C CA . TYR B 1 91 ? 7.898 -2.479 -1.883 1 98 91 TYR B CA 1
ATOM 2869 C C . TYR B 1 91 ? 7.379 -3.699 -2.633 1 98 91 TYR B C 1
ATOM 2871 O O . TYR B 1 91 ? 7.637 -3.855 -3.828 1 98 91 TYR B O 1
ATOM 2879 N N . ILE B 1 92 ? 6.668 -4.539 -1.902 1 98.31 92 ILE B N 1
ATOM 2880 C CA . ILE B 1 92 ? 6.102 -5.742 -2.504 1 98.31 92 ILE B CA 1
ATOM 2881 C C . ILE B 1 92 ? 5.203 -5.355 -3.678 1 98.31 92 ILE B C 1
ATOM 2883 O O . ILE B 1 92 ? 5.363 -5.879 -4.785 1 98.31 92 ILE B O 1
ATOM 2887 N N . SER B 1 93 ? 4.289 -4.422 -3.432 1 98.12 93 SER B N 1
ATOM 2888 C CA . SER B 1 93 ? 3.357 -3.959 -4.457 1 98.12 93 SER B CA 1
ATOM 2889 C C . SER B 1 93 ? 4.102 -3.4 -5.668 1 98.12 93 SER B C 1
ATOM 2891 O O . SER B 1 93 ? 3.746 -3.691 -6.809 1 98.12 93 SER B O 1
ATOM 2893 N N . THR B 1 94 ? 5.133 -2.586 -5.473 1 98.31 94 THR B N 1
ATOM 2894 C CA . THR B 1 94 ? 5.918 -1.976 -6.539 1 98.31 94 THR B CA 1
ATOM 2895 C C . THR B 1 94 ? 6.523 -3.045 -7.445 1 98.31 94 THR B C 1
ATOM 2897 O O . THR B 1 94 ? 6.438 -2.949 -8.672 1 98.31 94 THR B O 1
ATOM 2900 N N . ILE B 1 95 ? 7.062 -4.074 -6.848 1 98.81 95 ILE B N 1
ATOM 2901 C CA . ILE B 1 95 ? 7.723 -5.141 -7.598 1 98.81 95 ILE B CA 1
ATOM 2902 C C . ILE B 1 95 ? 6.68 -5.957 -8.352 1 98.81 95 ILE B C 1
ATOM 2904 O O . ILE B 1 95 ? 6.875 -6.293 -9.523 1 98.81 95 ILE B O 1
ATOM 2908 N N . LEU B 1 96 ? 5.543 -6.246 -7.723 1 98.75 96 LEU B N 1
ATOM 2909 C CA . LEU B 1 96 ? 4.488 -7.027 -8.367 1 98.75 96 LEU B CA 1
ATOM 2910 C C . LEU B 1 96 ? 3.916 -6.281 -9.562 1 98.75 96 LEU B C 1
ATOM 2912 O O . LEU B 1 96 ? 3.748 -6.863 -10.641 1 98.75 96 LEU B O 1
ATOM 2916 N N . HIS B 1 97 ? 3.629 -4.973 -9.414 1 98.5 97 HIS B N 1
ATOM 2917 C CA . HIS B 1 97 ? 3.086 -4.184 -10.508 1 98.5 97 HIS B CA 1
ATOM 2918 C C . HIS B 1 97 ? 4.031 -4.184 -11.711 1 98.5 97 HIS B C 1
ATOM 2920 O O . HIS B 1 97 ? 3.6 -4.383 -12.844 1 98.5 97 HIS B O 1
ATOM 2926 N N . ALA B 1 98 ? 5.277 -3.947 -11.445 1 98.31 98 ALA B N 1
ATOM 2927 C CA . ALA B 1 98 ? 6.258 -3.906 -12.523 1 98.31 98 ALA B CA 1
ATOM 2928 C C . ALA B 1 98 ? 6.359 -5.258 -13.227 1 98.31 98 ALA B C 1
ATOM 2930 O O . ALA B 1 98 ? 6.418 -5.324 -14.461 1 98.31 98 ALA B O 1
ATOM 2931 N N . SER B 1 99 ? 6.367 -6.348 -12.469 1 98.62 99 SER B N 1
ATOM 2932 C CA . SER B 1 99 ? 6.449 -7.691 -13.031 1 98.62 99 SER B CA 1
ATOM 2933 C C . SER B 1 99 ? 5.246 -7.992 -13.914 1 98.62 99 SER B C 1
ATOM 2935 O O . SER B 1 99 ? 5.395 -8.562 -15 1 98.62 99 SER B O 1
ATOM 2937 N N . LEU B 1 100 ? 4.086 -7.594 -13.445 1 98.12 100 LEU B N 1
ATOM 2938 C CA . LEU B 1 100 ? 2.875 -7.859 -14.211 1 98.12 100 LEU B CA 1
ATOM 2939 C C . LEU B 1 100 ? 2.9 -7.117 -15.539 1 98.12 100 LEU B C 1
ATOM 2941 O O . LEU B 1 100 ? 2.439 -7.645 -16.562 1 98.12 100 LEU B O 1
ATOM 2945 N N . TYR B 1 101 ? 3.416 -5.938 -15.562 1 96.56 101 TYR B N 1
ATOM 2946 C CA . TYR B 1 101 ? 3.49 -5.176 -16.812 1 96.56 101 TYR B CA 1
ATOM 2947 C C . TYR B 1 101 ? 4.395 -5.875 -17.812 1 96.56 101 TYR B C 1
ATOM 2949 O O . TYR B 1 101 ? 4.117 -5.863 -19.016 1 96.56 101 TYR B O 1
ATOM 2957 N N . ILE B 1 102 ? 5.453 -6.438 -17.328 1 97.38 102 ILE B N 1
ATOM 2958 C CA . ILE B 1 102 ? 6.344 -7.176 -18.203 1 97.38 102 ILE B CA 1
ATOM 2959 C C . ILE B 1 102 ? 5.609 -8.383 -18.797 1 97.38 102 ILE B C 1
ATOM 2961 O O . ILE B 1 102 ? 5.676 -8.633 -20 1 97.38 102 ILE B O 1
ATOM 2965 N N . VAL B 1 103 ? 4.867 -9.086 -17.953 1 97.62 103 VAL B N 1
ATOM 2966 C CA . VAL B 1 103 ? 4.129 -10.266 -18.406 1 97.62 103 VAL B CA 1
ATOM 2967 C C . VAL B 1 103 ? 3.1 -9.852 -19.453 1 97.62 103 VAL B C 1
ATOM 2969 O O . VAL B 1 103 ? 2.947 -10.523 -20.484 1 97.62 103 VAL B O 1
ATOM 2972 N N . LYS B 1 104 ? 2.402 -8.758 -19.219 1 95.31 104 LYS B N 1
ATOM 2973 C CA . LYS B 1 104 ? 1.384 -8.273 -20.156 1 95.31 104 LYS B CA 1
ATOM 2974 C C . LYS B 1 104 ? 1.999 -7.898 -21.5 1 95.31 104 LYS B C 1
ATOM 2976 O O . LYS B 1 104 ? 1.35 -8.016 -22.531 1 95.31 104 LYS B O 1
ATOM 2981 N N . ARG B 1 105 ? 3.23 -7.461 -21.453 1 94.38 105 ARG B N 1
ATOM 2982 C CA . ARG B 1 105 ? 3.941 -7.129 -22.688 1 94.38 105 ARG B CA 1
ATOM 2983 C C . ARG B 1 105 ? 4.309 -8.391 -23.469 1 94.38 105 ARG B C 1
ATOM 2985 O O . ARG B 1 105 ? 4.285 -8.391 -24.703 1 94.38 105 ARG B O 1
ATOM 2992 N N . ILE B 1 106 ? 4.59 -9.438 -22.734 1 94.56 106 ILE B N 1
ATOM 2993 C CA . ILE B 1 106 ? 5.043 -10.688 -23.344 1 94.56 106 ILE B CA 1
ATOM 2994 C C . ILE B 1 106 ? 3.84 -11.492 -23.828 1 94.56 106 ILE B C 1
ATOM 2996 O O . ILE B 1 106 ? 3.875 -12.078 -24.906 1 94.56 106 ILE B O 1
ATOM 3000 N N . ILE B 1 107 ? 2.826 -11.531 -23.016 1 92.5 107 ILE B N 1
ATOM 3001 C CA . ILE B 1 107 ? 1.596 -12.258 -23.312 1 92.5 107 ILE B CA 1
ATOM 3002 C C . ILE B 1 107 ? 0.424 -11.281 -23.375 1 92.5 107 ILE B C 1
ATOM 3004 O O . ILE B 1 107 ? -0.145 -10.906 -22.344 1 92.5 107 ILE B O 1
ATOM 3008 N N . SER B 1 108 ? -0.003 -10.961 -24.562 1 85.38 108 SER B N 1
ATOM 3009 C CA . SER B 1 108 ? -0.948 -9.859 -24.719 1 85.38 108 SER B CA 1
ATOM 3010 C C . SER B 1 108 ? -2.375 -10.375 -24.875 1 85.38 108 SER B C 1
ATOM 3012 O O . SER B 1 108 ? -3.33 -9.594 -24.812 1 85.38 108 SER B O 1
ATOM 3014 N N . ASP B 1 109 ? -2.545 -11.656 -24.969 1 87.5 109 ASP B N 1
ATOM 3015 C CA . ASP B 1 109 ? -3.879 -12.164 -25.266 1 87.5 109 ASP B CA 1
ATOM 3016 C C . ASP B 1 109 ? -4.609 -12.586 -24 1 87.5 109 ASP B C 1
ATOM 3018 O O . ASP B 1 109 ? -5.742 -13.07 -24.047 1 87.5 109 ASP B O 1
ATOM 3022 N N . LYS B 1 110 ? -3.969 -12.469 -22.875 1 88.19 110 LYS B N 1
ATOM 3023 C CA . LYS B 1 110 ? -4.59 -12.812 -21.594 1 88.19 110 LYS B CA 1
ATOM 3024 C C . LYS B 1 110 ? -4.672 -11.594 -20.672 1 88.19 110 LYS B C 1
ATOM 3026 O O . LYS B 1 110 ? -3.721 -10.82 -20.578 1 88.19 110 LYS B O 1
ATOM 3031 N N . GLU B 1 111 ? -5.809 -11.461 -20.094 1 90.44 111 GLU B N 1
ATOM 3032 C CA . GLU B 1 111 ? -5.98 -10.375 -19.125 1 90.44 111 GLU B CA 1
ATOM 3033 C C . GLU B 1 111 ? -5.453 -10.766 -17.75 1 90.44 111 GLU B C 1
ATOM 3035 O O . GLU B 1 111 ? -5.82 -11.812 -17.219 1 90.44 111 GLU B O 1
ATOM 3040 N N . LEU B 1 112 ? -4.562 -10.055 -17.297 1 95.69 112 LEU B N 1
ATOM 3041 C CA . LEU B 1 112 ? -3.982 -10.273 -15.969 1 95.69 112 LEU B CA 1
ATOM 3042 C C . LEU B 1 112 ? -4.301 -9.102 -15.039 1 95.69 112 LEU B C 1
ATOM 3044 O O . LEU B 1 112 ? -4.176 -7.941 -15.43 1 95.69 112 LEU B O 1
ATOM 3048 N N . THR B 1 113 ? -4.746 -9.414 -13.844 1 97.19 113 THR B N 1
ATOM 3049 C CA . THR B 1 113 ? -5.102 -8.391 -12.867 1 97.19 113 THR B CA 1
ATOM 3050 C C . THR B 1 113 ? -4.434 -8.672 -11.523 1 97.19 113 THR B C 1
ATOM 3052 O O . THR B 1 113 ? -4.312 -9.828 -11.117 1 97.19 113 THR B O 1
ATOM 3055 N N . LEU B 1 114 ? -3.932 -7.656 -10.906 1 98.25 114 LEU B N 1
ATOM 3056 C CA . LEU B 1 114 ? -3.457 -7.703 -9.531 1 98.25 114 LEU B CA 1
ATOM 3057 C C . LEU B 1 114 ? -4.52 -7.184 -8.57 1 98.25 114 LEU B C 1
ATOM 3059 O O . LEU B 1 114 ? -5.012 -6.062 -8.734 1 98.25 114 LEU B O 1
ATOM 3063 N N . VAL B 1 115 ? -4.883 -7.949 -7.578 1 97.12 115 VAL B N 1
ATOM 3064 C CA . VAL B 1 115 ? -5.906 -7.547 -6.613 1 97.12 115 VAL B CA 1
ATOM 3065 C C . VAL B 1 115 ? -5.332 -7.598 -5.199 1 97.12 115 VAL B C 1
ATOM 3067 O O . VAL B 1 115 ? -5.078 -8.68 -4.664 1 97.12 115 VAL B O 1
ATOM 3070 N N . PRO B 1 116 ? -5.102 -6.43 -4.613 1 96.75 116 PRO B N 1
ATOM 3071 C CA . PRO B 1 116 ? -4.727 -6.445 -3.197 1 96.75 116 PRO B CA 1
ATOM 3072 C C . PRO B 1 116 ? -5.891 -6.82 -2.283 1 96.75 116 PRO B C 1
ATOM 3074 O O . PRO B 1 116 ? -7.039 -6.449 -2.553 1 96.75 116 PRO B O 1
ATOM 3077 N N . GLN B 1 117 ? -5.645 -7.652 -1.265 1 96.12 117 GLN B N 1
ATOM 3078 C CA . GLN B 1 117 ? -6.574 -8.047 -0.211 1 96.12 117 GLN B CA 1
ATOM 3079 C C . GLN B 1 117 ? -7.828 -8.695 -0.796 1 96.12 117 GLN B C 1
ATOM 3081 O O . GLN B 1 117 ? -8.945 -8.344 -0.421 1 96.12 117 GLN B O 1
ATOM 3086 N N . LEU B 1 118 ? -7.641 -9.531 -1.732 1 96.5 118 LEU B N 1
ATOM 3087 C CA . LEU B 1 118 ? -8.75 -10.297 -2.293 1 96.5 118 LEU B CA 1
ATOM 3088 C C . LEU B 1 118 ? -9.281 -11.305 -1.281 1 96.5 118 LEU B C 1
ATOM 3090 O O . LEU B 1 118 ? -8.508 -12.023 -0.647 1 96.5 118 LEU B O 1
ATOM 3094 N N . GLU B 1 119 ? -10.539 -11.344 -1.12 1 96.62 119 GLU B N 1
ATOM 3095 C CA . GLU B 1 119 ? -11.156 -12.398 -0.321 1 96.62 119 GLU B CA 1
ATOM 3096 C C . GLU B 1 119 ? -11.211 -13.711 -1.092 1 96.62 119 GLU B C 1
ATOM 3098 O O . GLU B 1 119 ? -11.727 -13.766 -2.209 1 96.62 119 GLU B O 1
ATOM 3103 N N . VAL B 1 120 ? -10.633 -14.719 -0.56 1 97.38 120 VAL B N 1
ATOM 3104 C CA . VAL B 1 120 ? -10.656 -16.062 -1.135 1 97.38 120 VAL B CA 1
ATOM 3105 C C . VAL B 1 120 ? -11.414 -17 -0.209 1 97.38 120 VAL B C 1
ATOM 3107 O O . VAL B 1 120 ? -11.109 -17.094 0.981 1 97.38 120 VAL B O 1
ATOM 3110 N N . VAL B 1 121 ? -12.398 -17.656 -0.758 1 97 121 VAL B N 1
ATOM 3111 C CA . VAL B 1 121 ? -13.242 -18.547 0.023 1 97 121 VAL B CA 1
ATOM 3112 C C . VAL B 1 121 ? -13.07 -19.984 -0.472 1 97 121 VAL B C 1
ATOM 3114 O O . VAL B 1 121 ? -13.711 -20.391 -1.44 1 97 121 VAL B O 1
ATOM 3117 N N . GLY B 1 122 ? -12.227 -20.688 0.215 1 96.06 122 GLY B N 1
ATOM 3118 C CA . GLY B 1 122 ? -12.047 -22.094 -0.096 1 96.06 122 GLY B CA 1
ATOM 3119 C C . GLY B 1 122 ? -13.086 -22.984 0.556 1 96.06 122 GLY B C 1
ATOM 3120 O O . GLY B 1 122 ? -14.125 -22.5 1.02 1 96.06 122 GLY B O 1
ATOM 3121 N N . GLU B 1 123 ? -12.852 -24.25 0.551 1 94.25 123 GLU B N 1
ATOM 3122 C CA . GLU B 1 123 ? -13.773 -25.234 1.124 1 94.25 123 GLU B CA 1
ATOM 3123 C C . GLU B 1 123 ? -13.695 -25.234 2.648 1 94.25 123 GLU B C 1
ATOM 3125 O O . GLU B 1 123 ? -14.719 -25.328 3.328 1 94.25 123 GLU B O 1
ATOM 3130 N N . GLU B 1 124 ? -12.477 -25.109 3.166 1 95.38 124 GLU B N 1
ATOM 3131 C CA . GLU B 1 124 ? -12.281 -25.234 4.609 1 95.38 124 GLU B CA 1
ATOM 3132 C C . GLU B 1 124 ? -11.766 -23.938 5.211 1 95.38 124 GLU B C 1
ATOM 3134 O O . GLU B 1 124 ? -11.812 -23.75 6.43 1 95.38 124 GLU B O 1
ATOM 3139 N N . SER B 1 125 ? -11.188 -23.109 4.422 1 97 125 SER B N 1
ATOM 3140 C CA . SER B 1 125 ? -10.508 -21.906 4.898 1 97 125 SER B CA 1
ATOM 3141 C C . SER B 1 125 ? -10.891 -20.688 4.066 1 97 125 SER B C 1
ATOM 3143 O O . SER B 1 125 ? -11.305 -20.828 2.912 1 97 125 SER B O 1
ATOM 3145 N N . THR B 1 126 ? -10.82 -19.547 4.711 1 97.81 126 THR B N 1
ATOM 3146 C CA . THR B 1 126 ? -11.211 -18.328 4.023 1 97.81 126 THR B CA 1
ATOM 3147 C C . THR B 1 126 ? -10.461 -17.125 4.598 1 97.81 126 THR B C 1
ATOM 3149 O O . THR B 1 126 ? -9.859 -17.219 5.668 1 97.81 126 THR B O 1
ATOM 3152 N N . GLY B 1 127 ? -10.508 -16.078 3.842 1 97.38 127 GLY B N 1
ATOM 3153 C CA . GLY B 1 127 ? -9.922 -14.812 4.273 1 97.38 127 GLY B CA 1
ATOM 3154 C C . GLY B 1 127 ? -9.367 -13.984 3.129 1 97.38 127 GLY B C 1
ATOM 3155 O O . GLY B 1 127 ? -9.531 -14.344 1.961 1 97.38 127 GLY B O 1
ATOM 3156 N N . ARG B 1 128 ? -8.742 -12.906 3.527 1 95.94 128 ARG B N 1
ATOM 3157 C CA . ARG B 1 128 ? -8.102 -12.047 2.533 1 95.94 128 ARG B CA 1
ATOM 3158 C C . ARG B 1 128 ? -6.641 -12.438 2.328 1 95.94 128 ARG B C 1
ATOM 3160 O O . ARG B 1 128 ? -5.949 -12.789 3.283 1 95.94 128 ARG B O 1
ATOM 3167 N N . VAL B 1 129 ? -6.219 -12.422 1.139 1 97.56 129 VAL B N 1
ATOM 3168 C CA . VAL B 1 129 ? -4.805 -12.609 0.83 1 97.56 129 VAL B CA 1
ATOM 3169 C C . VAL B 1 129 ? -4.156 -11.258 0.535 1 97.56 129 VAL B C 1
ATOM 3171 O O . VAL B 1 129 ? -4.824 -10.328 0.08 1 97.56 129 VAL B O 1
ATOM 3174 N N . ASP B 1 130 ? -2.895 -11.094 0.808 1 96.69 130 ASP B N 1
ATOM 3175 C CA . ASP B 1 130 ? -2.252 -9.797 0.631 1 96.69 130 ASP B CA 1
ATOM 3176 C C . ASP B 1 130 ? -2.32 -9.344 -0.826 1 96.69 130 ASP B C 1
ATOM 3178 O O . ASP B 1 130 ? -2.697 -8.203 -1.109 1 96.69 130 ASP B O 1
ATOM 3182 N N . TYR B 1 131 ? -1.926 -10.234 -1.782 1 98.31 131 TYR B N 1
ATOM 3183 C CA . TYR B 1 131 ? -2.061 -9.945 -3.207 1 98.31 131 TYR B CA 1
ATOM 3184 C C . TYR B 1 131 ? -2.439 -11.203 -3.98 1 98.31 131 TYR B C 1
ATOM 3186 O O . TYR B 1 131 ? -1.901 -12.281 -3.727 1 98.31 131 TYR B O 1
ATOM 3194 N N . ALA B 1 132 ? -3.35 -11.047 -4.871 1 98.5 132 ALA B N 1
ATOM 3195 C CA . ALA B 1 132 ? -3.701 -12.109 -5.812 1 98.5 132 ALA B CA 1
ATOM 3196 C C . ALA B 1 132 ? -3.5 -11.648 -7.254 1 98.5 132 ALA B C 1
ATOM 3198 O O . ALA B 1 132 ? -3.828 -10.516 -7.605 1 98.5 132 ALA B O 1
ATOM 3199 N N . ILE B 1 133 ? -2.881 -12.438 -7.965 1 98.44 133 ILE B N 1
ATOM 3200 C CA . ILE B 1 133 ? -2.828 -12.242 -9.414 1 98.44 133 ILE B CA 1
ATOM 3201 C C . ILE B 1 133 ? -3.77 -13.227 -10.102 1 98.44 133 ILE B C 1
ATOM 3203 O O . ILE B 1 133 ? -3.742 -14.422 -9.812 1 98.44 133 ILE B O 1
ATOM 3207 N N . LYS B 1 134 ? -4.598 -12.719 -10.977 1 96.94 134 LYS B N 1
ATOM 3208 C CA . LYS B 1 134 ? -5.602 -13.594 -11.578 1 96.94 134 LYS B CA 1
ATOM 3209 C C . LYS B 1 134 ? -5.832 -13.234 -13.047 1 96.94 134 LYS B C 1
ATOM 3211 O O . LYS B 1 134 ? -5.543 -12.109 -13.469 1 96.94 134 LYS B O 1
ATOM 3216 N N . THR B 1 135 ? -6.273 -14.172 -13.797 1 94.44 135 THR B N 1
ATOM 3217 C CA . THR B 1 135 ? -6.891 -13.938 -15.102 1 94.44 135 THR B CA 1
ATOM 3218 C C . THR B 1 135 ? -8.391 -13.68 -14.953 1 94.44 135 THR B C 1
ATOM 3220 O O . THR B 1 135 ? -8.891 -13.562 -13.836 1 94.44 135 THR B O 1
ATOM 3223 N N . LEU B 1 136 ? -9.047 -13.539 -16.031 1 87.06 136 LEU B N 1
ATOM 3224 C CA . LEU B 1 136 ? -10.492 -13.344 -15.984 1 87.06 136 LEU B CA 1
ATOM 3225 C C . LEU B 1 136 ? -11.172 -14.516 -15.273 1 87.06 136 LEU B C 1
ATOM 3227 O O . LEU B 1 136 ? -12.156 -14.32 -14.555 1 87.06 136 LEU B O 1
ATOM 3231 N N . GLU B 1 137 ? -10.547 -15.711 -15.336 1 84.94 137 GLU B N 1
ATOM 3232 C CA . GLU B 1 137 ? -11.266 -16.906 -14.906 1 84.94 137 GLU B CA 1
ATOM 3233 C C . GLU B 1 137 ? -10.578 -17.562 -13.719 1 84.94 137 GLU B C 1
ATOM 3235 O O . GLU B 1 137 ? -11.203 -18.328 -12.977 1 84.94 137 GLU B O 1
ATOM 3240 N N . GLU B 1 138 ? -9.289 -17.297 -13.555 1 92.75 138 GLU B N 1
ATOM 3241 C CA . GLU B 1 138 ? -8.586 -18.156 -12.594 1 92.75 138 GLU B CA 1
ATOM 3242 C C . GLU B 1 138 ? -7.578 -17.359 -11.781 1 92.75 138 GLU B C 1
ATOM 3244 O O . GLU B 1 138 ? -6.926 -16.453 -12.305 1 92.75 138 GLU B O 1
ATOM 3249 N N . LEU B 1 139 ? -7.5 -17.703 -10.508 1 96.25 139 LEU B N 1
ATOM 3250 C CA . LEU B 1 139 ? -6.375 -17.266 -9.68 1 96.25 139 LEU B CA 1
ATOM 3251 C C . LEU B 1 139 ? -5.098 -18 -10.078 1 96.25 139 LEU B C 1
ATOM 3253 O O . LEU B 1 139 ? -5.102 -19.234 -10.227 1 96.25 139 LEU B O 1
ATOM 3257 N N . ILE B 1 140 ? -3.975 -17.281 -10.227 1 96 140 ILE B N 1
ATOM 3258 C CA . ILE B 1 140 ? -2.814 -17.984 -10.758 1 96 140 ILE B CA 1
ATOM 3259 C C . ILE B 1 140 ? -1.62 -17.781 -9.828 1 96 140 ILE B C 1
ATOM 3261 O O . ILE B 1 140 ? -0.631 -18.516 -9.906 1 96 140 ILE B O 1
ATOM 3265 N N . CYS B 1 141 ? -1.654 -16.797 -8.906 1 97.56 141 CYS B N 1
ATOM 3266 C CA . CYS B 1 141 ? -0.564 -16.562 -7.965 1 97.56 141 CYS B CA 1
ATOM 3267 C C . CYS B 1 141 ? -1.067 -15.859 -6.711 1 97.56 141 CYS B C 1
ATOM 3269 O O . CYS B 1 141 ? -1.809 -14.883 -6.801 1 97.56 141 CYS B O 1
ATOM 3271 N N . ILE B 1 142 ? -0.675 -16.328 -5.562 1 98.12 142 ILE B N 1
ATOM 3272 C CA . ILE B 1 142 ? -1.047 -15.742 -4.281 1 98.12 142 ILE B CA 1
ATOM 3273 C C . ILE B 1 142 ? 0.209 -15.305 -3.535 1 98.12 142 ILE B C 1
ATOM 3275 O O . ILE B 1 142 ? 1.117 -16.109 -3.307 1 98.12 142 ILE B O 1
ATOM 3279 N N . THR B 1 143 ? 0.235 -14.078 -3.123 1 97.5 143 THR B N 1
ATOM 3280 C CA . THR B 1 143 ? 1.367 -13.539 -2.379 1 97.5 143 THR B CA 1
ATOM 3281 C C . THR B 1 143 ? 0.98 -13.266 -0.927 1 97.5 143 THR B C 1
ATOM 3283 O O . THR B 1 143 ? -0.064 -12.672 -0.659 1 97.5 143 THR B O 1
ATOM 3286 N N . GLU B 1 144 ? 1.769 -13.703 -0.033 1 94.69 144 GLU B N 1
ATOM 3287 C CA . GLU B 1 144 ? 1.645 -13.445 1.399 1 94.69 144 GLU B CA 1
ATOM 3288 C C . GLU B 1 144 ? 2.877 -12.727 1.942 1 94.69 144 GLU B C 1
ATOM 3290 O O . GLU B 1 144 ? 3.988 -13.258 1.874 1 94.69 144 GLU B O 1
ATOM 3295 N N . GLY B 1 145 ? 2.672 -11.562 2.428 1 91.62 145 GLY B N 1
ATOM 3296 C CA . GLY B 1 145 ? 3.725 -10.781 3.061 1 91.62 145 GLY B CA 1
ATOM 3297 C C . GLY B 1 145 ? 3.729 -10.906 4.57 1 91.62 145 GLY B C 1
ATOM 3298 O O . GLY B 1 145 ? 2.668 -10.945 5.199 1 91.62 145 GLY B O 1
ATOM 3299 N N . LYS B 1 146 ? 4.973 -10.977 5.238 1 83.81 146 LYS B N 1
ATOM 3300 C CA . LYS B 1 146 ? 5.109 -11.062 6.688 1 83.81 146 LYS B CA 1
ATOM 3301 C C . LYS B 1 146 ? 6.25 -10.18 7.188 1 83.81 146 LYS B C 1
ATOM 3303 O O . LYS B 1 146 ? 7.168 -9.859 6.43 1 83.81 146 LYS B O 1
ATOM 3308 N N . LEU B 1 147 ? 6.207 -9.773 8.438 1 78.56 147 LEU B N 1
ATOM 3309 C CA . LEU B 1 147 ? 7.277 -9.023 9.078 1 78.56 147 LEU B CA 1
ATOM 3310 C C . LEU B 1 147 ? 8.453 -9.93 9.422 1 78.56 147 LEU B C 1
ATOM 3312 O O . LEU B 1 147 ? 9.578 -9.695 8.992 1 78.56 147 LEU B O 1
ATOM 3316 N N . HIS B 1 148 ? 8.258 -10.953 10.273 1 74.75 148 HIS B N 1
ATOM 3317 C CA . HIS B 1 148 ? 9.398 -11.766 10.688 1 74.75 148 HIS B CA 1
ATOM 3318 C C . HIS B 1 148 ? 9.023 -13.242 10.742 1 74.75 148 HIS B C 1
ATOM 3320 O O . HIS B 1 148 ? 9.898 -14.109 10.844 1 74.75 148 HIS B O 1
ATOM 3326 N N . GLN B 1 149 ? 7.922 -13.578 10.586 1 84.38 149 GLN B N 1
ATOM 3327 C CA . GLN B 1 149 ? 7.496 -14.961 10.75 1 84.38 149 GLN B CA 1
ATOM 3328 C C . GLN B 1 149 ? 7.281 -15.641 9.398 1 84.38 149 GLN B C 1
ATOM 3330 O O . GLN B 1 149 ? 6.152 -15.984 9.047 1 84.38 149 GLN B O 1
ATOM 3335 N N . VAL B 1 150 ? 8.359 -15.953 8.82 1 89.19 150 VAL B N 1
ATOM 3336 C CA . VAL B 1 150 ? 8.344 -16.5 7.473 1 89.19 150 VAL B CA 1
ATOM 3337 C C . VAL B 1 150 ? 7.637 -17.859 7.488 1 89.19 150 VAL B C 1
ATOM 3339 O O . VAL B 1 150 ? 6.848 -18.172 6.59 1 89.19 150 VAL B O 1
ATOM 3342 N N . THR B 1 151 ? 7.883 -18.656 8.547 1 90.5 151 THR B N 1
ATOM 3343 C CA . THR B 1 151 ? 7.266 -19.984 8.617 1 90.5 151 THR B CA 1
ATOM 3344 C C . THR B 1 151 ? 5.746 -19.859 8.727 1 90.5 151 THR B C 1
ATOM 3346 O O . THR B 1 151 ? 5.016 -20.672 8.156 1 90.5 151 THR B O 1
ATOM 3349 N N . MET B 1 152 ? 5.324 -18.906 9.453 1 93.06 152 MET B N 1
ATOM 3350 C CA . MET B 1 152 ? 3.889 -18.641 9.516 1 93.06 152 MET B CA 1
ATOM 3351 C C . MET B 1 152 ? 3.35 -18.219 8.156 1 93.06 152 MET B C 1
ATOM 3353 O O . MET B 1 152 ? 2.248 -18.609 7.77 1 93.06 152 MET B O 1
ATOM 3357 N N . GLY B 1 153 ? 4.121 -17.359 7.457 1 93.94 153 GLY B N 1
ATOM 3358 C CA . GLY B 1 153 ? 3.762 -16.984 6.102 1 93.94 153 GLY B CA 1
ATOM 3359 C C . GLY B 1 153 ? 3.617 -18.172 5.168 1 93.94 153 GLY B C 1
ATOM 3360 O O . GLY B 1 153 ? 2.682 -18.219 4.367 1 93.94 153 GLY B O 1
ATOM 3361 N N . PHE B 1 154 ? 4.508 -19.109 5.324 1 92.94 154 PHE B N 1
ATOM 3362 C CA . PHE B 1 154 ? 4.441 -20.328 4.52 1 92.94 154 PHE B CA 1
ATOM 3363 C C . PHE B 1 154 ? 3.166 -21.109 4.816 1 92.94 154 PHE B C 1
ATOM 3365 O O . PHE B 1 154 ? 2.465 -21.531 3.898 1 92.94 154 PHE B O 1
ATOM 3372 N N . ALA B 1 155 ? 2.906 -21.297 6.086 1 93.88 155 ALA B N 1
ATOM 3373 C CA . ALA B 1 155 ? 1.708 -22.031 6.484 1 93.88 155 ALA B CA 1
ATOM 3374 C C . ALA B 1 155 ? 0.453 -21.391 5.887 1 93.88 155 ALA B C 1
ATOM 3376 O O . ALA B 1 155 ? -0.371 -22.094 5.285 1 93.88 155 ALA B O 1
ATOM 3377 N N . GLN B 1 156 ? 0.375 -20.125 6.023 1 95.88 156 GLN B N 1
ATOM 3378 C CA . GLN B 1 156 ? -0.796 -19.406 5.539 1 95.88 156 GLN B CA 1
ATOM 3379 C C . GLN B 1 156 ? -0.871 -19.438 4.012 1 95.88 156 GLN B C 1
ATOM 3381 O O . GLN B 1 156 ? -1.942 -19.656 3.443 1 95.88 156 GLN B O 1
ATOM 3386 N N . ASN B 1 157 ? 0.24 -19.25 3.379 1 96.25 157 ASN B N 1
ATOM 3387 C CA . ASN B 1 157 ? 0.259 -19.234 1.92 1 96.25 157 ASN B CA 1
ATOM 3388 C C . ASN B 1 157 ? -0.137 -20.578 1.329 1 96.25 157 ASN B C 1
ATOM 3390 O O . ASN B 1 157 ? -0.821 -20.641 0.306 1 96.25 157 ASN B O 1
ATOM 3394 N N . LEU B 1 158 ? 0.295 -21.641 1.911 1 94.81 158 LEU B N 1
ATOM 3395 C CA . LEU B 1 158 ? -0.068 -22.969 1.429 1 94.81 158 LEU B CA 1
ATOM 3396 C C . LEU B 1 158 ? -1.579 -23.156 1.469 1 94.81 158 LEU B C 1
ATOM 3398 O O . LEU B 1 158 ? -2.176 -23.625 0.491 1 94.81 158 LEU B O 1
ATOM 3402 N N . VAL B 1 159 ? -2.168 -22.766 2.549 1 96.06 159 VAL B N 1
ATOM 3403 C CA . VAL B 1 159 ? -3.613 -22.906 2.691 1 96.06 159 VAL B CA 1
ATOM 3404 C C . VAL B 1 159 ? -4.324 -21.969 1.732 1 96.06 159 VAL B C 1
ATOM 3406 O O . VAL B 1 159 ? -5.379 -22.297 1.187 1 96.06 159 VAL B O 1
ATOM 3409 N N . GLN B 1 160 ? -3.762 -20.781 1.59 1 97.56 160 GLN B N 1
ATOM 3410 C CA . GLN B 1 160 ? -4.312 -19.828 0.638 1 97.56 160 GLN B CA 1
ATOM 3411 C C . GLN B 1 160 ? -4.277 -20.375 -0.784 1 97.56 160 GLN B C 1
ATOM 3413 O O . GLN B 1 160 ? -5.25 -20.25 -1.53 1 97.56 160 GLN B O 1
ATOM 3418 N N . CYS B 1 161 ? -3.184 -21 -1.173 1 96.81 161 CYS B N 1
ATOM 3419 C CA . CYS B 1 161 ? -3.053 -21.609 -2.494 1 96.81 161 CYS B CA 1
ATOM 3420 C C . CYS B 1 161 ? -4.062 -22.734 -2.68 1 96.81 161 CYS B C 1
ATOM 3422 O O . CYS B 1 161 ? -4.699 -22.828 -3.73 1 96.81 161 CYS B O 1
ATOM 3424 N N . GLU B 1 162 ? -4.195 -23.547 -1.703 1 95.56 162 GLU B N 1
ATOM 3425 C CA . GLU B 1 162 ? -5.199 -24.594 -1.762 1 95.56 162 GLU B CA 1
ATOM 3426 C C . GLU B 1 162 ? -6.59 -24.031 -2.016 1 95.56 162 GLU B C 1
ATOM 3428 O O . GLU B 1 162 ? -7.316 -24.516 -2.885 1 95.56 162 GLU B O 1
ATOM 3433 N N . SER B 1 163 ? -6.926 -23.031 -1.207 1 96.62 163 SER B N 1
ATOM 3434 C CA . SER B 1 163 ? -8.234 -22.406 -1.33 1 96.62 163 SER B CA 1
ATOM 3435 C C . SER B 1 163 ? -8.422 -21.781 -2.713 1 96.62 163 SER B C 1
ATOM 3437 O O . SER B 1 163 ? -9.508 -21.875 -3.293 1 96.62 163 SER B O 1
ATOM 3439 N N . ALA B 1 164 ? -7.395 -21.172 -3.188 1 96.88 164 ALA B N 1
ATOM 3440 C CA . ALA B 1 164 ? -7.449 -20.562 -4.516 1 96.88 164 ALA B CA 1
ATOM 3441 C C . ALA B 1 164 ? -7.73 -21.609 -5.586 1 96.88 164 ALA B C 1
ATOM 3443 O O . ALA B 1 164 ? -8.531 -21.375 -6.496 1 96.88 164 ALA B O 1
ATOM 3444 N N . LEU B 1 165 ? -7.098 -22.781 -5.543 1 94.69 165 LEU B N 1
ATOM 3445 C CA . LEU B 1 165 ? -7.332 -23.859 -6.496 1 94.69 165 LEU B CA 1
ATOM 3446 C C . LEU B 1 165 ? -8.773 -24.359 -6.41 1 94.69 165 LEU B C 1
ATOM 3448 O O . LEU B 1 165 ? -9.375 -24.703 -7.43 1 94.69 165 LEU B O 1
ATOM 3452 N N . GLN B 1 166 ? -9.242 -24.391 -5.223 1 93.56 166 GLN B N 1
ATOM 3453 C CA . GLN B 1 166 ? -10.633 -24.812 -5.035 1 93.56 166 GLN B CA 1
ATOM 3454 C C . GLN B 1 166 ? -11.602 -23.828 -5.684 1 93.56 166 GLN B C 1
ATOM 3456 O O . GLN B 1 166 ? -12.594 -24.234 -6.285 1 93.56 166 GLN B O 1
ATOM 3461 N N . VAL B 1 167 ? -11.32 -22.562 -5.539 1 94.75 167 VAL B N 1
ATOM 3462 C CA . VAL B 1 167 ? -12.133 -21.531 -6.176 1 94.75 167 VAL B CA 1
ATOM 3463 C C . VAL B 1 167 ? -12.07 -21.688 -7.691 1 94.75 167 VAL B C 1
ATOM 3465 O O . VAL B 1 167 ? -13.094 -21.609 -8.375 1 94.75 167 VAL B O 1
ATOM 3468 N N . ASN B 1 168 ? -10.844 -21.891 -8.227 1 93.38 168 ASN B N 1
ATOM 3469 C CA . ASN B 1 168 ? -10.68 -22.094 -9.656 1 93.38 168 ASN B CA 1
ATOM 3470 C C . ASN B 1 168 ? -11.508 -23.281 -10.156 1 93.38 168 ASN B C 1
ATOM 3472 O O . ASN B 1 168 ? -12.156 -23.203 -11.195 1 93.38 168 ASN B O 1
ATOM 3476 N N . LYS B 1 169 ? -11.422 -24.344 -9.445 1 90.25 169 LYS B N 1
ATOM 3477 C CA . LYS B 1 169 ? -12.164 -25.547 -9.797 1 90.25 169 LYS B CA 1
ATOM 3478 C C . LYS B 1 169 ? -13.664 -25.281 -9.844 1 90.25 169 LYS B C 1
ATOM 3480 O O . LYS B 1 169 ? -14.352 -25.688 -10.789 1 90.25 169 LYS B O 1
ATOM 3485 N N . LYS B 1 170 ? -14.156 -24.609 -8.852 1 88.75 170 LYS B N 1
ATOM 3486 C CA . LYS B 1 170 ? -15.57 -24.281 -8.781 1 88.75 170 LYS B CA 1
ATOM 3487 C C . LYS B 1 170 ? -15.984 -23.406 -9.969 1 88.75 170 LYS B C 1
ATOM 3489 O O . LYS B 1 170 ? -17.047 -23.625 -10.555 1 88.75 170 LYS B O 1
ATOM 3494 N N . ASN B 1 171 ? -15.156 -22.484 -10.266 1 87 171 ASN B N 1
ATOM 3495 C CA . ASN B 1 171 ? -15.453 -21.594 -11.375 1 87 171 ASN B CA 1
ATOM 3496 C C . ASN B 1 171 ? -15.477 -22.328 -12.711 1 87 171 ASN B C 1
ATOM 3498 O O . ASN B 1 171 ? -16.297 -22.047 -13.57 1 87 171 ASN B O 1
ATOM 3502 N N . ARG B 1 172 ? -14.594 -23.266 -12.922 1 84.19 172 ARG B N 1
ATOM 3503 C CA . ARG B 1 172 ? -14.555 -24.047 -14.148 1 84.19 172 ARG B CA 1
ATOM 3504 C C . ARG B 1 172 ? -15.805 -24.906 -14.281 1 84.19 172 ARG B C 1
ATOM 3506 O O . ARG B 1 172 ? -16.359 -25.047 -15.383 1 84.19 172 ARG B O 1
ATOM 3513 N N . LYS B 1 173 ? -16.188 -25.484 -13.242 1 82.56 173 LYS B N 1
ATOM 3514 C CA . LYS B 1 173 ? -17.359 -26.344 -13.25 1 82.56 173 LYS B CA 1
ATOM 3515 C C . LYS B 1 173 ? -18.609 -25.547 -13.594 1 82.56 173 LYS B C 1
ATOM 3517 O O . LYS B 1 173 ? -19.5 -26.062 -14.289 1 82.56 173 LYS B O 1
ATOM 3522 N N . ARG B 1 174 ? -18.688 -24.422 -13.102 1 78.56 174 ARG B N 1
ATOM 3523 C CA . ARG B 1 174 ? -19.828 -23.578 -13.375 1 78.56 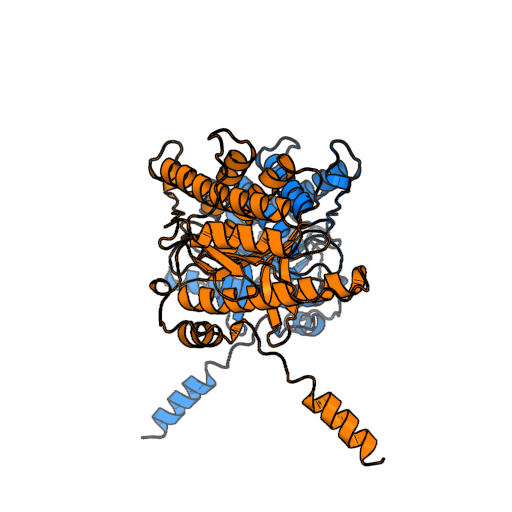174 ARG B CA 1
ATOM 3524 C C . ARG B 1 174 ? -19.891 -23.203 -14.852 1 78.56 174 ARG B C 1
ATOM 3526 O O . ARG B 1 174 ? -20.984 -23.031 -15.414 1 78.56 174 ARG B O 1
ATOM 3533 N N . LYS B 1 175 ? -18.859 -23.047 -15.508 1 73.69 175 LYS B N 1
ATOM 3534 C CA . LYS B 1 175 ? -18.812 -22.609 -16.906 1 73.69 175 LYS B CA 1
ATOM 3535 C C . LYS B 1 175 ? -19.016 -23.781 -17.859 1 73.69 175 LYS B C 1
ATOM 3537 O O . LYS B 1 175 ? -19.625 -23.609 -18.922 1 73.69 175 LYS B O 1
ATOM 3542 N N . SER B 1 176 ? -18.375 -24.781 -17.812 1 65.62 176 SER B N 1
ATOM 3543 C CA . SER B 1 176 ? -18.359 -25.859 -18.797 1 65.62 176 SER B CA 1
ATOM 3544 C C . SER B 1 176 ? -19.391 -26.922 -18.469 1 65.62 176 SER B C 1
ATOM 3546 O O . SER B 1 176 ? -19.688 -27.797 -19.297 1 65.62 176 SER B O 1
ATOM 3548 N N . GLY B 1 177 ? -20.391 -26.703 -17.516 1 58.91 177 GLY B N 1
ATOM 3549 C CA . GLY B 1 177 ? -21.312 -27.75 -17.141 1 58.91 177 GLY B CA 1
ATOM 3550 C C . GLY B 1 177 ? -20.625 -29.078 -16.859 1 58.91 177 GLY B C 1
ATOM 3551 O O . GLY B 1 177 ? -21.281 -30.078 -16.578 1 58.91 177 GLY B O 1
ATOM 3552 N N . ASP B 1 178 ? -19.594 -29.375 -17.547 1 52.5 178 ASP B N 1
ATOM 3553 C CA . ASP B 1 178 ? -18.969 -30.672 -17.812 1 52.5 178 ASP B CA 1
ATOM 3554 C C . ASP B 1 178 ? -18.391 -31.266 -16.531 1 52.5 178 ASP B C 1
ATOM 3556 O O . ASP B 1 178 ? -18.078 -30.531 -15.586 1 52.5 178 ASP B O 1
ATOM 3560 N N . ALA B 1 179 ? -18.625 -32.656 -16.453 1 47.5 179 ALA B N 1
ATOM 3561 C CA . ALA B 1 179 ? -18.297 -33.844 -15.648 1 47.5 179 ALA B CA 1
ATOM 3562 C C . ALA B 1 179 ? -16.797 -33.938 -15.43 1 47.5 179 ALA B C 1
ATOM 3564 O O . ALA B 1 179 ? -16.281 -35.031 -15.102 1 47.5 179 ALA B O 1
ATOM 3565 N N . PHE B 1 180 ? -15.969 -33.031 -15.875 1 47.62 180 PHE B N 1
ATOM 3566 C CA . PHE B 1 180 ? -14.641 -33.625 -15.922 1 47.62 180 PHE B CA 1
ATOM 3567 C C . PHE B 1 180 ? -14.227 -34.125 -14.539 1 47.62 180 PHE B C 1
ATOM 3569 O O . PHE B 1 180 ? -14.57 -33.531 -13.523 1 47.62 180 PHE B O 1
ATOM 3576 N N . GLY B 1 181 ? -13.867 -35.344 -14.617 1 45.78 181 GLY B N 1
ATOM 3577 C CA . GLY B 1 181 ? -13.273 -36.188 -13.594 1 45.78 181 GLY B CA 1
ATOM 3578 C C . GLY B 1 181 ? -12.227 -35.438 -12.758 1 45.78 181 GLY B C 1
ATOM 3579 O O . GLY B 1 181 ? -12.383 -34.25 -12.469 1 45.78 181 GLY B O 1
ATOM 3580 N N . GLU B 1 182 ? -10.93 -36.188 -12.789 1 55.59 182 GLU B N 1
ATOM 3581 C CA . GLU B 1 182 ? -9.805 -35.875 -11.93 1 55.59 182 GLU B CA 1
ATOM 3582 C C . GLU B 1 182 ? -9.273 -34.469 -12.227 1 55.59 182 GLU B C 1
ATOM 3584 O O . GLU B 1 182 ? -8.883 -34.188 -13.359 1 55.59 182 GLU B O 1
ATOM 3589 N N . ASP B 1 183 ? -9.492 -33.281 -11.617 1 76.31 183 ASP B N 1
ATOM 3590 C CA . ASP B 1 183 ? -9.32 -31.859 -11.883 1 76.31 183 ASP B CA 1
ATOM 3591 C C . ASP B 1 183 ? -7.977 -31.375 -11.352 1 76.31 183 ASP B C 1
ATOM 3593 O O . ASP B 1 183 ? -7.922 -30.672 -10.328 1 76.31 183 ASP B O 1
ATOM 3597 N N . PHE B 1 184 ? -6.816 -32.031 -12 1 87.81 184 PHE B N 1
ATOM 3598 C CA . PHE B 1 184 ? -5.488 -31.609 -11.578 1 87.81 184 PHE B CA 1
ATOM 3599 C C . PHE B 1 184 ? -5.211 -30.172 -12.047 1 87.81 184 PHE B C 1
ATOM 3601 O O . PHE B 1 184 ? -5.477 -29.844 -13.203 1 87.81 184 PHE B O 1
ATOM 3608 N N . ASP B 1 185 ? -4.742 -29.375 -11.156 1 92.19 185 ASP B N 1
ATOM 3609 C CA . ASP B 1 185 ? -4.332 -28 -11.422 1 92.19 185 ASP B CA 1
ATOM 3610 C C . ASP B 1 185 ? -3.252 -27.547 -10.445 1 92.19 185 ASP B C 1
ATOM 3612 O O . ASP B 1 185 ? -2.869 -28.297 -9.539 1 92.19 185 ASP B O 1
ATOM 3616 N N . TYR B 1 186 ? -2.609 -26.438 -10.703 1 93.06 186 TYR B N 1
ATOM 3617 C CA . TYR B 1 186 ? -1.598 -25.906 -9.797 1 93.06 186 TYR B CA 1
ATOM 3618 C C . TYR B 1 186 ? -1.624 -24.391 -9.773 1 93.06 186 TYR B C 1
ATOM 3620 O O . TYR B 1 186 ? -2.262 -23.766 -10.617 1 93.06 186 TYR B O 1
ATOM 3628 N N . ILE B 1 187 ? -1.015 -23.828 -8.82 1 95.12 187 ILE B N 1
ATOM 3629 C CA . ILE B 1 187 ? -0.935 -22.391 -8.617 1 95.12 187 ILE B CA 1
ATOM 3630 C C . ILE B 1 187 ? 0.406 -22.031 -7.984 1 95.12 187 ILE B C 1
ATOM 3632 O O . ILE B 1 187 ? 1.028 -22.859 -7.32 1 95.12 187 ILE B O 1
ATOM 3636 N N . TYR B 1 188 ? 0.851 -20.859 -8.18 1 95.81 188 TYR B N 1
ATOM 3637 C CA . TYR B 1 188 ? 2.082 -20.391 -7.555 1 95.81 188 TYR B CA 1
ATOM 3638 C C . TYR B 1 188 ? 1.78 -19.547 -6.324 1 95.81 188 TYR B C 1
ATOM 3640 O O . TYR B 1 188 ? 0.759 -18.859 -6.273 1 95.81 188 TYR B O 1
ATOM 3648 N N . GLY B 1 189 ? 2.66 -19.656 -5.391 1 96.69 189 GLY B N 1
ATOM 3649 C CA . GLY B 1 189 ? 2.641 -18.812 -4.195 1 96.69 189 GLY B CA 1
ATOM 3650 C C . GLY B 1 189 ? 3.926 -18.047 -3.99 1 96.69 189 GLY B C 1
ATOM 3651 O O . GLY B 1 189 ? 4.992 -18.469 -4.438 1 96.69 189 GLY B O 1
ATOM 3652 N N . ILE B 1 190 ? 3.834 -16.953 -3.352 1 97.38 190 ILE B N 1
ATOM 3653 C CA . ILE B 1 190 ? 4.98 -16.141 -2.936 1 97.38 190 ILE B CA 1
ATOM 3654 C C . ILE B 1 190 ? 4.867 -15.812 -1.449 1 97.38 190 ILE B C 1
ATOM 3656 O O . ILE B 1 190 ? 3.822 -15.352 -0.988 1 97.38 190 ILE B O 1
ATOM 3660 N N . VAL B 1 191 ? 5.836 -16.141 -0.696 1 95.94 191 VAL B N 1
ATOM 3661 C CA . VAL B 1 191 ? 5.988 -15.68 0.677 1 95.94 191 VAL B CA 1
ATOM 3662 C C . VAL B 1 191 ? 7.152 -14.695 0.76 1 95.94 191 VAL B C 1
ATOM 3664 O O . VAL B 1 191 ? 8.258 -14.992 0.311 1 95.94 191 VAL B O 1
ATOM 3667 N N . THR B 1 192 ? 6.93 -13.5 1.357 1 96.69 192 THR B N 1
ATOM 3668 C CA . THR B 1 192 ? 7.996 -12.508 1.334 1 96.69 192 THR B CA 1
ATOM 3669 C C . THR B 1 192 ? 7.926 -11.609 2.566 1 96.69 192 THR B C 1
ATOM 3671 O O . THR B 1 192 ? 6.844 -11.391 3.121 1 96.69 192 THR B O 1
ATOM 3674 N N . THR B 1 193 ? 8.984 -11.141 3.029 1 95.44 193 THR B N 1
ATOM 3675 C CA . THR B 1 193 ? 9.094 -10.055 3.998 1 95.44 193 THR B CA 1
ATOM 3676 C C . THR B 1 193 ? 9.461 -8.75 3.305 1 95.44 193 THR B C 1
ATOM 3678 O O . THR B 1 193 ? 9.953 -7.816 3.945 1 95.44 193 THR B O 1
ATOM 3681 N N . ALA B 1 194 ? 9.289 -8.609 2.035 1 97 194 ALA B N 1
ATOM 3682 C CA . ALA B 1 194 ? 9.789 -7.559 1.155 1 97 194 ALA B CA 1
ATOM 3683 C C . ALA B 1 194 ? 11.281 -7.727 0.897 1 97 194 ALA B C 1
ATOM 3685 O O . ALA B 1 194 ? 11.742 -7.582 -0.238 1 97 194 ALA B O 1
ATOM 3686 N N . SER B 1 195 ? 12.031 -8.07 1.897 1 96.44 195 SER B N 1
ATOM 3687 C CA . SER B 1 195 ? 13.469 -8.305 1.76 1 96.44 195 SER B CA 1
ATOM 3688 C C . SER B 1 195 ? 13.75 -9.719 1.26 1 96.44 195 SER B C 1
ATOM 3690 O O . SER B 1 195 ? 14.523 -9.906 0.321 1 96.44 195 SER B O 1
ATOM 3692 N N . ASP B 1 196 ? 13.109 -10.711 1.889 1 95.25 196 ASP B N 1
ATOM 3693 C CA . ASP B 1 196 ? 13.266 -12.102 1.481 1 95.25 196 ASP B CA 1
ATOM 3694 C C . ASP B 1 196 ? 12.078 -12.562 0.634 1 95.25 196 ASP B C 1
ATOM 3696 O O . ASP B 1 196 ? 10.922 -12.391 1.025 1 95.25 196 ASP B O 1
ATOM 3700 N N . TRP B 1 197 ? 12.359 -13.211 -0.518 1 96.31 197 TRP B N 1
ATOM 3701 C CA . TRP B 1 197 ? 11.328 -13.68 -1.436 1 96.31 197 TRP B CA 1
ATOM 3702 C C . TRP B 1 197 ? 11.438 -15.18 -1.658 1 96.31 197 TRP B C 1
ATOM 3704 O O . TRP B 1 197 ? 12.461 -15.672 -2.133 1 96.31 197 TRP B O 1
ATOM 3714 N N . TYR B 1 198 ? 10.375 -15.891 -1.282 1 94.56 198 TYR B N 1
ATOM 3715 C CA . TYR B 1 198 ? 10.242 -17.328 -1.496 1 94.56 198 TYR B CA 1
ATOM 3716 C C . TYR B 1 198 ? 9.148 -17.641 -2.51 1 94.56 198 TYR B C 1
ATOM 3718 O O . TYR B 1 198 ? 8.117 -16.953 -2.543 1 94.56 198 TYR B O 1
ATOM 3726 N N . PHE B 1 199 ? 9.352 -18.672 -3.211 1 95.19 199 PHE B N 1
ATOM 3727 C CA . PHE B 1 199 ? 8.398 -19.062 -4.242 1 95.19 199 PHE B CA 1
ATOM 3728 C C . PHE B 1 199 ? 7.93 -20.484 -4.035 1 95.19 199 PHE B C 1
ATOM 3730 O O . PHE B 1 199 ? 8.727 -21.359 -3.684 1 95.19 199 PHE B O 1
ATOM 3737 N N . ILE B 1 200 ? 6.68 -20.625 -4.266 1 93.81 200 ILE B N 1
ATOM 3738 C CA . ILE B 1 200 ? 6.043 -21.906 -3.98 1 93.81 200 ILE B CA 1
ATOM 3739 C C . ILE B 1 200 ? 5.281 -22.391 -5.215 1 93.81 200 ILE B C 1
ATOM 3741 O O . ILE B 1 200 ? 4.688 -21.594 -5.938 1 93.81 200 ILE B O 1
ATOM 3745 N N . LEU B 1 201 ? 5.355 -23.641 -5.457 1 93.62 201 LEU B N 1
ATOM 3746 C CA . LEU B 1 201 ? 4.473 -24.328 -6.387 1 93.62 201 LEU B CA 1
ATOM 3747 C C . LEU B 1 201 ? 3.529 -25.266 -5.641 1 93.62 201 LEU B C 1
ATOM 3749 O O . LEU B 1 201 ? 3.979 -26.188 -4.949 1 93.62 201 LEU B O 1
ATOM 3753 N N . PHE B 1 202 ? 2.227 -24.953 -5.746 1 93.88 202 PHE B N 1
ATOM 3754 C CA . PHE B 1 202 ? 1.209 -25.781 -5.098 1 93.88 202 PHE B CA 1
ATOM 3755 C C . PHE B 1 202 ? 0.326 -26.453 -6.133 1 93.88 202 PHE B C 1
ATOM 3757 O O . PHE B 1 202 ? -0.276 -25.797 -6.98 1 93.88 202 PHE B O 1
ATOM 3764 N N . ALA B 1 203 ? 0.222 -27.766 -6.062 1 90.62 203 ALA B N 1
ATOM 3765 C CA . ALA B 1 203 ? -0.601 -28.562 -6.98 1 90.62 203 ALA B CA 1
ATOM 3766 C C . ALA B 1 203 ? -1.732 -29.266 -6.238 1 90.62 203 ALA B C 1
ATOM 3768 O O . ALA B 1 203 ? -1.716 -29.344 -5.008 1 90.62 203 ALA B O 1
ATOM 3769 N N . SER B 1 204 ? -2.742 -29.703 -7.012 1 83.94 204 SER B N 1
ATOM 3770 C CA . SER B 1 204 ? -3.93 -30.344 -6.453 1 83.94 204 SER B CA 1
ATOM 3771 C C . SER B 1 204 ? -3.559 -31.578 -5.633 1 83.94 204 SER B C 1
ATOM 3773 O O . SER B 1 204 ? -4.297 -31.969 -4.727 1 83.94 204 SER B O 1
ATOM 3775 N N . ASP B 1 205 ? -2.498 -32.156 -5.945 1 76.94 205 ASP B N 1
ATOM 3776 C CA . ASP B 1 205 ? -2.1 -33.344 -5.203 1 76.94 205 ASP B CA 1
ATOM 3777 C C . ASP B 1 205 ? -1.143 -32.969 -4.066 1 76.94 205 ASP B C 1
ATOM 3779 O O . ASP B 1 205 ? -0.55 -33.875 -3.445 1 76.94 205 ASP B O 1
ATOM 3783 N N . GLY B 1 206 ? -0.944 -31.703 -3.779 1 73.12 206 GLY B N 1
ATOM 3784 C CA . GLY B 1 206 ? -0.169 -31.25 -2.633 1 73.12 206 GLY B CA 1
ATOM 3785 C C . GLY B 1 206 ? 0.925 -30.266 -2.998 1 73.12 206 GLY B C 1
ATOM 3786 O O . GLY B 1 206 ? 0.904 -29.688 -4.082 1 73.12 206 GLY B O 1
ATOM 3787 N N . ILE B 1 207 ? 1.756 -29.984 -1.889 1 67.44 207 ILE B N 1
ATOM 3788 C CA . ILE B 1 207 ? 2.867 -29.047 -2.004 1 67.44 207 ILE B CA 1
ATOM 3789 C C . ILE B 1 207 ? 3.939 -29.641 -2.922 1 67.44 207 ILE B C 1
ATOM 3791 O O . ILE B 1 207 ? 4.355 -30.781 -2.752 1 67.44 207 ILE B O 1
ATOM 3795 N N . SER B 1 208 ? 4.297 -28.781 -3.814 1 64.31 208 SER B N 1
ATOM 3796 C CA . SER B 1 208 ? 5.258 -29.406 -4.719 1 64.31 208 SER B CA 1
ATOM 3797 C C . SER B 1 208 ? 6.676 -28.922 -4.449 1 64.31 208 SER B C 1
ATOM 3799 O O . SER B 1 208 ? 7.609 -29.719 -4.363 1 64.31 208 SER B O 1
ATOM 3801 N N . SER B 1 209 ? 6.902 -27.562 -4.461 1 69.38 209 SER B N 1
ATOM 3802 C CA . SER B 1 209 ? 8.297 -27.141 -4.371 1 69.38 209 SER B CA 1
ATOM 3803 C C . SER B 1 209 ? 8.414 -25.703 -3.871 1 69.38 209 SER B C 1
ATOM 3805 O O . SER B 1 209 ? 7.445 -24.938 -3.941 1 69.38 209 SER B O 1
ATOM 3807 N N . THR B 1 210 ? 9.492 -25.562 -3.08 1 70.94 210 THR B N 1
ATOM 3808 C CA . THR B 1 210 ? 9.859 -24.219 -2.637 1 70.94 210 THR B CA 1
ATOM 3809 C C . THR B 1 210 ? 11.297 -23.891 -3.027 1 70.94 210 THR B C 1
ATOM 3811 O O . THR B 1 210 ? 12.102 -24.797 -3.262 1 70.94 210 THR B O 1
ATOM 3814 N N . SER B 1 211 ? 11.438 -22.656 -3.34 1 71.38 211 SER B N 1
ATOM 3815 C CA . SER B 1 211 ? 12.836 -22.266 -3.449 1 71.38 211 SER B CA 1
ATOM 3816 C C . SER B 1 211 ? 13.555 -22.391 -2.107 1 71.38 211 SER B C 1
ATOM 3818 O O . SER B 1 211 ? 12.977 -22.094 -1.06 1 71.38 211 SER B O 1
ATOM 3820 N N . LYS B 1 212 ? 14.625 -23.078 -2.043 1 69.25 212 LYS B N 1
ATOM 3821 C CA . LYS B 1 212 ? 15.344 -23.297 -0.793 1 69.25 212 LYS B CA 1
ATOM 3822 C C . LYS B 1 212 ? 15.781 -21.969 -0.171 1 69.25 212 LYS B C 1
ATOM 3824 O O . LYS B 1 212 ? 15.484 -21.703 0.996 1 69.25 212 LYS B O 1
ATOM 3829 N N . ASP B 1 213 ? 16.547 -21.172 -0.918 1 85.44 213 ASP B N 1
ATOM 3830 C CA . ASP B 1 213 ? 17.047 -19.891 -0.406 1 85.44 213 ASP B CA 1
ATOM 3831 C C . ASP B 1 213 ? 16.25 -18.719 -0.986 1 85.44 213 ASP B C 1
ATOM 3833 O O . ASP B 1 213 ? 15.922 -18.719 -2.174 1 85.44 213 ASP B O 1
ATOM 3837 N N . PRO B 1 214 ? 15.883 -17.891 -0.099 1 91.44 214 PRO B N 1
ATOM 3838 C CA . PRO B 1 214 ? 15.203 -16.703 -0.624 1 91.44 214 PRO B CA 1
ATOM 3839 C C . PRO B 1 214 ? 16.125 -15.797 -1.436 1 91.44 214 PRO B C 1
ATOM 3841 O O . PRO B 1 214 ? 17.344 -15.859 -1.273 1 91.44 214 PRO B O 1
ATOM 3844 N N . ILE B 1 215 ? 15.609 -15.141 -2.359 1 95.12 215 ILE B N 1
ATOM 3845 C CA . ILE B 1 215 ? 16.297 -13.992 -2.926 1 95.12 215 ILE B CA 1
ATOM 3846 C C . ILE B 1 215 ? 16.172 -12.797 -1.99 1 95.12 215 ILE B C 1
ATOM 3848 O O . ILE B 1 215 ? 15.055 -12.445 -1.581 1 95.12 215 ILE B O 1
ATOM 3852 N N . ASN B 1 216 ? 17.266 -12.203 -1.663 1 96.5 216 ASN B N 1
ATOM 3853 C CA . ASN B 1 216 ? 17.281 -11.125 -0.681 1 96.5 216 ASN B CA 1
ATOM 3854 C C . ASN B 1 216 ? 17.453 -9.766 -1.346 1 96.5 216 ASN B C 1
ATOM 3856 O O . ASN B 1 216 ? 18.344 -9.578 -2.164 1 96.5 216 ASN B O 1
ATOM 3860 N N . ILE B 1 217 ? 16.594 -8.883 -1.064 1 98.06 217 ILE B N 1
ATOM 3861 C CA . ILE B 1 217 ? 16.719 -7.488 -1.48 1 98.06 217 ILE B CA 1
ATOM 3862 C C . ILE B 1 217 ? 16.969 -6.605 -0.259 1 98.06 217 ILE B C 1
ATOM 3864 O O . ILE B 1 217 ? 16.188 -6.629 0.698 1 98.06 217 ILE B O 1
ATOM 3868 N N . ARG B 1 218 ? 17.984 -5.848 -0.28 1 97.31 218 ARG B N 1
ATOM 3869 C CA . ARG B 1 218 ? 18.266 -4.91 0.801 1 97.31 218 ARG B CA 1
ATOM 3870 C C . ARG B 1 218 ? 17.797 -3.506 0.447 1 97.31 218 ARG B C 1
ATOM 3872 O O . ARG B 1 218 ? 18.219 -2.928 -0.552 1 97.31 218 ARG B O 1
ATOM 3879 N N . PHE B 1 219 ? 16.906 -3.021 1.251 1 98.12 219 PHE B N 1
ATOM 3880 C CA . PHE B 1 219 ? 16.406 -1.66 1.102 1 98.12 219 PHE B CA 1
ATOM 3881 C C . PHE B 1 219 ? 17.094 -0.721 2.088 1 98.12 219 PHE B C 1
ATOM 3883 O O . PHE B 1 219 ? 16.609 -0.524 3.205 1 98.12 219 PHE B O 1
ATOM 3890 N N . THR B 1 220 ? 18.156 -0.128 1.698 1 97.88 220 THR B N 1
ATOM 3891 C CA . THR B 1 220 ? 18.938 0.765 2.551 1 97.88 220 THR B CA 1
ATOM 3892 C C . THR B 1 220 ? 19.094 2.135 1.897 1 97.88 220 THR B C 1
ATOM 3894 O O . THR B 1 220 ? 19.234 2.232 0.677 1 97.88 220 THR B O 1
ATOM 3897 N N . GLU B 1 221 ? 19.094 3.16 2.682 1 96.5 221 GLU B N 1
ATOM 3898 C CA . GLU B 1 221 ? 19.203 4.527 2.176 1 96.5 221 GLU B CA 1
ATOM 3899 C C . GLU B 1 221 ? 20.5 4.73 1.404 1 96.5 221 GLU B C 1
ATOM 3901 O O . GLU B 1 221 ? 20.578 5.59 0.526 1 96.5 221 GLU B O 1
ATOM 3906 N N . SER B 1 222 ? 21.531 3.939 1.713 1 96.81 222 SER B N 1
ATOM 3907 C CA . SER B 1 222 ? 22.797 4.02 0.991 1 96.81 222 SER B CA 1
ATOM 3908 C C . SER B 1 222 ? 22.609 3.709 -0.49 1 96.81 222 SER B C 1
ATOM 3910 O O . SER B 1 222 ? 23.406 4.121 -1.324 1 96.81 222 SER B O 1
ATOM 3912 N N . ALA B 1 223 ? 21.531 3.025 -0.841 1 97.81 223 ALA B N 1
ATOM 3913 C CA . ALA B 1 223 ? 21.25 2.684 -2.23 1 97.81 223 ALA B CA 1
ATOM 3914 C C . ALA B 1 223 ? 20.75 3.9 -3.004 1 97.81 223 ALA B C 1
ATOM 3916 O O . ALA B 1 223 ? 20.656 3.869 -4.234 1 97.81 223 ALA B O 1
ATOM 3917 N N . LEU B 1 224 ? 20.391 5.035 -2.309 1 96.94 224 LEU B N 1
ATOM 3918 C CA . LEU B 1 224 ? 19.906 6.25 -2.951 1 96.94 224 LEU B CA 1
ATOM 3919 C C . LEU B 1 224 ? 21.047 6.973 -3.676 1 96.94 224 LEU B C 1
ATOM 3921 O O . LEU B 1 224 ? 20.797 7.781 -4.574 1 96.94 224 LEU B O 1
ATOM 3925 N N . LYS B 1 225 ? 22.266 6.711 -3.232 1 96.56 225 LYS B N 1
ATOM 3926 C CA . LYS B 1 225 ? 23.422 7.312 -3.891 1 96.56 225 LYS B CA 1
ATOM 3927 C C . LYS B 1 225 ? 23.688 6.652 -5.238 1 96.56 225 LYS B C 1
ATOM 3929 O O . LYS B 1 225 ? 24 5.461 -5.301 1 96.56 225 LYS B O 1
ATOM 3934 N N . GLU B 1 226 ? 23.625 7.41 -6.273 1 94.75 226 GLU B N 1
ATOM 3935 C CA . GLU B 1 226 ? 23.828 6.891 -7.621 1 94.75 226 GLU B CA 1
ATOM 3936 C C . GLU B 1 226 ? 25.219 6.266 -7.77 1 94.75 226 GLU B C 1
ATOM 3938 O O . GLU B 1 226 ? 26.219 6.863 -7.371 1 94.75 226 GLU B O 1
ATOM 3943 N N . GLY B 1 227 ? 25.25 5.125 -8.242 1 94.94 227 GLY B N 1
ATOM 3944 C CA . GLY B 1 227 ? 26.516 4.461 -8.516 1 94.94 227 GLY B CA 1
ATOM 3945 C C . GLY B 1 227 ? 27.062 3.699 -7.316 1 94.94 227 GLY B C 1
ATOM 3946 O O . GLY B 1 227 ? 28.062 3.002 -7.426 1 94.94 227 GLY B O 1
ATOM 3947 N N . SER B 1 228 ? 26.391 3.736 -6.195 1 97.5 228 SER B N 1
ATOM 3948 C CA . SER B 1 228 ? 26.859 3.033 -5.004 1 97.5 228 SER B CA 1
ATOM 3949 C C . SER B 1 228 ? 26.75 1.522 -5.176 1 97.5 228 SER B C 1
ATOM 3951 O O . SER B 1 228 ? 26.016 1.042 -6.047 1 97.5 228 SER B O 1
ATOM 3953 N N . GLU B 1 229 ? 27.562 0.828 -4.375 1 98 229 GLU B N 1
ATOM 3954 C CA . GLU B 1 229 ? 27.484 -0.629 -4.371 1 98 229 GLU B CA 1
ATOM 3955 C C . GLU B 1 229 ? 26.094 -1.097 -3.916 1 98 229 GLU B C 1
ATOM 3957 O O . GLU B 1 229 ? 25.562 -2.084 -4.434 1 98 229 GLU B O 1
ATOM 3962 N N . GLU B 1 230 ? 25.531 -0.375 -2.99 1 97.81 230 GLU B N 1
ATOM 3963 C CA . GLU B 1 230 ? 24.203 -0.716 -2.475 1 97.81 230 GLU B CA 1
ATOM 3964 C C . GLU B 1 230 ? 23.141 -0.54 -3.547 1 97.81 230 GLU B C 1
ATOM 3966 O O . GLU B 1 230 ? 22.172 -1.309 -3.604 1 97.81 230 GLU B O 1
ATOM 3971 N N . GLU B 1 231 ? 23.312 0.474 -4.379 1 98.06 231 GLU B N 1
ATOM 3972 C CA . GLU B 1 231 ? 22.359 0.658 -5.473 1 98.06 231 GLU B CA 1
ATOM 3973 C C . GLU B 1 231 ? 22.453 -0.479 -6.484 1 98.06 231 GLU B C 1
ATOM 3975 O O . GLU B 1 231 ? 21.438 -0.966 -6.98 1 98.06 231 GLU B O 1
ATOM 3980 N N . LYS B 1 232 ? 23.688 -0.861 -6.812 1 98 232 LYS B N 1
ATOM 3981 C CA . LYS B 1 232 ? 23.906 -1.967 -7.742 1 98 232 LYS B CA 1
ATOM 3982 C C . LYS B 1 232 ? 23.297 -3.262 -7.207 1 98 232 LYS B C 1
ATOM 3984 O O . LYS B 1 232 ? 22.656 -4.012 -7.953 1 98 232 LYS B O 1
ATOM 3989 N N . ASP B 1 233 ? 23.531 -3.461 -5.953 1 98.25 233 ASP B N 1
ATOM 3990 C CA . ASP B 1 233 ? 22.969 -4.645 -5.305 1 98.25 233 ASP B CA 1
ATOM 3991 C C . ASP B 1 233 ? 21.453 -4.621 -5.332 1 98.25 233 ASP B C 1
ATOM 3993 O O . ASP B 1 233 ? 20.812 -5.645 -5.582 1 98.25 233 ASP B O 1
ATOM 3997 N N . LEU B 1 234 ? 20.859 -3.465 -5.02 1 98.62 234 LEU B N 1
ATOM 3998 C CA . LEU B 1 234 ? 19.422 -3.299 -5.066 1 98.62 234 LEU B CA 1
ATOM 3999 C C . LEU B 1 234 ? 18.875 -3.635 -6.453 1 98.62 234 LEU B C 1
ATOM 4001 O O . LEU B 1 234 ? 17.938 -4.418 -6.586 1 98.62 234 LEU B O 1
ATOM 4005 N N . ARG B 1 235 ? 19.484 -3.119 -7.465 1 98.44 235 ARG B N 1
ATOM 4006 C CA . ARG B 1 235 ? 19.047 -3.34 -8.844 1 98.44 235 ARG B CA 1
ATOM 4007 C C . ARG B 1 235 ? 19.156 -4.812 -9.219 1 98.44 235 ARG B C 1
ATOM 4009 O O . ARG B 1 235 ? 18.234 -5.371 -9.82 1 98.44 235 ARG B O 1
ATOM 4016 N N . LYS B 1 236 ? 20.25 -5.379 -8.883 1 98.38 236 LYS B N 1
ATOM 4017 C CA . LYS B 1 236 ? 20.5 -6.777 -9.211 1 98.38 236 LYS B CA 1
ATOM 4018 C C . LYS B 1 236 ? 19.469 -7.691 -8.57 1 98.38 236 LYS B C 1
ATOM 4020 O O . LYS B 1 236 ? 18.891 -8.555 -9.234 1 98.38 236 LYS B O 1
ATOM 4025 N N . ASN B 1 237 ? 19.25 -7.488 -7.348 1 98.56 237 ASN B N 1
ATOM 4026 C CA . ASN B 1 237 ? 18.375 -8.398 -6.609 1 98.56 237 ASN B CA 1
ATOM 4027 C C . ASN B 1 237 ? 16.906 -8.164 -6.938 1 98.56 237 ASN B C 1
ATOM 4029 O O . ASN B 1 237 ? 16.125 -9.109 -6.969 1 98.56 237 ASN B O 1
ATOM 4033 N N . VAL B 1 238 ? 16.484 -6.895 -7.133 1 98.81 238 VAL B N 1
ATOM 4034 C CA . VAL B 1 238 ? 15.141 -6.621 -7.609 1 98.81 238 VAL B CA 1
ATOM 4035 C C . VAL B 1 238 ? 14.93 -7.285 -8.969 1 98.81 238 VAL B C 1
ATOM 4037 O O . VAL B 1 238 ? 13.898 -7.926 -9.195 1 98.81 238 VAL B O 1
ATOM 4040 N N . LYS B 1 239 ? 15.898 -7.148 -9.867 1 98.75 239 LYS B N 1
ATOM 4041 C CA . LYS B 1 239 ? 15.836 -7.781 -11.18 1 98.75 239 LYS B CA 1
ATOM 4042 C C . LYS B 1 239 ? 15.656 -9.297 -11.047 1 98.75 239 LYS B C 1
ATOM 4044 O O . LYS B 1 239 ? 14.828 -9.891 -11.742 1 98.75 239 LYS B O 1
ATOM 4049 N N . GLN B 1 240 ? 16.406 -9.883 -10.18 1 97.94 240 GLN B N 1
ATOM 4050 C CA . GLN B 1 240 ? 16.328 -11.328 -9.984 1 97.94 240 GLN B CA 1
ATOM 4051 C C . GLN B 1 240 ? 14.938 -11.75 -9.523 1 97.94 240 GLN B C 1
ATOM 4053 O O . GLN B 1 240 ? 14.383 -12.719 -10.039 1 97.94 240 GLN B O 1
ATOM 4058 N N . VAL B 1 241 ? 14.383 -11.062 -8.539 1 98.25 241 VAL B N 1
ATOM 4059 C CA . VAL B 1 241 ? 13.047 -11.367 -8.047 1 98.25 241 VAL B CA 1
ATOM 4060 C C . VAL B 1 241 ? 12.031 -11.219 -9.18 1 98.25 241 VAL B C 1
ATOM 4062 O O . VAL B 1 241 ? 11.188 -12.094 -9.391 1 98.25 241 VAL B O 1
ATOM 4065 N N . MET B 1 242 ? 12.109 -10.148 -9.938 1 98.75 242 MET B N 1
ATOM 4066 C CA . MET B 1 242 ? 11.18 -9.906 -11.039 1 98.75 242 MET B CA 1
ATOM 4067 C C . MET B 1 242 ? 11.305 -10.984 -12.102 1 98.75 242 MET B C 1
ATOM 4069 O O . MET B 1 242 ? 10.297 -11.422 -12.664 1 98.75 242 MET B O 1
ATOM 4073 N N . GLU B 1 243 ? 12.539 -11.398 -12.375 1 98.31 243 GLU B N 1
ATOM 4074 C CA . GLU B 1 243 ? 12.758 -12.438 -13.375 1 98.31 243 GLU B CA 1
ATOM 4075 C C . GLU B 1 243 ? 12.055 -13.734 -12.977 1 98.31 243 GLU B C 1
ATOM 4077 O O . GLU B 1 243 ? 11.516 -14.438 -13.836 1 98.31 243 GLU B O 1
ATOM 4082 N N . VAL B 1 244 ? 12.094 -14.039 -11.719 1 96.62 244 VAL B N 1
ATOM 4083 C CA . VAL B 1 244 ? 11.422 -15.242 -11.25 1 96.62 244 VAL B CA 1
ATOM 4084 C C . VAL B 1 244 ? 9.906 -15.062 -11.344 1 96.62 244 VAL B C 1
ATOM 4086 O O . VAL B 1 244 ? 9.203 -15.93 -11.867 1 96.62 244 VAL B O 1
ATOM 4089 N N . ILE B 1 245 ? 9.352 -13.945 -10.867 1 98.12 245 ILE B N 1
ATOM 4090 C CA . ILE B 1 245 ? 7.914 -13.688 -10.891 1 98.12 245 ILE B CA 1
ATOM 4091 C C . ILE B 1 245 ? 7.402 -13.742 -12.328 1 98.12 245 ILE B C 1
ATOM 4093 O O . ILE B 1 245 ? 6.414 -14.43 -12.617 1 98.12 245 ILE B O 1
ATOM 4097 N N . VAL B 1 246 ? 8.086 -13.078 -13.234 1 98.25 246 VAL B N 1
ATOM 4098 C CA . VAL B 1 246 ? 7.684 -13.039 -14.633 1 98.25 246 VAL B CA 1
ATOM 4099 C C . VAL B 1 246 ? 7.738 -14.453 -15.219 1 98.25 246 VAL B C 1
ATOM 4101 O O . VAL B 1 246 ? 6.828 -14.859 -15.945 1 98.25 246 VAL B O 1
ATOM 4104 N N . GLY B 1 247 ? 8.828 -15.156 -14.906 1 96.19 247 GLY B N 1
ATOM 4105 C CA . GLY B 1 247 ? 8.938 -16.531 -15.391 1 96.19 247 GLY B CA 1
ATOM 4106 C C . GLY B 1 247 ? 7.805 -17.422 -14.938 1 96.19 247 GLY B C 1
ATOM 4107 O O . GLY B 1 247 ? 7.246 -18.172 -15.727 1 96.19 247 GLY B O 1
ATOM 4108 N N . LEU B 1 248 ? 7.422 -17.344 -13.688 1 94.81 248 LEU B N 1
ATOM 4109 C CA . LEU B 1 248 ? 6.352 -18.172 -13.125 1 94.81 248 LEU B CA 1
ATOM 4110 C C . LEU B 1 248 ? 5.008 -17.797 -13.75 1 94.81 248 LEU B C 1
ATOM 4112 O O . LEU B 1 248 ? 4.23 -18.688 -14.117 1 94.81 248 LEU B O 1
ATOM 4116 N N . LEU B 1 249 ? 4.719 -16.516 -13.828 1 96.75 249 LEU B N 1
ATOM 4117 C CA . LEU B 1 249 ? 3.441 -16.078 -14.375 1 96.75 249 LEU B CA 1
ATOM 4118 C C . LEU B 1 249 ? 3.322 -16.453 -15.852 1 96.75 249 LEU B C 1
ATOM 4120 O O . LEU B 1 249 ? 2.258 -16.875 -16.297 1 96.75 249 LEU B O 1
ATOM 4124 N N . LYS B 1 250 ? 4.41 -16.281 -16.594 1 95.12 250 LYS B N 1
ATOM 4125 C CA . LYS B 1 250 ? 4.426 -16.688 -17.984 1 95.12 250 LYS B CA 1
ATOM 4126 C C . LYS B 1 250 ? 4.141 -18.188 -18.125 1 95.12 250 LYS B C 1
ATOM 4128 O O . LYS B 1 250 ? 3.338 -18.594 -18.953 1 95.12 250 LYS B O 1
ATOM 4133 N N . ASP B 1 251 ? 4.836 -18.922 -17.312 1 91.25 251 ASP B N 1
ATOM 4134 C CA . ASP B 1 251 ? 4.648 -20.375 -17.297 1 91.25 251 ASP B CA 1
ATOM 4135 C C . ASP B 1 251 ? 3.191 -20.734 -17.031 1 91.25 251 ASP B C 1
ATOM 4137 O O . ASP B 1 251 ? 2.615 -21.562 -17.734 1 91.25 251 ASP B O 1
ATOM 4141 N N . ARG B 1 252 ? 2.611 -20.078 -16.078 1 92.56 252 ARG B N 1
ATOM 4142 C CA . ARG B 1 252 ? 1.239 -20.391 -15.68 1 92.56 252 ARG B CA 1
ATOM 4143 C C . ARG B 1 252 ? 0.253 -19.984 -16.766 1 92.56 252 ARG B C 1
ATOM 4145 O O . ARG B 1 252 ? -0.703 -20.703 -17.047 1 92.56 252 ARG B O 1
ATOM 4152 N N . LEU B 1 253 ? 0.399 -18.859 -17.344 1 92.88 253 LEU B N 1
ATOM 4153 C CA . LEU B 1 253 ? -0.508 -18.344 -18.359 1 92.88 253 LEU B CA 1
ATOM 4154 C C . LEU B 1 253 ? -0.485 -19.219 -19.609 1 92.88 253 LEU B C 1
ATOM 4156 O O . LEU B 1 253 ? -1.503 -19.359 -20.297 1 92.88 253 LEU B O 1
ATOM 4160 N N . GLU B 1 254 ? 0.638 -19.797 -19.906 1 88.31 254 GLU B N 1
ATOM 4161 C CA . GLU B 1 254 ? 0.771 -20.672 -21.078 1 88.31 254 GLU B CA 1
ATOM 4162 C C . GLU B 1 254 ? 0.031 -21.984 -20.875 1 88.31 254 GLU B C 1
ATOM 4164 O O . GLU B 1 254 ? -0.37 -22.625 -21.844 1 88.31 254 GLU B O 1
ATOM 4169 N N . CYS B 1 255 ? -0.25 -22.281 -19.625 1 86.44 255 CYS B N 1
ATOM 4170 C CA . CYS B 1 255 ? -0.834 -23.594 -19.344 1 86.44 255 CYS B CA 1
ATOM 4171 C C . CYS B 1 255 ? -2.234 -23.453 -18.766 1 86.44 255 CYS B C 1
ATOM 4173 O O . CYS B 1 255 ? -2.895 -24.453 -18.469 1 86.44 255 CYS B O 1
ATOM 4175 N N . VAL B 1 256 ? -2.699 -22.281 -18.656 1 82.38 256 VAL B N 1
ATOM 4176 C CA . VAL B 1 256 ? -3.93 -22.031 -17.922 1 82.38 256 VAL B CA 1
ATOM 4177 C C . VAL B 1 256 ? -5.09 -22.781 -18.578 1 82.38 256 VAL B C 1
ATOM 4179 O O . VAL B 1 256 ? -5.977 -23.297 -17.906 1 82.38 256 VAL B O 1
ATOM 4182 N N . ASP B 1 257 ? -5.074 -22.984 -19.922 1 80.69 257 ASP B N 1
ATOM 4183 C CA . ASP B 1 257 ? -6.176 -23.594 -20.656 1 80.69 257 ASP B CA 1
ATOM 4184 C C . ASP B 1 257 ? -5.848 -25.047 -21.031 1 80.69 257 ASP B C 1
ATOM 4186 O O . ASP B 1 257 ? -6.625 -25.703 -21.719 1 80.69 257 ASP B O 1
ATOM 4190 N N . GLU B 1 258 ? -4.734 -25.516 -20.562 1 84.44 258 GLU B N 1
ATOM 4191 C CA . GLU B 1 258 ? -4.324 -26.875 -20.922 1 84.44 258 GLU B CA 1
ATOM 4192 C C . GLU B 1 258 ? -5.102 -27.906 -20.109 1 84.44 258 GLU B C 1
ATOM 4194 O O . GLU B 1 258 ? -5.648 -27.594 -19.047 1 84.44 258 GLU B O 1
ATOM 4199 N N . GLU B 1 259 ? -5.129 -29.109 -20.641 1 85.88 259 GLU B N 1
ATOM 4200 C CA . GLU B 1 259 ? -5.789 -30.219 -19.969 1 85.88 259 GLU B CA 1
ATOM 4201 C C . GLU B 1 259 ? -5.035 -30.625 -18.703 1 85.88 259 GLU B C 1
ATOM 4203 O O . GLU B 1 259 ? -3.822 -30.438 -18.609 1 85.88 259 GLU B O 1
ATOM 4208 N N . PRO B 1 260 ? -5.758 -31.172 -17.766 1 87.25 260 PRO B N 1
ATOM 4209 C CA . PRO B 1 260 ? -5.152 -31.562 -16.5 1 87.25 260 PRO B CA 1
ATOM 4210 C C . PRO B 1 260 ? -3.928 -32.469 -16.688 1 87.25 260 PRO B C 1
ATOM 4212 O O . PRO B 1 260 ? -2.955 -32.344 -15.93 1 87.25 260 PRO B O 1
ATOM 4215 N N . ASP B 1 261 ? -3.971 -33.281 -17.625 1 86.75 261 ASP B N 1
ATOM 4216 C CA . ASP B 1 261 ? -2.85 -34.188 -17.844 1 86.75 261 ASP B CA 1
ATOM 4217 C C . ASP B 1 261 ? -1.588 -33.438 -18.234 1 86.75 261 ASP B C 1
ATOM 4219 O O . ASP B 1 261 ? -0.489 -33.781 -17.781 1 86.75 261 ASP B O 1
ATOM 4223 N N . ARG B 1 262 ? -1.699 -32.469 -19.016 1 85.94 262 ARG B N 1
ATOM 4224 C CA . ARG B 1 262 ? -0.562 -31.656 -19.422 1 85.94 262 ARG B CA 1
ATOM 4225 C C . ARG B 1 262 ? -0.027 -30.859 -18.25 1 85.94 262 ARG B C 1
ATOM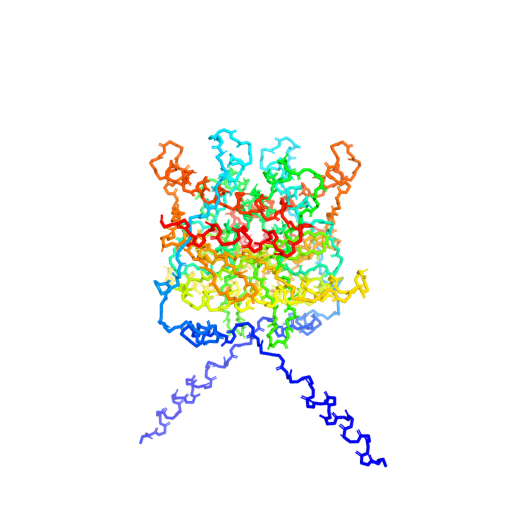 4227 O O . ARG B 1 262 ? 1.185 -30.672 -18.109 1 85.94 262 ARG B O 1
ATOM 4234 N N . LYS B 1 263 ? -0.911 -30.359 -17.469 1 87.75 263 LYS B N 1
ATOM 4235 C CA . LYS B 1 263 ? -0.519 -29.625 -16.266 1 87.75 263 LYS B CA 1
ATOM 4236 C C . LYS B 1 263 ? 0.248 -30.531 -15.305 1 87.75 263 LYS B C 1
ATOM 4238 O O . LYS B 1 263 ? 1.233 -30.109 -14.703 1 87.75 263 LYS B O 1
ATOM 4243 N N . ARG B 1 264 ? -0.198 -31.75 -15.273 1 87.69 264 ARG B N 1
ATOM 4244 C CA . ARG B 1 264 ? 0.485 -32.719 -14.43 1 87.69 264 ARG B CA 1
ATOM 4245 C C . ARG B 1 264 ? 1.913 -32.969 -14.906 1 87.69 264 ARG B C 1
ATOM 4247 O O . ARG B 1 264 ? 2.844 -33.031 -14.102 1 87.69 264 ARG B O 1
ATOM 4254 N N . VAL B 1 265 ? 2.037 -33.094 -16.172 1 85.88 265 VAL B N 1
ATOM 4255 C CA . VAL B 1 265 ? 3.35 -33.344 -16.766 1 85.88 265 VAL B CA 1
ATOM 4256 C C . VAL B 1 265 ? 4.27 -32.156 -16.484 1 85.88 265 VAL B C 1
ATOM 4258 O O . VAL B 1 265 ? 5.449 -32.344 -16.188 1 85.88 265 VAL B O 1
ATOM 4261 N N . ARG B 1 266 ? 3.719 -31.047 -16.562 1 84 266 ARG B N 1
ATOM 4262 C CA . ARG B 1 266 ? 4.488 -29.828 -16.312 1 84 266 ARG B CA 1
ATOM 4263 C C . ARG B 1 266 ? 4.984 -29.797 -14.867 1 84 266 ARG B C 1
ATOM 4265 O O . ARG B 1 266 ? 6.156 -29.516 -14.617 1 84 266 ARG B O 1
ATOM 4272 N N . VAL B 1 267 ? 4.117 -30.047 -13.953 1 85.38 267 VAL B N 1
ATOM 4273 C CA . VAL B 1 267 ? 4.461 -30.031 -12.531 1 85.38 267 VAL B CA 1
ATOM 4274 C C . VAL B 1 267 ? 5.492 -31.125 -12.234 1 85.38 267 VAL B C 1
ATOM 4276 O O . VAL B 1 267 ? 6.426 -30.906 -11.461 1 85.38 267 VAL B O 1
ATOM 4279 N N . GLU B 1 268 ? 5.281 -32.25 -12.867 1 83.25 268 GLU B N 1
ATOM 4280 C CA . GLU B 1 268 ? 6.223 -33.344 -12.688 1 83.25 268 GLU B CA 1
ATOM 4281 C C . GLU B 1 268 ? 7.605 -33 -13.211 1 83.25 268 GLU B C 1
ATOM 4283 O O . GLU B 1 268 ? 8.625 -33.406 -12.656 1 83.25 268 GLU B O 1
ATOM 4288 N N . GLY B 1 269 ? 7.637 -32.219 -14.211 1 77.94 269 GLY B N 1
ATOM 4289 C CA . GLY B 1 269 ? 8.898 -31.703 -14.727 1 77.94 269 GLY B CA 1
ATOM 4290 C C . GLY B 1 269 ? 9.664 -30.859 -13.727 1 77.94 269 GLY B C 1
ATOM 4291 O O . GLY B 1 269 ? 10.891 -30.938 -13.656 1 77.94 269 GLY B O 1
ATOM 4292 N N . TYR B 1 270 ? 8.945 -30.141 -12.922 1 75.75 270 TYR B N 1
ATOM 4293 C CA . TYR B 1 270 ? 9.578 -29.328 -11.891 1 75.75 270 TYR B CA 1
ATOM 4294 C C . TYR B 1 270 ? 10.07 -30.188 -10.734 1 75.75 270 TYR B C 1
ATOM 4296 O O . TYR B 1 270 ? 11.086 -29.875 -10.109 1 75.75 270 TYR B O 1
ATOM 4304 N N . ARG B 1 271 ? 9.336 -31.281 -10.516 1 72.12 271 ARG B N 1
ATOM 4305 C CA . ARG B 1 271 ? 9.68 -32.188 -9.43 1 72.12 271 ARG B CA 1
ATOM 4306 C C . ARG B 1 271 ? 10.93 -33 -9.758 1 72.12 271 ARG B C 1
ATOM 4308 O O . ARG B 1 271 ? 11.68 -33.375 -8.859 1 72.12 271 ARG B O 1
ATOM 4315 N N . SER B 1 272 ? 11.039 -33.188 -11.055 1 66.56 272 SER B N 1
ATOM 4316 C CA . SER B 1 272 ? 12.148 -34.031 -11.477 1 66.56 272 SER B CA 1
ATOM 4317 C C . SER B 1 272 ? 13.445 -33.25 -11.609 1 66.56 272 SER B C 1
ATOM 4319 O O . SER B 1 272 ? 14.539 -33.812 -11.578 1 66.56 272 SER B O 1
ATOM 4321 N N . LYS B 1 273 ? 13.273 -31.969 -11.805 1 60.59 273 LYS B N 1
ATOM 4322 C CA . LYS B 1 273 ? 14.477 -31.156 -11.938 1 60.59 273 LYS B CA 1
ATOM 4323 C C . LYS B 1 273 ? 15.188 -31 -10.594 1 60.59 273 LYS B C 1
ATOM 4325 O O . LYS B 1 273 ? 14.555 -30.641 -9.594 1 60.59 273 LYS B O 1
ATOM 4330 N N . LYS B 1 274 ? 16.125 -32.062 -10.273 1 52.38 274 LYS B N 1
ATOM 4331 C CA . LYS B 1 274 ? 17 -32.125 -9.109 1 52.38 274 LYS B CA 1
ATOM 4332 C C . LYS B 1 274 ? 17.953 -30.922 -9.086 1 52.38 274 LYS B C 1
ATOM 4334 O O . LYS B 1 274 ? 18.469 -30.516 -10.133 1 52.38 274 LYS B O 1
#

Foldseek 3Di:
DDPVVVVCVVCVVVVQPDAAELLPQQFLCVLCVVLPQHDRDPQSFAAFDFFFADDDLVPPLLVVLLVQLLVLCVVPAWDDLQDDQVSLLSNVVSLLVSLVVVLCVVPVPWDKDKDAQDWFAARRYIGTFGIWIATPQATAETEHEDRHRQSRSVSSQLVVQQSRVRSSVVSVCVPPVDPDDDQKDKHKYWYYNSFWIKIFIAINSGTQHIHPGTQGATSHNQLSDPPDPNVVRNSVSSSRRSRSVNRSVNVCVVCVPPDNVVNVVVSVVRNPPD/DDPVVVVVVVCVVVVQPPAAELLPQQFLCVLCVVLPQHDRDPVSAAAFDFFFADDDLVPPLLVVLLVQLLVLCVVPAWDDLQDDQVSLLSNVVSLLVSLVVVLCVVPVPWDKDKDAQDWFDARRYIGTFGIWIATPQATAETEHEDRHRQSRSVSSQQVVQQSRLRSSVVSVCVPPVDPDDDQKDKHKYWYYNSFWIKIFIAIPSGTAHIHPGTQGATSHNQLSDPPDPNVVRNSVSSSRVSRSVNRSVNVCVVCVPPDNVVNVVVSVVRNPPD

Nearest PDB structures (foldseek):
  7a5g-assembly1_53  TM=5.367E-01  e=4.137E-04  Homo sapiens
  7o9m-assembly1_s  TM=5.684E-01  e=5.513E-04  Homo sapiens
  7qi6-assembly1_5  TM=5.798E-01  e=9.793E-04  Homo sapiens
  8oir-assembly1_Bi  TM=5.718E-01  e=1.643E-03  Homo sapiens
  6zsc-assembly1_5  TM=5.669E-01  e=1.740E-03  Homo sapiens

Secondary structure (DSSP, 8-state):
--HHHHHHHHHHHHHS-PPEEGGG---HHHHHHHTT---SSGGGSPB---------TT-HHHHHHHHHHHHHHHHH----TT--HHHHHHHHHHHHHHHHHHHHHH--SS--EEEEEEEEE-SSEEEEEEEEEE-SS-EEEEEEE-SS-HHHHHHHHHHHHHHHHHHHHHHHHHHH-----S---EEEEEEE-SSEEEEEEEETTEEEEE-SS-EE----GGGGSTT-HHHHHHHHHHHHHHHHHHHHHHHHHHHTTS-HHHHHHHHHHHHH--/--HHHHHHHHHHHHHS-PPEEGGG---HHHHHHHTT---SSGGGSPB---------TT-HHHHHHHHHHHHHHHHH----TT--HHHHHHHHHHHHHHHHHHHHHH--SS--EEEEEEEEE-SSEEEEEEEEEE-SS-EEEEEEE-SS-HHHHHHHHHHHHHHHHHHHHHHHHHHH-----S---EEEEEEE-SSEEEEEEEETTEEEEE-SSPEE----GGGGSTT-HHHHHHHHHHHHHHHHHHHHHHHHHHHTTS-HHHHHHHHHHHHH--

Organism: Rhizophagus irregularis (strain DAOM 181602 / DAOM 197198 / MUCL 43194) (NCBI:txid747089)

pLDDT: mean 88.38, std 13.52, range [37.28, 98.81]

Sequence (548 aa):
GGPAIKLAKEIKALKEKPKRAFSSYRSLSEVLAKYDIDGNGIGTIRQFPPATYKLDDGDEELVQCIKEIKRRLGNMGTLLADSNEAMRCEYISTILHASLYIVKRIISDKELTLVPQLEVVGEESTGRVDYAIKTLEELICITEGKLHQVTMGFAQNLVQCESALQVNKKNRKRKSGDAFGEDFDYIYGIVTTASDWYFILFASDGISSTSKDPINIRFTESALKEGSEEEKDLRKNVKQVMEVIVGLLKDRLECVDEEPDRKRVRVEGYRSKKGGPAIKLAKEIKALKEKPKRAFSSYRSLSEVLAKYDIDGNGIGTIRQFPPATYKLDDGDEELVQCIKEIKRRLGNMGTLLADSNEAMRCEYISTILHASLYIVKRIISDKELTLVPQLEVVGEESTGRVDYAIKTLEELICITEGKLHQVTMGFAQNLVQCESALQVNKKNRKRKSGDAFGEDFDYIYGIVTTASDWYFILFASDGISSTSKDPINIRFTESALKEGSEEEKDLRKNVKQVMEVIVGLLKDRLECVDEEPDRKRVRVEGYRSKK